Protein AF-A0A9P5XS07-F1 (afdb_monomer_lite)

InterPro domains:
  IPR011990 Tetratricopeptide-like helical domain superfamily [G3DSA:1.25.40.10] (224-424)

Organism: NCBI:txid64659

Radius of gyration: 29.18 Å; chains: 1; bounding box: 98×61×80 Å

pLDDT: mean 80.81, std 22.45, range [21.7, 98.25]

Sequence (428 aa):
MYEQVEEVTSKSSESTYLFSCTNDTVDKWHVKGGLESIRISPFGTRDLDRSVEDPEAATLKYTLQAIAATPDGHPDLPQMHGALGVLYTDKYRNTGSIEDLGAALGYNLAAVAATPIGHPDWNGRCQNLAVSYTEKYKLTGEIQSLEGALRYNLAAVAATPEGDHSLSDSYINLVISYTDKYQRTGDLEDLGEALKYNLIAISTTPSSHLSLAERQENVAGLYMDKYRQIGDSEDLEASIRHDLLAVAMTPENHPILSSRQFNLALSFSYRYSQTDDLKDLEAALKYKLLALANTSDGHPAFGIQCQSLATSYIDRYRRTGDINNLEDALKFNMTALRATPEGHPDLAGRYHNLATAYSDRYQRSGYSEDLEANLRNNIAAVSATPDDDPMLPTRLQNLAASYTDRFRRTGDLQLQKAILNSPGDTTA

Structure (mmCIF, N/CA/C/O backbone):
data_AF-A0A9P5XS07-F1
#
_entry.id   AF-A0A9P5XS07-F1
#
loop_
_atom_site.group_PDB
_atom_site.id
_atom_site.type_symbol
_atom_site.label_atom_id
_atom_site.label_alt_id
_atom_site.label_comp_id
_atom_site.label_asym_id
_atom_site.label_entity_id
_atom_site.label_seq_id
_atom_site.pdbx_PDB_ins_code
_atom_site.Cartn_x
_atom_site.Cartn_y
_atom_site.Cartn_z
_atom_site.occupancy
_atom_site.B_iso_or_equiv
_atom_site.auth_seq_id
_atom_site.auth_comp_id
_atom_site.auth_asym_id
_atom_site.auth_atom_id
_atom_site.pdbx_PDB_model_num
ATOM 1 N N . MET A 1 1 ? -50.010 4.561 40.537 1.00 34.41 1 MET A N 1
ATOM 2 C CA . MET A 1 1 ? -50.470 3.742 39.402 1.00 34.41 1 MET A CA 1
ATOM 3 C C . MET A 1 1 ? -49.491 3.991 38.285 1.00 34.41 1 MET A C 1
ATOM 5 O O . MET A 1 1 ? -49.400 5.115 37.816 1.00 34.41 1 MET A O 1
ATOM 9 N N . TYR A 1 2 ? -48.666 2.985 38.027 1.00 27.38 2 TYR A N 1
ATOM 10 C CA . TYR A 1 2 ? -47.754 2.926 36.897 1.00 27.38 2 TYR A CA 1
ATOM 11 C C . TYR A 1 2 ? -48.581 2.669 35.640 1.00 27.38 2 TYR A C 1
ATOM 13 O O . TYR A 1 2 ? -49.398 1.753 35.658 1.00 27.38 2 TYR A O 1
ATOM 21 N N . GLU A 1 3 ? -48.339 3.417 34.572 1.00 26.19 3 GLU A N 1
ATOM 22 C CA . GLU A 1 3 ? -48.674 2.952 33.231 1.00 26.19 3 GLU A CA 1
ATOM 23 C C . GLU A 1 3 ? -47.475 3.222 32.325 1.00 26.19 3 GLU A C 1
ATOM 25 O O . GLU A 1 3 ? -46.968 4.340 32.227 1.00 26.19 3 GLU A O 1
ATOM 30 N N . GLN A 1 4 ? -46.957 2.114 31.802 1.00 28.47 4 GLN A N 1
ATOM 31 C CA . GLN A 1 4 ? -45.814 2.007 30.915 1.00 28.47 4 GLN A CA 1
ATOM 32 C C . GLN A 1 4 ? -46.151 2.668 29.580 1.00 28.47 4 GLN A C 1
ATOM 34 O O . GLN A 1 4 ? -47.153 2.326 28.957 1.00 28.47 4 GLN A O 1
ATOM 39 N N . VAL A 1 5 ? -45.276 3.549 29.109 1.00 26.25 5 VAL A N 1
ATOM 40 C CA . VAL A 1 5 ? -45.142 3.802 27.677 1.00 26.25 5 VAL A CA 1
ATOM 41 C C . VAL A 1 5 ? -43.817 3.173 27.288 1.00 26.25 5 VAL A C 1
ATOM 43 O O . VAL A 1 5 ? -42.759 3.619 27.726 1.00 26.25 5 VAL A O 1
ATOM 46 N N . GLU A 1 6 ? -43.909 2.062 26.563 1.00 25.34 6 GLU A N 1
ATOM 47 C CA . GLU A 1 6 ? -42.781 1.375 25.949 1.00 25.34 6 GLU A CA 1
ATOM 48 C C . GLU A 1 6 ? -42.018 2.362 25.063 1.00 25.34 6 GLU A C 1
ATOM 50 O O . GLU A 1 6 ? -42.521 2.865 24.056 1.00 25.34 6 GLU A O 1
ATOM 55 N N . GLU A 1 7 ? -40.793 2.664 25.476 1.00 23.67 7 GLU A N 1
ATOM 56 C CA . GLU A 1 7 ? -39.838 3.424 24.695 1.00 23.67 7 GLU A CA 1
ATOM 57 C C . GLU A 1 7 ? -39.332 2.505 23.579 1.00 23.67 7 GLU A C 1
ATOM 59 O O . GLU A 1 7 ? -38.515 1.609 23.792 1.00 23.67 7 GLU A O 1
ATOM 64 N N . VAL A 1 8 ? -39.868 2.701 22.372 1.00 24.47 8 VAL A N 1
ATOM 65 C CA . VAL A 1 8 ? -39.263 2.209 21.133 1.00 24.47 8 VAL A CA 1
ATOM 66 C C . VAL A 1 8 ? -37.918 2.917 21.021 1.00 24.47 8 VAL A C 1
ATOM 68 O O . VAL A 1 8 ? -37.829 4.029 20.501 1.00 24.47 8 VAL A O 1
ATOM 71 N N . THR A 1 9 ? -36.873 2.300 21.576 1.00 26.14 9 THR A N 1
ATOM 72 C CA . THR A 1 9 ? -35.501 2.774 21.439 1.00 26.14 9 THR A CA 1
ATOM 73 C C . THR A 1 9 ? -35.202 2.887 19.958 1.00 26.14 9 THR A C 1
ATOM 75 O O . THR A 1 9 ? -35.224 1.904 19.211 1.00 26.14 9 THR A O 1
ATOM 78 N N . SER A 1 10 ? -34.984 4.135 19.561 1.00 25.45 10 SER A N 1
ATOM 79 C CA . SER A 1 10 ? -34.553 4.570 18.250 1.00 25.45 10 SER A CA 1
ATOM 80 C C . SER A 1 10 ? -33.513 3.616 17.682 1.00 25.45 10 SER A C 1
ATOM 82 O O . SER A 1 10 ? -32.544 3.288 18.368 1.00 25.45 10 SER A O 1
ATOM 84 N N . LYS A 1 11 ? -33.679 3.260 16.404 1.00 24.42 11 LYS A N 1
ATOM 85 C CA . LYS A 1 11 ? -32.571 2.909 15.515 1.00 24.42 11 LYS A CA 1
ATOM 86 C C . LYS A 1 11 ? -31.484 3.970 15.700 1.00 24.42 11 LYS A C 1
ATOM 88 O O . LYS A 1 11 ? -31.583 5.068 15.158 1.00 24.42 11 LYS A O 1
ATOM 93 N N . SER A 1 12 ? -30.521 3.676 16.563 1.00 24.03 12 SER A N 1
ATOM 94 C CA . SER A 1 12 ? -29.389 4.534 16.842 1.00 24.03 12 SER A CA 1
ATOM 95 C C . SER A 1 12 ? -28.490 4.470 15.627 1.00 24.03 12 SER A C 1
ATOM 97 O O . SER A 1 12 ? -27.966 3.402 15.317 1.00 24.03 12 SER A O 1
ATOM 99 N N . SER A 1 13 ? -28.387 5.620 14.964 1.00 24.70 13 SER A N 1
ATOM 100 C CA . SER A 1 13 ? -27.220 6.085 14.223 1.00 24.70 13 SER A CA 1
ATOM 101 C C . SER A 1 13 ? -26.519 5.009 13.405 1.00 24.70 13 SER A C 1
ATOM 103 O O . SER A 1 13 ? -25.694 4.257 13.931 1.00 24.70 13 SER A O 1
ATOM 105 N N . GLU A 1 14 ? -26.804 5.017 12.101 1.00 22.39 14 GLU A N 1
ATOM 106 C CA . GLU A 1 14 ? -25.824 4.669 11.077 1.00 22.39 14 GLU A CA 1
ATOM 107 C C . GLU A 1 14 ? -24.457 5.164 11.550 1.00 22.39 14 GLU A C 1
ATOM 109 O O . GLU A 1 14 ? -24.159 6.358 11.578 1.00 22.39 14 GLU A O 1
ATOM 114 N N . SER A 1 15 ? -23.664 4.225 12.051 1.00 23.98 15 SER A N 1
ATOM 115 C CA . SER A 1 1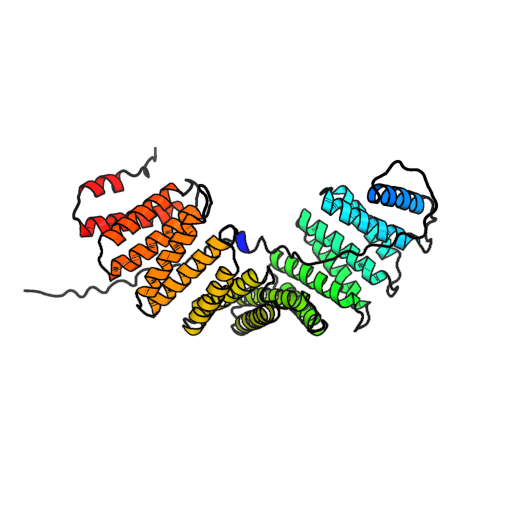5 ? -22.266 4.438 12.344 1.00 23.98 15 SER A CA 1
ATOM 116 C C . SER A 1 15 ? -21.639 4.429 10.968 1.00 23.98 15 SER A C 1
ATOM 118 O O . SER A 1 15 ? -21.204 3.396 10.464 1.00 23.98 15 SER A O 1
ATOM 120 N N . THR A 1 16 ? -21.677 5.589 10.320 1.00 22.78 16 THR A N 1
ATOM 121 C CA . THR A 1 16 ? -20.798 5.910 9.212 1.00 22.78 16 THR A CA 1
ATOM 122 C C . THR A 1 16 ? -19.393 5.870 9.802 1.00 22.78 16 THR A C 1
ATOM 124 O O . THR A 1 16 ? -18.820 6.890 10.176 1.00 22.78 16 THR A O 1
ATOM 127 N N . TYR A 1 17 ? -18.854 4.659 9.963 1.00 25.16 17 TYR A N 1
ATOM 128 C CA . TYR A 1 17 ? -17.429 4.414 10.028 1.00 25.16 17 TYR A CA 1
ATOM 129 C C . TYR A 1 17 ? -16.907 4.838 8.661 1.00 25.16 17 TYR A C 1
ATOM 131 O O . TYR A 1 17 ? -16.719 4.028 7.757 1.00 25.16 17 TYR A O 1
ATOM 139 N N . LEU A 1 18 ? -16.756 6.153 8.491 1.00 21.70 18 LEU A N 1
ATOM 140 C CA . LEU A 1 18 ? -15.837 6.715 7.530 1.00 21.70 18 LEU A CA 1
ATOM 141 C C . LEU A 1 18 ? -14.516 6.026 7.846 1.00 21.70 18 LEU A C 1
ATOM 143 O O . LEU A 1 18 ? -13.853 6.340 8.834 1.00 21.70 18 LEU A O 1
ATOM 147 N N . PHE A 1 19 ? -14.172 5.041 7.022 1.00 23.86 19 PHE A N 1
ATOM 148 C CA . PHE A 1 19 ? -12.802 4.648 6.777 1.00 23.86 19 PHE A CA 1
ATOM 149 C C . PHE A 1 19 ? -12.080 5.903 6.267 1.00 23.86 19 PHE A C 1
ATOM 151 O O . PHE A 1 19 ? -11.786 6.037 5.088 1.00 23.86 19 PHE A O 1
ATOM 158 N N . SER A 1 20 ? -11.772 6.844 7.162 1.00 21.98 20 SER A N 1
ATOM 159 C CA . SER A 1 20 ? -10.674 7.781 6.977 1.00 21.98 20 SER A CA 1
ATOM 160 C C . SER A 1 20 ? -9.380 7.034 7.316 1.00 21.98 20 SER A C 1
ATOM 162 O O . SER A 1 20 ? -8.594 7.443 8.170 1.00 21.98 20 SER A O 1
ATOM 164 N N . CYS A 1 21 ? -9.169 5.890 6.664 1.00 23.05 21 CYS A N 1
ATOM 165 C CA . CYS A 1 21 ? -7.821 5.464 6.349 1.00 23.05 21 CYS A CA 1
ATOM 166 C C . CYS A 1 21 ? -7.387 6.417 5.244 1.00 23.05 21 CYS A C 1
ATOM 168 O O . CYS A 1 21 ? -7.743 6.239 4.086 1.00 23.05 21 CYS A O 1
ATOM 170 N N . THR A 1 22 ? -6.776 7.511 5.686 1.00 24.66 22 THR A N 1
ATOM 171 C CA . THR A 1 22 ? -5.874 8.376 4.935 1.00 24.66 22 THR A CA 1
ATOM 172 C C . THR A 1 22 ? -5.660 7.936 3.482 1.00 24.66 22 THR A C 1
ATOM 174 O O . THR A 1 22 ? -4.943 6.970 3.203 1.00 24.66 22 THR A O 1
ATOM 177 N N . ASN A 1 23 ? -6.209 8.727 2.554 1.00 22.88 23 ASN A N 1
ATOM 178 C CA . ASN A 1 23 ? -5.793 8.742 1.147 1.00 22.88 23 ASN A CA 1
ATOM 179 C C . ASN A 1 23 ? -4.259 8.905 0.989 1.00 22.88 23 ASN A C 1
ATOM 181 O O . ASN A 1 23 ? -3.732 8.633 -0.078 1.00 22.88 23 ASN A O 1
ATOM 185 N N . ASP A 1 24 ? -3.519 9.220 2.059 1.00 23.36 24 ASP A N 1
ATOM 186 C CA . ASP A 1 24 ? -2.052 9.268 2.088 1.00 23.36 24 ASP A CA 1
ATOM 187 C C . ASP A 1 24 ? -1.337 7.900 2.156 1.00 23.36 24 ASP A C 1
ATOM 189 O O . ASP A 1 24 ? -0.105 7.859 2.122 1.00 23.36 24 ASP A O 1
ATOM 193 N N . THR A 1 25 ? -2.052 6.771 2.273 1.00 25.11 25 THR A N 1
ATOM 194 C CA . THR A 1 25 ? -1.415 5.430 2.270 1.00 25.11 25 THR A CA 1
ATOM 195 C C . THR A 1 25 ? -1.393 4.739 0.908 1.00 25.11 25 THR A C 1
ATOM 197 O O . THR A 1 25 ? -0.665 3.760 0.745 1.00 25.11 25 THR A O 1
ATOM 200 N N . VAL A 1 26 ? -2.111 5.265 -0.090 1.00 27.11 26 VAL A N 1
ATOM 201 C CA . VAL A 1 26 ? -2.014 4.792 -1.484 1.00 27.11 26 VAL A CA 1
ATOM 202 C C . VAL A 1 26 ? -0.903 5.541 -2.240 1.00 27.11 26 VAL A C 1
ATOM 204 O O . VAL A 1 26 ? -0.209 4.940 -3.053 1.00 27.11 26 VAL A O 1
ATOM 207 N N . ASP A 1 27 ? -0.595 6.782 -1.853 1.00 22.69 27 ASP A N 1
ATOM 208 C CA . ASP A 1 27 ? 0.423 7.628 -2.504 1.00 22.69 27 ASP A CA 1
ATOM 209 C C . ASP A 1 27 ? 1.887 7.341 -2.097 1.00 22.69 27 ASP A C 1
ATOM 211 O O . ASP A 1 27 ? 2.800 8.094 -2.440 1.00 22.69 27 ASP A O 1
ATOM 215 N N . LYS A 1 28 ? 2.165 6.246 -1.374 1.00 24.89 28 LYS A N 1
ATOM 216 C CA . LYS A 1 28 ? 3.539 5.877 -0.962 1.00 24.89 28 LYS A CA 1
ATOM 217 C C . LYS A 1 28 ? 3.944 4.434 -1.253 1.00 24.89 28 LYS A C 1
ATOM 219 O O . LYS A 1 28 ? 4.938 3.959 -0.700 1.00 24.89 28 LYS A O 1
ATOM 224 N N . TRP A 1 29 ? 3.273 3.764 -2.187 1.00 25.67 29 TRP A N 1
ATOM 225 C CA . TRP A 1 29 ? 3.807 2.549 -2.811 1.00 25.67 29 TRP A CA 1
ATOM 226 C C . TRP A 1 29 ? 4.801 2.934 -3.905 1.00 25.67 29 TRP A C 1
ATOM 228 O O . TRP A 1 29 ? 4.594 2.710 -5.093 1.00 25.67 29 TRP A O 1
ATOM 238 N N . HIS A 1 30 ? 5.923 3.533 -3.504 1.00 22.00 30 HIS A N 1
ATOM 239 C CA . HIS A 1 30 ? 7.099 3.458 -4.353 1.00 22.00 30 HIS A CA 1
ATOM 240 C C . HIS A 1 30 ? 7.526 1.997 -4.398 1.00 22.00 30 HIS A C 1
ATOM 242 O O . HIS A 1 30 ? 8.008 1.455 -3.403 1.00 22.00 30 HIS A O 1
ATOM 248 N N . VAL A 1 31 ? 7.375 1.391 -5.574 1.00 23.16 31 VAL A N 1
ATOM 249 C CA . VAL A 1 31 ? 8.144 0.227 -6.003 1.00 23.16 31 VAL A CA 1
ATOM 250 C C . VAL A 1 31 ? 9.624 0.546 -5.753 1.00 23.16 31 VAL A C 1
ATOM 252 O O . VAL A 1 31 ? 10.285 1.224 -6.538 1.00 23.16 31 VAL A O 1
ATOM 255 N N . LYS A 1 32 ? 10.139 0.132 -4.593 1.00 27.23 32 LYS A N 1
ATOM 256 C CA . LYS A 1 32 ? 11.572 0.023 -4.312 1.00 27.23 32 LYS A CA 1
ATOM 257 C C . LYS A 1 32 ? 11.964 -1.439 -4.499 1.00 27.23 32 LYS A C 1
ATOM 259 O O . LYS A 1 32 ? 12.234 -2.161 -3.548 1.00 27.23 32 LYS A O 1
ATOM 264 N N . GLY A 1 33 ? 11.997 -1.822 -5.765 1.00 21.81 33 GLY A N 1
ATOM 265 C CA . GLY A 1 33 ? 12.605 -3.017 -6.338 1.00 21.81 33 GLY A CA 1
ATOM 266 C C . GLY A 1 33 ? 12.713 -2.718 -7.832 1.00 21.81 33 GLY A C 1
ATOM 267 O O . GLY A 1 33 ? 11.775 -2.223 -8.430 1.00 21.81 33 GLY A O 1
ATOM 268 N N . GLY A 1 34 ? 13.820 -2.820 -8.536 1.00 21.81 34 GLY A N 1
ATOM 269 C CA . GLY A 1 34 ? 15.127 -3.371 -8.280 1.00 21.81 34 GLY A CA 1
ATOM 270 C C . GLY A 1 34 ? 15.751 -3.435 -9.670 1.00 21.81 34 GLY A C 1
ATOM 271 O O . GLY A 1 34 ? 15.275 -4.174 -10.519 1.00 21.81 34 GLY A O 1
ATOM 272 N N . LEU A 1 35 ? 16.776 -2.631 -9.920 1.00 23.66 35 LEU A N 1
ATOM 273 C CA . LEU A 1 35 ? 17.780 -2.939 -10.931 1.00 23.66 35 LEU A CA 1
ATOM 274 C C . LEU A 1 35 ? 19.116 -2.790 -10.214 1.00 23.66 35 LEU A C 1
ATOM 276 O O . LEU A 1 35 ? 19.699 -1.710 -10.139 1.00 23.66 35 LEU A O 1
ATOM 280 N N . GLU A 1 36 ? 19.553 -3.883 -9.589 1.00 23.67 36 GLU A N 1
ATOM 281 C CA . GLU A 1 36 ? 20.945 -4.031 -9.191 1.00 23.67 36 GLU A CA 1
ATOM 282 C C . GLU A 1 36 ? 21.805 -3.992 -10.463 1.00 23.67 36 GLU A C 1
ATOM 284 O O . GLU A 1 36 ? 21.751 -4.881 -11.303 1.00 23.67 36 GLU A O 1
ATOM 289 N N . SER A 1 37 ? 22.555 -2.899 -10.602 1.00 22.44 37 SER A N 1
ATOM 290 C CA . SER A 1 37 ? 23.759 -2.696 -11.414 1.00 22.44 37 SER A CA 1
ATOM 291 C C . SER A 1 37 ? 23.989 -3.609 -12.631 1.00 22.44 37 SER A C 1
ATOM 293 O O . SER A 1 37 ? 24.504 -4.721 -12.499 1.00 22.44 37 SER A O 1
ATOM 295 N N . ILE A 1 38 ? 23.878 -3.044 -13.835 1.00 24.00 38 ILE A N 1
ATOM 296 C CA . ILE A 1 38 ? 24.762 -3.445 -14.937 1.00 24.00 38 ILE A CA 1
ATOM 297 C C . ILE A 1 38 ? 26.019 -2.578 -14.831 1.00 24.00 38 ILE A C 1
ATOM 299 O O . ILE A 1 38 ? 26.093 -1.478 -15.373 1.00 24.00 38 ILE A O 1
ATOM 303 N N . ARG A 1 39 ? 27.033 -3.058 -14.098 1.00 22.12 39 ARG A N 1
ATOM 304 C CA . ARG A 1 39 ? 28.393 -2.521 -14.245 1.00 22.12 39 ARG A CA 1
ATOM 305 C C . ARG A 1 39 ? 28.914 -2.960 -15.608 1.00 22.12 39 ARG A C 1
ATOM 307 O O . ARG A 1 39 ? 29.307 -4.112 -15.775 1.00 22.12 39 ARG A O 1
ATOM 314 N N . ILE A 1 40 ? 28.944 -2.046 -16.570 1.00 26.23 40 ILE A N 1
ATOM 315 C CA . ILE A 1 40 ? 29.686 -2.252 -17.814 1.00 26.23 40 ILE A CA 1
ATOM 316 C C . ILE A 1 40 ? 31.176 -2.295 -17.447 1.00 26.23 40 ILE A C 1
ATOM 318 O O . ILE A 1 40 ? 31.720 -1.330 -16.910 1.00 26.23 40 ILE A O 1
ATOM 322 N N . SER A 1 41 ? 31.844 -3.427 -17.690 1.00 22.09 41 SER A N 1
ATOM 323 C CA . SER A 1 41 ? 33.306 -3.506 -17.605 1.00 22.09 41 SER A CA 1
ATOM 324 C C . SER A 1 41 ? 33.927 -2.561 -18.642 1.00 22.09 41 SER A C 1
ATOM 326 O O . SER A 1 41 ? 33.643 -2.723 -19.831 1.00 22.09 41 SER A O 1
ATOM 328 N N . PRO A 1 42 ? 34.787 -1.602 -18.252 1.00 29.31 42 PRO A N 1
ATOM 329 C CA . PRO A 1 42 ? 35.484 -0.776 -19.223 1.00 29.31 42 PRO A CA 1
ATOM 330 C C . PRO A 1 42 ? 36.532 -1.631 -19.945 1.00 29.31 42 PRO A C 1
ATOM 332 O O . PRO A 1 42 ? 37.378 -2.277 -19.321 1.00 29.31 42 PRO A O 1
ATOM 335 N N . PHE A 1 43 ? 36.458 -1.654 -21.274 1.00 30.16 43 PHE A N 1
ATOM 336 C CA . PHE A 1 43 ? 37.481 -2.251 -22.124 1.00 30.16 43 PHE A CA 1
ATOM 337 C C . PHE A 1 43 ? 38.848 -1.585 -21.877 1.00 30.16 43 PHE A C 1
ATOM 339 O O . PHE A 1 43 ? 38.964 -0.366 -21.922 1.00 30.16 43 PHE A O 1
ATOM 346 N N . GLY A 1 44 ? 39.871 -2.418 -21.655 1.00 27.69 44 GLY A N 1
ATOM 347 C CA . GLY A 1 44 ? 41.287 -2.197 -21.986 1.00 27.69 44 GLY A CA 1
ATOM 348 C C . GLY A 1 44 ? 41.918 -0.847 -21.628 1.00 27.69 44 GLY A C 1
ATOM 349 O O . GLY A 1 44 ? 41.900 0.091 -22.417 1.00 27.69 44 GLY A O 1
ATOM 350 N N . THR A 1 45 ? 42.613 -0.804 -20.491 1.00 32.91 45 THR A N 1
ATOM 351 C CA . THR A 1 45 ? 43.469 0.308 -20.058 1.00 32.91 45 THR A CA 1
ATOM 352 C C . THR A 1 45 ? 44.561 0.652 -21.077 1.00 32.91 45 THR A C 1
ATOM 354 O O . THR A 1 45 ? 45.411 -0.185 -21.395 1.00 32.91 45 THR A O 1
ATOM 357 N N . ARG A 1 46 ? 44.617 1.922 -21.488 1.00 31.95 46 ARG A N 1
ATOM 358 C CA . ARG A 1 46 ? 45.861 2.578 -21.904 1.00 31.95 46 ARG A CA 1
ATOM 359 C C . ARG A 1 46 ? 45.994 3.886 -21.133 1.00 31.95 46 ARG A C 1
ATOM 361 O O . ARG A 1 46 ? 45.085 4.709 -21.167 1.00 31.95 46 ARG A O 1
ATOM 368 N N . ASP A 1 47 ? 47.102 3.996 -20.406 1.00 41.56 47 ASP A N 1
ATOM 369 C CA . ASP A 1 47 ? 47.431 5.072 -19.472 1.00 41.56 47 ASP A CA 1
ATOM 370 C C . ASP A 1 47 ? 47.218 6.464 -20.072 1.00 41.56 47 ASP A C 1
ATOM 372 O O . ASP A 1 47 ? 47.926 6.862 -20.999 1.00 41.56 47 ASP A O 1
ATOM 376 N N . LEU A 1 48 ? 46.278 7.216 -19.495 1.00 37.12 48 LEU A N 1
ATOM 377 C CA . LEU A 1 48 ? 46.193 8.664 -19.626 1.00 37.12 48 LEU A CA 1
ATOM 378 C C . LEU A 1 48 ? 45.947 9.303 -18.254 1.00 37.12 48 LEU A C 1
ATOM 380 O O . LEU A 1 48 ? 45.343 8.731 -17.349 1.00 37.12 48 LEU A O 1
ATOM 384 N N . ASP A 1 49 ? 46.539 10.480 -18.149 1.00 36.34 49 ASP A N 1
ATOM 385 C CA . ASP A 1 49 ? 47.000 11.212 -16.980 1.00 36.34 49 ASP A CA 1
ATOM 386 C C . ASP A 1 49 ? 45.911 11.592 -15.955 1.00 36.34 49 ASP A C 1
ATOM 388 O O . ASP A 1 49 ? 44.763 11.882 -16.295 1.00 36.34 49 ASP A O 1
ATOM 392 N N . ARG A 1 50 ? 46.289 11.615 -14.671 1.00 42.66 50 ARG A N 1
ATOM 393 C CA . ARG A 1 50 ? 45.399 11.875 -13.528 1.00 42.66 50 ARG A CA 1
ATOM 394 C C . ARG A 1 50 ? 45.187 13.378 -13.308 1.00 42.66 50 ARG A C 1
ATOM 396 O O . ARG A 1 50 ? 45.860 13.994 -12.489 1.00 42.66 50 ARG A O 1
ATOM 403 N N . SER A 1 51 ? 44.123 13.912 -13.896 1.00 44.44 51 SER A N 1
ATOM 404 C CA . SER A 1 51 ? 43.168 14.752 -13.161 1.00 44.44 51 SER A CA 1
ATOM 405 C C . SER A 1 51 ? 41.867 13.965 -13.145 1.00 44.44 51 SER A C 1
ATOM 407 O O . SER A 1 51 ? 41.348 13.679 -14.219 1.00 44.44 51 SER A O 1
ATOM 409 N N . VAL A 1 52 ? 41.391 13.515 -11.982 1.00 51.47 52 VAL A N 1
ATOM 410 C CA . VAL A 1 52 ? 40.230 12.610 -11.921 1.00 51.47 52 VAL A CA 1
ATOM 411 C C . VAL A 1 52 ? 38.969 13.407 -12.275 1.00 51.47 52 VAL A C 1
ATOM 413 O O . VAL A 1 52 ? 38.291 13.925 -11.394 1.00 51.47 52 VAL A O 1
ATOM 416 N N . GLU A 1 53 ? 38.705 13.572 -13.575 1.00 58.81 53 GLU A N 1
ATOM 417 C CA . GLU A 1 53 ? 37.367 13.869 -14.081 1.00 58.81 53 GLU A CA 1
ATOM 418 C C . GLU A 1 53 ? 36.442 12.772 -13.535 1.00 58.81 53 GLU A C 1
ATOM 420 O O . GLU A 1 53 ? 36.811 11.593 -13.514 1.00 58.81 53 GLU A O 1
ATOM 425 N N . ASP A 1 54 ? 35.268 13.168 -13.046 1.00 77.12 54 ASP A N 1
ATOM 426 C CA . ASP A 1 54 ? 34.203 12.238 -12.679 1.00 77.12 54 ASP A CA 1
ATOM 427 C C . ASP A 1 54 ? 34.009 11.220 -13.827 1.00 77.12 54 ASP A C 1
ATOM 429 O O . ASP A 1 54 ? 33.800 11.647 -14.969 1.00 77.12 54 ASP A O 1
ATOM 433 N N . PRO A 1 55 ? 34.133 9.898 -13.578 1.00 77.81 55 PRO A N 1
ATOM 434 C CA . PRO A 1 55 ? 34.043 8.876 -14.617 1.00 77.81 55 PRO A CA 1
ATOM 435 C C . PRO A 1 55 ? 32.776 8.982 -15.469 1.00 77.81 55 PRO A C 1
ATOM 437 O O . PRO A 1 55 ? 32.831 8.724 -16.673 1.00 77.81 55 PRO A O 1
ATOM 440 N N . GLU A 1 56 ? 31.651 9.393 -14.881 1.00 76.25 56 GLU A N 1
ATOM 441 C CA . GLU A 1 56 ? 30.390 9.588 -15.604 1.00 76.25 56 GLU A CA 1
ATOM 442 C C . GLU A 1 56 ? 30.470 10.807 -16.529 1.00 76.25 56 GLU A C 1
ATOM 444 O O . GLU A 1 56 ? 30.133 10.717 -17.712 1.00 76.25 56 GLU A O 1
ATOM 449 N N . ALA A 1 57 ? 31.013 11.924 -16.037 1.00 81.06 57 ALA A N 1
ATOM 450 C CA . ALA A 1 57 ? 31.229 13.132 -16.830 1.00 81.06 57 ALA A CA 1
ATOM 451 C C . ALA A 1 57 ? 32.230 12.908 -17.978 1.00 81.06 57 ALA A C 1
ATOM 453 O O . ALA A 1 57 ? 32.008 13.381 -19.096 1.00 81.06 57 ALA A O 1
ATOM 454 N N . ALA A 1 58 ? 33.304 12.152 -17.731 1.00 85.50 58 ALA A N 1
ATOM 455 C CA . ALA A 1 58 ? 34.270 11.761 -18.752 1.00 85.50 58 ALA A CA 1
ATOM 456 C C . ALA A 1 58 ? 33.617 10.858 -19.810 1.00 85.50 58 ALA A C 1
ATOM 458 O O . ALA A 1 58 ? 33.742 11.118 -21.008 1.00 85.50 58 ALA A O 1
ATOM 459 N N . THR A 1 59 ? 32.860 9.841 -19.385 1.00 87.06 59 THR A N 1
ATOM 460 C CA . THR A 1 59 ? 32.144 8.933 -20.297 1.00 87.06 59 THR A CA 1
ATOM 461 C C . THR A 1 59 ? 31.152 9.699 -21.169 1.00 87.06 59 THR A C 1
ATOM 463 O O . THR A 1 59 ? 31.136 9.518 -22.388 1.00 87.06 59 THR A O 1
ATOM 466 N N . LEU A 1 60 ? 30.380 10.612 -20.575 1.00 88.06 60 LEU A N 1
ATOM 467 C CA . LEU A 1 60 ? 29.431 11.462 -21.288 1.00 88.06 60 LEU A CA 1
ATOM 468 C C . LEU A 1 60 ? 30.135 12.324 -22.348 1.00 88.06 60 LEU A C 1
ATOM 470 O O . LEU A 1 60 ? 29.758 12.316 -23.520 1.00 88.06 60 LEU A O 1
ATOM 474 N N . LYS A 1 61 ? 31.205 13.019 -21.948 1.00 89.25 61 LYS A N 1
ATOM 475 C CA . LYS A 1 61 ? 32.014 13.888 -22.814 1.00 89.25 61 LYS A CA 1
ATOM 476 C C . LYS A 1 61 ? 32.602 13.130 -24.004 1.00 89.25 61 LYS A C 1
ATOM 478 O O . LYS A 1 61 ? 32.456 13.581 -25.140 1.00 89.25 61 LYS A O 1
ATOM 483 N N . TYR A 1 62 ? 33.244 11.986 -23.769 1.00 90.50 62 TYR A N 1
ATOM 484 C CA . TYR A 1 62 ? 33.885 11.222 -24.842 1.00 90.50 62 TYR A CA 1
ATOM 485 C C . TYR A 1 62 ? 32.872 10.514 -25.747 1.00 90.50 62 TYR A C 1
ATOM 487 O O . TYR A 1 62 ? 33.098 10.446 -26.953 1.00 90.50 62 TYR A O 1
ATOM 495 N N . THR A 1 63 ? 31.727 10.069 -25.220 1.00 89.94 63 THR A N 1
ATOM 496 C CA . THR A 1 63 ? 30.661 9.476 -26.048 1.00 89.94 63 THR A CA 1
ATOM 497 C C . THR A 1 63 ? 30.028 10.522 -26.973 1.00 89.94 63 THR A C 1
ATOM 499 O O . THR A 1 63 ? 29.820 10.250 -28.154 1.00 89.94 63 THR A O 1
ATOM 502 N N . LEU A 1 64 ? 29.804 11.751 -26.487 1.00 91.25 64 LEU A N 1
ATOM 503 C CA . LEU A 1 64 ? 29.335 12.871 -27.318 1.00 91.25 64 LEU A CA 1
ATOM 504 C C . LEU A 1 64 ? 30.330 13.221 -28.436 1.00 91.25 64 LEU A C 1
ATOM 506 O O . LEU A 1 64 ? 29.926 13.435 -29.579 1.00 91.25 64 LEU A O 1
ATOM 510 N N . GLN A 1 65 ? 31.631 13.250 -28.130 1.00 91.81 65 GLN A N 1
ATOM 511 C CA . GLN A 1 65 ? 32.674 13.477 -29.138 1.00 91.81 65 GLN A CA 1
ATOM 512 C C . GLN A 1 65 ? 32.737 12.346 -30.170 1.00 91.81 65 GLN A C 1
ATOM 514 O O . GLN A 1 65 ? 32.893 12.618 -31.359 1.00 91.81 65 GLN A O 1
ATOM 519 N N . ALA A 1 66 ? 32.588 11.093 -29.730 1.00 89.56 66 ALA A N 1
ATOM 520 C CA . ALA A 1 66 ? 32.559 9.936 -30.617 1.00 89.56 66 ALA A CA 1
ATOM 521 C C . ALA A 1 66 ? 31.380 10.011 -31.596 1.00 89.56 66 ALA A C 1
ATOM 523 O O . ALA A 1 66 ? 31.586 9.838 -32.794 1.00 89.56 66 ALA A O 1
ATOM 524 N N . ILE A 1 67 ? 30.177 10.355 -31.122 1.00 89.44 67 ILE A N 1
ATOM 525 C CA . ILE A 1 67 ? 28.999 10.548 -31.983 1.00 89.44 67 ILE A CA 1
ATOM 526 C C . ILE A 1 67 ? 29.237 11.671 -32.993 1.00 89.44 67 ILE A C 1
ATOM 528 O O . ILE A 1 67 ? 29.016 11.469 -34.181 1.00 89.44 67 ILE A O 1
ATOM 532 N N . ALA A 1 68 ? 29.756 12.823 -32.555 1.00 89.38 68 ALA A N 1
ATOM 533 C CA . ALA A 1 68 ? 30.030 13.951 -33.447 1.00 89.38 68 ALA A CA 1
ATOM 534 C C . ALA A 1 68 ? 31.071 13.632 -34.541 1.00 89.38 68 ALA A C 1
ATOM 536 O O . ALA A 1 68 ? 31.060 14.252 -35.603 1.00 89.38 68 ALA A O 1
ATOM 537 N N . ALA A 1 69 ? 31.975 12.681 -34.284 1.00 90.00 69 ALA A N 1
ATOM 538 C CA . ALA A 1 69 ? 32.982 12.217 -35.237 1.00 90.00 69 ALA A CA 1
ATOM 539 C C . ALA A 1 69 ? 32.520 11.023 -36.096 1.00 90.00 69 ALA A C 1
ATOM 541 O O . ALA A 1 69 ? 33.215 10.648 -37.043 1.00 90.00 69 ALA A O 1
ATOM 542 N N . THR A 1 70 ? 31.378 10.415 -35.770 1.00 88.19 70 THR A N 1
ATOM 543 C CA . THR A 1 70 ? 30.861 9.220 -36.441 1.00 88.19 70 THR A CA 1
ATOM 544 C C . THR A 1 70 ? 29.903 9.624 -37.569 1.00 88.19 70 THR A C 1
ATOM 546 O O . THR A 1 70 ? 28.957 10.365 -37.314 1.00 88.19 70 THR A O 1
ATOM 549 N N . PRO A 1 71 ? 30.100 9.155 -38.816 1.00 89.50 71 PRO A N 1
ATOM 550 C CA . PRO A 1 71 ? 29.194 9.469 -39.920 1.00 89.50 71 PRO A CA 1
ATOM 551 C C . PRO A 1 71 ? 27.769 8.941 -39.709 1.00 89.50 71 PRO A C 1
ATOM 553 O O . PRO A 1 71 ? 27.569 7.874 -39.121 1.00 89.50 71 PRO A O 1
ATOM 556 N N . ASP A 1 72 ? 26.787 9.638 -40.284 1.00 82.88 72 ASP A N 1
ATOM 557 C CA . ASP A 1 72 ? 25.395 9.183 -40.305 1.00 82.88 72 ASP A CA 1
ATOM 558 C C . ASP A 1 72 ? 25.278 7.774 -40.911 1.00 82.88 72 ASP A C 1
ATOM 560 O O . ASP A 1 72 ? 25.857 7.468 -41.956 1.00 82.88 72 ASP A O 1
ATOM 564 N N . GLY A 1 73 ? 24.513 6.902 -40.248 1.00 79.88 73 GLY A N 1
ATOM 565 C CA . GLY A 1 73 ? 24.299 5.517 -40.683 1.00 79.88 73 GLY A CA 1
ATOM 566 C C . GLY A 1 73 ? 25.409 4.530 -40.298 1.00 79.88 73 GLY A C 1
ATOM 567 O O . GLY A 1 73 ? 25.327 3.363 -40.681 1.00 79.88 73 GLY A O 1
ATOM 568 N N . HIS A 1 74 ? 26.424 4.952 -39.535 1.00 86.81 74 HIS A N 1
ATOM 569 C CA . HIS A 1 74 ? 27.418 4.029 -38.983 1.00 86.81 74 HIS A CA 1
ATOM 570 C C . HIS A 1 74 ? 26.756 2.978 -38.063 1.00 86.81 74 HIS A C 1
ATOM 572 O O . HIS A 1 74 ? 25.928 3.348 -37.225 1.00 86.81 74 HIS A O 1
ATOM 578 N N . PRO A 1 75 ? 27.124 1.684 -38.157 1.00 85.31 75 PRO A N 1
ATOM 579 C CA . PRO A 1 75 ? 26.460 0.600 -37.421 1.00 85.31 75 PRO A CA 1
ATOM 580 C C . PRO A 1 75 ? 26.543 0.725 -35.892 1.00 85.31 75 PRO A C 1
ATOM 582 O O . PRO A 1 75 ? 25.644 0.251 -35.202 1.00 85.31 75 PRO A O 1
ATOM 585 N N . ASP A 1 76 ? 27.572 1.398 -35.368 1.00 86.81 76 ASP A N 1
ATOM 586 C CA . ASP A 1 76 ? 27.758 1.588 -33.917 1.00 86.81 76 ASP A CA 1
ATOM 587 C C . ASP A 1 76 ? 27.015 2.814 -33.361 1.00 86.81 76 ASP A C 1
ATOM 589 O O . ASP A 1 76 ? 26.847 2.953 -32.148 1.00 86.81 76 ASP A O 1
ATOM 593 N N . LEU A 1 77 ? 26.532 3.711 -34.228 1.00 88.00 77 LEU A N 1
ATOM 594 C CA . LEU A 1 77 ? 25.841 4.935 -33.815 1.00 88.00 77 LEU A CA 1
ATOM 595 C C . LEU A 1 77 ? 24.606 4.658 -32.926 1.00 88.00 77 LEU A C 1
ATOM 597 O O . LEU A 1 77 ? 24.446 5.326 -31.902 1.00 88.00 77 LEU A O 1
ATOM 601 N N . PRO A 1 78 ? 23.761 3.648 -33.218 1.00 91.75 78 PRO A N 1
ATOM 602 C CA . PRO A 1 78 ? 22.648 3.275 -32.348 1.00 91.75 78 PRO A CA 1
ATOM 603 C C . PRO A 1 78 ? 23.082 2.829 -30.942 1.00 91.75 78 PRO A C 1
ATOM 605 O O . PRO A 1 78 ? 22.374 3.093 -29.970 1.00 91.75 78 PRO A O 1
ATOM 608 N N . GLN A 1 79 ? 24.242 2.174 -30.812 1.00 90.38 79 GLN A N 1
ATOM 609 C CA . GLN A 1 79 ? 24.784 1.765 -29.514 1.00 90.38 79 GLN A CA 1
ATOM 610 C C . GLN A 1 79 ? 25.243 2.982 -28.707 1.00 90.38 79 GLN A C 1
ATOM 612 O O . GLN A 1 79 ? 24.929 3.083 -27.522 1.00 90.38 79 GLN A O 1
ATOM 617 N N . MET A 1 80 ? 25.934 3.928 -29.351 1.00 91.44 80 MET A N 1
ATOM 618 C CA . MET A 1 80 ? 26.377 5.168 -28.705 1.00 91.44 80 MET A CA 1
ATOM 619 C C . MET A 1 80 ? 25.187 6.019 -28.243 1.00 91.44 80 MET A C 1
ATOM 621 O O . MET A 1 80 ? 25.187 6.519 -27.119 1.00 91.44 80 MET A O 1
ATOM 625 N N . HIS A 1 81 ? 24.140 6.131 -29.068 1.00 93.19 81 HIS A N 1
ATOM 626 C CA . HIS A 1 81 ? 22.889 6.778 -28.672 1.00 93.19 81 HIS A CA 1
ATOM 627 C C . HIS A 1 81 ? 22.227 6.070 -27.484 1.00 93.19 81 HIS A C 1
ATOM 629 O O . HIS A 1 81 ? 21.840 6.729 -26.525 1.00 93.19 81 HIS A O 1
ATOM 635 N N . GLY A 1 82 ? 22.148 4.736 -27.492 1.00 91.25 82 GLY A N 1
ATOM 636 C CA . GLY A 1 82 ? 21.594 3.984 -26.363 1.00 91.25 82 GLY A CA 1
ATOM 637 C C . GLY A 1 82 ? 22.376 4.216 -25.066 1.00 91.25 82 GLY A C 1
ATOM 638 O O . GLY A 1 82 ? 21.778 4.433 -24.015 1.00 91.25 82 GLY A O 1
ATOM 639 N N . ALA A 1 83 ? 23.709 4.250 -25.143 1.00 91.25 83 ALA A N 1
ATOM 640 C CA . ALA A 1 83 ? 24.567 4.542 -23.997 1.00 91.25 83 ALA A CA 1
ATOM 641 C C . ALA A 1 83 ? 24.333 5.957 -23.443 1.00 91.25 83 ALA A C 1
ATOM 643 O O . ALA A 1 83 ? 24.190 6.122 -22.232 1.00 91.25 83 ALA A O 1
ATOM 644 N N . LEU A 1 84 ? 24.225 6.971 -24.310 1.00 93.44 84 LEU A N 1
ATOM 645 C CA . LEU A 1 84 ? 23.875 8.326 -23.878 1.00 93.44 84 LEU A CA 1
ATOM 646 C C . LEU A 1 84 ? 22.484 8.394 -23.250 1.00 93.44 84 LEU A C 1
ATOM 648 O O . LEU A 1 84 ? 22.315 9.056 -22.231 1.00 93.44 84 LEU A O 1
ATOM 652 N N . GLY A 1 85 ? 21.500 7.701 -23.823 1.00 93.62 85 GLY A N 1
ATOM 653 C CA . GLY A 1 85 ? 20.145 7.659 -23.281 1.00 93.62 85 GLY A CA 1
ATOM 654 C C . GLY A 1 85 ? 20.095 7.134 -21.842 1.00 93.62 85 GLY A C 1
ATOM 655 O O . GLY A 1 85 ? 19.412 7.716 -20.996 1.00 93.62 85 GLY A O 1
ATOM 656 N N . VAL A 1 86 ? 20.873 6.091 -21.534 1.00 90.62 86 VAL A N 1
ATOM 657 C CA . VAL A 1 86 ? 21.017 5.563 -20.165 1.00 90.62 86 VAL A CA 1
ATOM 658 C C . VAL A 1 86 ? 21.734 6.564 -19.257 1.00 90.62 86 VAL A C 1
ATOM 660 O O . VAL A 1 86 ? 21.191 6.924 -18.217 1.00 90.62 86 VAL A O 1
ATOM 663 N N . LEU A 1 87 ? 22.891 7.092 -19.673 1.00 91.81 87 LEU A N 1
ATOM 664 C CA . LEU A 1 87 ? 23.667 8.046 -18.866 1.00 91.81 87 LEU A CA 1
ATOM 665 C C . LEU A 1 87 ? 22.865 9.300 -18.504 1.00 91.81 87 LEU A C 1
ATOM 667 O O . LEU A 1 87 ? 22.913 9.763 -17.368 1.00 91.81 87 LEU A O 1
ATOM 671 N N . TYR A 1 88 ? 22.103 9.849 -19.451 1.00 93.06 88 TYR A N 1
ATOM 672 C CA . TYR A 1 88 ? 21.239 10.996 -19.185 1.00 93.06 88 TYR A CA 1
ATOM 673 C C . TYR A 1 88 ? 20.040 10.642 -18.296 1.00 93.06 88 TYR A C 1
ATOM 675 O O . TYR A 1 88 ? 19.613 11.483 -17.507 1.00 93.06 88 TYR A O 1
ATOM 683 N N . THR A 1 89 ? 19.525 9.408 -18.366 1.00 89.06 89 THR A N 1
ATOM 684 C CA . THR A 1 89 ? 18.480 8.931 -17.441 1.00 89.06 89 THR A CA 1
ATOM 685 C C . THR A 1 89 ? 19.015 8.865 -16.010 1.00 89.06 89 THR A C 1
ATOM 687 O O . THR A 1 89 ? 18.369 9.357 -15.086 1.00 89.06 89 THR A O 1
ATOM 690 N N . ASP A 1 90 ? 20.213 8.316 -15.818 1.00 88.12 90 ASP A N 1
ATOM 691 C CA . ASP A 1 90 ? 20.844 8.232 -14.498 1.00 88.12 90 ASP A CA 1
ATOM 692 C C . ASP A 1 90 ? 21.220 9.617 -13.966 1.00 88.12 90 ASP A C 1
ATOM 694 O O . ASP A 1 90 ? 20.955 9.946 -12.807 1.00 88.12 90 ASP A O 1
ATOM 698 N N . LYS A 1 91 ? 21.733 10.489 -14.838 1.00 89.81 91 LYS A N 1
ATOM 699 C CA . LYS A 1 91 ? 22.002 11.883 -14.491 1.00 89.81 91 LYS A CA 1
ATOM 700 C C . LYS A 1 91 ? 20.727 12.612 -14.066 1.00 89.81 91 LYS A C 1
ATOM 702 O O . LYS A 1 91 ? 20.747 13.277 -13.035 1.00 89.81 91 LYS A O 1
ATOM 707 N N . TYR A 1 92 ? 19.617 12.439 -14.786 1.00 88.88 92 TYR A N 1
ATOM 708 C CA . TYR A 1 92 ? 18.316 12.971 -14.377 1.00 88.88 92 TYR A CA 1
ATOM 709 C C . TYR A 1 92 ? 17.900 12.460 -12.994 1.00 88.88 92 TYR A C 1
ATOM 711 O O . TYR A 1 92 ? 17.491 13.256 -12.155 1.00 88.88 92 TYR A O 1
ATOM 719 N N . ARG A 1 93 ? 18.042 11.161 -12.712 1.00 86.44 93 ARG A N 1
ATOM 720 C CA . ARG A 1 93 ? 17.704 10.600 -11.391 1.00 86.44 93 ARG A CA 1
ATOM 721 C C . ARG A 1 93 ? 18.521 11.221 -10.258 1.00 86.44 93 ARG A C 1
ATOM 723 O O . ARG A 1 93 ? 18.008 11.364 -9.152 1.00 86.44 93 ARG A O 1
ATOM 730 N N . ASN A 1 94 ? 19.760 11.616 -10.541 1.00 85.75 94 ASN A N 1
ATOM 731 C CA . ASN A 1 94 ? 20.647 12.250 -9.570 1.00 85.75 94 ASN A CA 1
ATOM 732 C C . ASN A 1 94 ? 20.392 13.758 -9.411 1.00 85.75 94 ASN A C 1
ATOM 734 O O . ASN A 1 94 ? 20.507 14.284 -8.306 1.00 85.75 94 ASN A O 1
ATOM 738 N N . THR A 1 95 ? 20.082 14.470 -10.499 1.00 87.50 95 THR A N 1
ATOM 739 C CA . THR A 1 95 ? 20.016 15.945 -10.515 1.00 87.50 95 THR A CA 1
ATOM 740 C C . THR A 1 95 ? 18.597 16.507 -10.524 1.00 87.50 95 THR A C 1
ATOM 742 O O . THR A 1 95 ? 18.397 17.663 -10.158 1.00 87.50 95 THR A O 1
ATOM 745 N N . GLY A 1 96 ? 17.620 15.726 -10.982 1.00 85.62 96 GLY A N 1
ATOM 746 C CA . GLY A 1 96 ? 16.261 16.169 -11.285 1.00 85.62 96 GLY A CA 1
ATOM 747 C C . GLY A 1 96 ? 16.144 17.079 -12.518 1.00 85.62 96 GLY A C 1
ATOM 748 O O . GLY A 1 96 ? 15.077 17.650 -12.735 1.00 85.62 96 GLY A O 1
ATOM 749 N N . SER A 1 97 ? 17.203 17.252 -13.324 1.00 90.88 97 SER A N 1
ATOM 750 C CA . SER A 1 97 ? 17.193 18.177 -14.473 1.00 90.88 97 SER A CA 1
ATOM 751 C C . SER A 1 97 ? 16.285 17.691 -15.605 1.00 90.88 97 SER A C 1
ATOM 753 O O . SER A 1 97 ? 16.510 16.649 -16.220 1.00 90.88 97 SER A O 1
ATOM 755 N N . ILE A 1 98 ? 15.276 18.498 -15.934 1.00 90.06 98 ILE A N 1
ATOM 756 C CA . ILE A 1 98 ? 14.318 18.213 -17.011 1.00 90.06 98 ILE A CA 1
ATOM 757 C C . ILE A 1 98 ? 15.027 18.146 -18.371 1.00 90.06 98 ILE A C 1
ATOM 759 O O . ILE A 1 98 ? 14.654 17.352 -19.234 1.00 90.06 98 ILE A O 1
ATOM 763 N N . GLU A 1 99 ? 16.076 18.945 -18.557 1.00 91.81 99 GLU A N 1
ATOM 764 C CA . GLU A 1 99 ? 16.904 18.944 -19.760 1.00 91.81 99 GLU A CA 1
ATOM 765 C C . GLU A 1 99 ? 17.634 17.611 -19.942 1.00 91.81 99 GLU A C 1
ATOM 767 O O . GLU A 1 99 ? 17.671 17.086 -21.056 1.00 91.81 99 GLU A O 1
ATOM 772 N N . ASP A 1 100 ? 18.160 17.036 -18.855 1.00 92.25 100 ASP A N 1
ATOM 773 C CA . ASP A 1 100 ? 18.801 15.720 -18.884 1.00 92.25 100 ASP A CA 1
ATOM 774 C C . ASP A 1 100 ? 17.783 14.626 -19.255 1.00 92.25 100 ASP A C 1
ATOM 776 O O . ASP A 1 100 ? 18.073 13.776 -20.095 1.00 92.25 100 ASP A O 1
ATOM 780 N N . LEU A 1 101 ? 16.549 14.692 -18.743 1.00 92.56 101 LEU A N 1
ATOM 781 C CA . LEU A 1 101 ? 15.481 13.766 -19.143 1.00 92.56 101 LEU A CA 1
ATOM 782 C C . LEU A 1 101 ? 15.072 13.934 -20.619 1.00 92.56 101 LEU A C 1
ATOM 784 O O . LEU A 1 101 ? 14.828 12.951 -21.323 1.00 92.56 101 LEU A O 1
ATOM 788 N N . GLY A 1 102 ? 15.025 15.174 -21.111 1.00 93.94 102 GLY A N 1
ATOM 789 C CA . GLY A 1 102 ? 14.792 15.470 -22.525 1.00 93.94 102 GLY A CA 1
ATOM 790 C C . GLY A 1 102 ? 15.890 14.898 -23.426 1.00 93.94 102 GLY A C 1
ATOM 791 O O . GLY A 1 102 ? 15.591 14.293 -24.459 1.00 93.94 102 GLY A O 1
ATOM 792 N N . ALA A 1 103 ? 17.153 15.022 -23.010 1.00 94.00 103 ALA A N 1
ATOM 793 C CA . ALA A 1 103 ? 18.290 14.421 -23.699 1.00 94.00 103 ALA A CA 1
ATOM 794 C C . ALA A 1 103 ? 18.212 12.887 -23.684 1.00 94.00 103 ALA A C 1
ATOM 796 O O . ALA A 1 103 ? 18.389 12.262 -24.731 1.00 94.00 103 ALA A O 1
ATOM 797 N N . ALA A 1 104 ? 17.870 12.281 -22.541 1.00 94.81 104 ALA A N 1
ATOM 798 C CA . ALA A 1 104 ? 17.680 10.838 -22.420 1.00 94.81 104 ALA A CA 1
ATOM 799 C C . ALA A 1 104 ? 16.641 10.310 -23.420 1.00 94.81 104 ALA A C 1
ATOM 801 O O . ALA A 1 104 ? 16.921 9.374 -24.170 1.00 94.81 104 ALA A O 1
ATOM 802 N N . LEU A 1 105 ? 15.471 10.956 -23.486 1.00 94.75 105 LEU A N 1
ATOM 803 C CA . LEU A 1 105 ? 14.413 10.622 -24.442 1.00 94.75 105 LEU A CA 1
ATOM 804 C C . LEU A 1 105 ? 14.889 10.749 -25.890 1.00 94.75 105 LEU A C 1
ATOM 806 O O . LEU A 1 105 ? 14.650 9.846 -26.690 1.00 94.75 105 LEU A O 1
ATOM 810 N N . GLY A 1 106 ? 15.578 11.843 -26.227 1.00 95.31 106 GLY A N 1
ATOM 811 C CA . GLY A 1 106 ? 16.097 12.074 -27.574 1.00 95.31 106 GLY A CA 1
ATOM 812 C C . GLY A 1 106 ? 17.073 10.984 -28.021 1.00 95.31 106 GLY A C 1
ATOM 813 O O . GLY A 1 106 ? 16.911 10.412 -29.100 1.00 95.31 106 GLY A O 1
ATOM 814 N N . TYR A 1 107 ? 18.048 10.648 -27.174 1.00 95.81 107 TYR A N 1
ATOM 815 C CA . TYR A 1 107 ? 19.053 9.635 -27.488 1.00 95.81 107 TYR A CA 1
ATOM 816 C C . TYR A 1 107 ? 18.483 8.212 -27.501 1.00 95.81 107 TYR A C 1
ATOM 818 O O . TYR A 1 107 ? 18.763 7.460 -28.434 1.00 95.81 107 TYR A O 1
ATOM 826 N N . ASN A 1 108 ? 17.620 7.847 -26.547 1.00 95.25 108 ASN A N 1
ATOM 827 C CA . ASN A 1 108 ? 16.952 6.542 -26.562 1.00 95.25 108 ASN A CA 1
ATOM 828 C C . ASN A 1 108 ? 16.043 6.383 -27.793 1.00 95.25 108 ASN A C 1
ATOM 830 O O . ASN A 1 108 ? 16.033 5.322 -28.419 1.00 95.25 108 ASN A O 1
ATOM 834 N N . LEU A 1 109 ? 15.333 7.441 -28.200 1.00 95.31 109 LEU A N 1
ATOM 835 C CA . LEU A 1 109 ? 14.506 7.422 -29.407 1.00 95.31 109 LEU A CA 1
ATOM 836 C C . LEU A 1 109 ? 15.357 7.256 -30.673 1.00 95.31 109 LEU A C 1
ATOM 838 O O . LEU A 1 109 ? 15.019 6.437 -31.529 1.00 95.31 109 LEU A O 1
ATOM 842 N N . ALA A 1 110 ? 16.473 7.983 -30.779 1.00 93.62 110 ALA A N 1
ATOM 843 C CA . ALA A 1 110 ? 17.409 7.847 -31.894 1.00 93.62 110 ALA A CA 1
ATOM 844 C C . ALA A 1 110 ? 18.017 6.437 -31.964 1.00 93.62 110 ALA A C 1
ATOM 846 O O . ALA A 1 110 ? 18.142 5.869 -33.051 1.00 93.62 110 ALA A O 1
ATOM 847 N N . ALA A 1 111 ? 18.343 5.845 -30.811 1.00 94.12 111 ALA A N 1
ATOM 848 C CA . ALA A 1 111 ? 18.827 4.473 -30.722 1.00 94.12 111 ALA A CA 1
ATOM 849 C C . ALA A 1 111 ? 17.781 3.480 -31.246 1.00 94.12 111 ALA A C 1
ATOM 851 O O . ALA A 1 111 ? 18.093 2.691 -32.135 1.00 94.12 111 ALA A O 1
ATOM 852 N N . VAL A 1 112 ? 16.536 3.539 -30.758 1.00 94.12 112 VAL A N 1
ATOM 853 C CA . VAL A 1 112 ? 15.449 2.647 -31.203 1.00 94.12 112 VAL A CA 1
ATOM 854 C C . VAL A 1 112 ? 15.172 2.809 -32.698 1.00 94.12 112 VAL A C 1
ATOM 856 O O . VAL A 1 112 ? 15.115 1.811 -33.412 1.00 94.12 112 VAL A O 1
ATOM 859 N N . ALA A 1 113 ? 15.060 4.045 -33.195 1.00 92.44 113 ALA A N 1
ATOM 860 C CA . ALA A 1 113 ? 14.751 4.323 -34.599 1.00 92.44 113 ALA A CA 1
ATOM 861 C C . ALA A 1 113 ? 15.814 3.789 -35.573 1.00 92.44 113 ALA A C 1
ATOM 863 O O . ALA A 1 113 ? 15.485 3.381 -36.685 1.00 92.44 113 ALA A O 1
ATOM 864 N N . ALA A 1 114 ? 17.080 3.771 -35.153 1.00 90.75 114 ALA A N 1
ATOM 865 C CA . ALA A 1 114 ? 18.195 3.286 -35.959 1.00 90.75 114 ALA A CA 1
ATOM 866 C C . ALA A 1 114 ? 18.492 1.785 -35.762 1.00 90.75 114 ALA A C 1
ATOM 868 O O . ALA A 1 114 ? 19.440 1.260 -36.346 1.00 90.75 114 ALA A O 1
ATOM 869 N N . THR A 1 115 ? 17.692 1.080 -34.955 1.00 90.38 115 THR A N 1
ATOM 870 C CA . THR A 1 115 ? 17.841 -0.358 -34.701 1.00 90.38 115 THR A CA 1
ATOM 871 C C . THR A 1 115 ? 16.750 -1.141 -35.431 1.00 90.38 115 THR A C 1
ATOM 873 O O . THR A 1 115 ? 15.570 -0.914 -35.164 1.00 90.38 115 THR A O 1
ATOM 876 N N . PRO A 1 116 ? 17.087 -2.096 -36.314 1.00 89.19 116 PRO A N 1
ATOM 877 C CA . PRO A 1 116 ? 16.086 -2.960 -36.932 1.00 89.19 116 PRO A CA 1
ATOM 878 C C . PRO A 1 116 ? 15.325 -3.803 -35.898 1.00 89.19 116 PRO A C 1
ATOM 880 O O . PRO A 1 116 ? 15.921 -4.325 -34.954 1.00 89.19 116 PRO A O 1
ATOM 883 N N . ILE A 1 117 ? 14.019 -3.988 -36.109 1.00 84.81 117 ILE A N 1
ATOM 884 C CA . ILE A 1 117 ? 13.198 -4.905 -35.302 1.00 84.81 117 ILE A CA 1
ATOM 885 C C . ILE A 1 117 ? 13.775 -6.325 -35.426 1.00 84.81 117 ILE A C 1
ATOM 887 O O . ILE A 1 117 ? 14.078 -6.777 -36.530 1.00 84.81 117 ILE A O 1
ATOM 891 N N . GLY A 1 118 ? 13.937 -7.016 -34.295 1.00 78.94 118 GLY A N 1
ATOM 892 C CA . GLY A 1 118 ? 14.550 -8.349 -34.219 1.00 78.94 118 GLY A CA 1
ATOM 893 C C . GLY A 1 118 ? 16.072 -8.344 -34.031 1.00 78.94 118 GLY A C 1
ATOM 894 O O . GLY A 1 118 ? 16.659 -9.404 -33.820 1.00 78.94 118 GLY A O 1
ATOM 895 N N . HIS A 1 119 ? 16.727 -7.177 -34.063 1.00 85.19 119 HIS A N 1
ATOM 896 C CA . HIS A 1 119 ? 18.109 -7.061 -33.595 1.00 85.19 119 HIS A CA 1
ATOM 897 C C . HIS A 1 119 ? 18.179 -7.359 -32.081 1.00 85.19 119 HIS A C 1
ATOM 899 O O . HIS A 1 119 ? 17.305 -6.878 -31.357 1.00 85.19 119 HIS A O 1
ATOM 905 N N . PRO A 1 120 ? 19.213 -8.063 -31.572 1.00 83.31 120 PRO A N 1
ATOM 906 C CA . PRO A 1 120 ? 19.315 -8.422 -30.150 1.00 83.31 120 PRO A CA 1
ATOM 907 C C . PRO A 1 120 ? 19.143 -7.237 -29.186 1.00 83.31 120 PRO A C 1
ATOM 909 O O . PRO A 1 120 ? 18.395 -7.316 -28.219 1.00 83.31 120 PRO A O 1
ATOM 912 N N . ASP A 1 121 ? 19.757 -6.094 -29.502 1.00 84.88 121 ASP A N 1
ATOM 913 C CA . ASP A 1 121 ? 19.657 -4.886 -28.667 1.00 84.88 121 ASP A CA 1
ATOM 914 C C . ASP A 1 121 ? 18.323 -4.131 -28.787 1.00 84.88 121 ASP A C 1
ATOM 916 O O . ASP A 1 121 ? 18.089 -3.183 -28.036 1.00 84.88 121 ASP A O 1
ATOM 920 N N . TRP A 1 122 ? 17.464 -4.468 -29.756 1.00 87.38 122 TRP A N 1
ATOM 921 C CA . TRP A 1 122 ? 16.251 -3.690 -30.022 1.00 87.38 122 TRP A CA 1
ATOM 922 C C . TRP A 1 122 ? 15.297 -3.699 -28.825 1.00 87.38 122 TRP A C 1
ATOM 924 O O . TRP A 1 122 ? 14.769 -2.647 -28.461 1.00 87.38 122 TRP A O 1
ATOM 934 N N . ASN A 1 123 ? 15.136 -4.858 -28.177 1.00 85.94 123 ASN A N 1
ATOM 935 C CA . ASN A 1 123 ? 14.312 -4.996 -26.977 1.00 85.94 123 ASN A CA 1
ATOM 936 C C . ASN A 1 123 ? 14.847 -4.102 -25.842 1.00 85.94 123 ASN A C 1
ATOM 938 O O . ASN A 1 123 ? 14.138 -3.211 -25.377 1.00 85.94 123 ASN A O 1
ATOM 942 N N . GLY A 1 124 ? 16.130 -4.241 -25.489 1.00 85.19 124 GLY A N 1
ATOM 943 C CA . GLY A 1 124 ? 16.752 -3.426 -24.437 1.00 85.19 124 GLY A CA 1
ATOM 944 C C . GLY A 1 124 ? 16.670 -1.917 -24.706 1.00 85.19 124 GLY A C 1
ATOM 945 O O . GLY A 1 124 ? 16.434 -1.125 -23.796 1.00 85.19 124 GLY A O 1
ATOM 946 N N . ARG A 1 125 ? 16.776 -1.490 -25.971 1.00 90.38 125 ARG A N 1
ATOM 947 C CA . ARG A 1 125 ? 16.610 -0.075 -26.352 1.00 90.38 125 ARG A CA 1
ATOM 948 C C . ARG A 1 125 ? 15.165 0.403 -26.196 1.00 90.38 125 ARG A C 1
ATOM 950 O O . ARG A 1 125 ? 14.951 1.517 -25.719 1.00 90.38 125 ARG A O 1
ATOM 957 N N . CYS A 1 126 ? 14.180 -0.425 -26.547 1.00 91.00 126 CYS A N 1
ATOM 958 C CA . CYS A 1 126 ? 12.767 -0.118 -26.311 1.00 91.00 126 CYS A CA 1
ATOM 959 C C . CYS A 1 126 ? 12.452 -0.014 -24.815 1.00 91.00 126 CYS A C 1
ATOM 961 O O . CYS A 1 126 ? 11.749 0.912 -24.415 1.00 91.00 126 CYS A O 1
ATOM 963 N N . GLN A 1 127 ? 13.014 -0.903 -23.992 1.00 88.69 127 GLN A N 1
ATOM 964 C CA . GLN A 1 127 ? 12.882 -0.852 -22.534 1.00 88.69 127 GLN A CA 1
ATOM 965 C C . GLN A 1 127 ? 13.472 0.445 -21.964 1.00 88.69 127 GLN A C 1
ATOM 967 O O . GLN A 1 127 ? 12.792 1.151 -21.224 1.00 88.69 127 GLN A O 1
ATOM 972 N N . ASN A 1 128 ? 14.691 0.822 -22.365 1.00 89.94 128 ASN A N 1
ATOM 973 C CA . ASN A 1 128 ? 15.316 2.076 -21.924 1.00 89.94 128 ASN A CA 1
ATOM 974 C C . ASN A 1 128 ? 14.480 3.304 -22.310 1.00 89.94 128 ASN A C 1
ATOM 976 O O . ASN A 1 128 ? 14.279 4.206 -21.497 1.00 89.94 128 ASN A O 1
ATOM 980 N N . LEU A 1 129 ? 13.942 3.323 -23.533 1.00 93.62 129 LEU A N 1
ATOM 981 C CA . LEU A 1 129 ? 13.051 4.389 -23.980 1.00 93.62 129 LEU A CA 1
ATOM 982 C C . LEU A 1 129 ? 11.754 4.431 -23.158 1.00 93.62 129 LEU A C 1
ATOM 984 O O . LEU A 1 129 ? 11.318 5.511 -22.756 1.00 93.62 129 LEU A O 1
ATOM 988 N N . ALA A 1 130 ? 11.153 3.275 -22.873 1.00 91.88 130 ALA A N 1
ATOM 989 C CA . ALA A 1 130 ? 9.952 3.187 -22.052 1.00 91.88 130 ALA A CA 1
ATOM 990 C C . ALA A 1 130 ? 10.192 3.660 -20.608 1.00 91.88 130 ALA A C 1
ATOM 992 O O . ALA A 1 130 ? 9.335 4.335 -20.031 1.00 91.88 130 ALA A O 1
ATOM 993 N N . VAL A 1 131 ? 11.374 3.389 -20.044 1.00 88.19 131 VAL A N 1
ATOM 994 C CA . VAL A 1 131 ? 11.791 3.928 -18.742 1.00 88.19 131 VAL A CA 1
ATOM 995 C C . VAL A 1 131 ? 11.856 5.454 -18.790 1.00 88.19 131 VAL A C 1
ATOM 997 O O . VAL A 1 131 ? 11.237 6.097 -17.948 1.00 88.19 131 VAL A O 1
ATOM 1000 N N . SER A 1 132 ? 12.502 6.059 -19.793 1.00 91.31 132 SER A N 1
ATOM 1001 C CA . SER A 1 132 ? 12.543 7.527 -19.921 1.00 91.31 132 SER A CA 1
ATOM 1002 C C . SER A 1 132 ? 11.140 8.146 -20.052 1.00 91.31 132 SER A C 1
ATOM 1004 O O . SER A 1 132 ? 10.865 9.196 -19.472 1.00 91.31 132 SER A O 1
ATOM 1006 N N . TYR A 1 133 ? 10.225 7.491 -20.772 1.00 93.56 133 TYR A N 1
ATOM 1007 C CA . TYR A 1 133 ? 8.822 7.911 -20.849 1.00 93.56 133 TYR A CA 1
ATOM 1008 C C . TYR A 1 133 ? 8.098 7.816 -19.500 1.00 93.56 133 TYR A C 1
ATOM 1010 O O . TYR A 1 133 ? 7.348 8.725 -19.141 1.00 93.56 133 TYR A O 1
ATOM 1018 N N . THR A 1 134 ? 8.358 6.757 -18.733 1.00 89.69 134 THR A N 1
ATOM 1019 C CA . THR A 1 134 ? 7.809 6.573 -17.382 1.00 89.69 134 THR A CA 1
ATOM 1020 C C . THR A 1 134 ? 8.318 7.655 -16.427 1.00 89.69 134 THR A C 1
ATOM 1022 O O . THR A 1 134 ? 7.533 8.243 -15.689 1.00 89.69 134 THR A O 1
ATOM 1025 N N . GLU A 1 135 ? 9.611 7.990 -16.474 1.00 89.56 135 GLU A N 1
ATOM 1026 C CA . GLU A 1 135 ? 10.174 9.094 -15.681 1.00 89.56 135 GLU A CA 1
ATOM 1027 C C . GLU A 1 135 ? 9.542 10.443 -16.067 1.00 89.56 135 GLU A C 1
ATOM 1029 O O . GLU A 1 135 ? 9.170 11.238 -15.202 1.00 89.56 135 GLU A O 1
ATOM 1034 N N . LYS A 1 136 ? 9.317 10.683 -17.366 1.00 91.44 136 LYS A N 1
ATOM 1035 C CA . LYS A 1 136 ? 8.610 11.886 -17.827 1.00 91.44 136 LYS A CA 1
ATOM 1036 C C . LYS A 1 136 ? 7.170 11.932 -17.324 1.00 91.44 136 LYS A C 1
ATOM 1038 O O . LYS A 1 136 ? 6.712 13.000 -16.917 1.00 91.44 136 LYS A O 1
ATOM 1043 N N . TYR A 1 137 ? 6.464 10.804 -17.322 1.00 90.38 137 TYR A N 1
ATOM 1044 C CA . TYR A 1 137 ? 5.126 10.722 -16.743 1.00 90.38 137 TYR A CA 1
ATOM 1045 C C . TYR A 1 137 ? 5.144 11.070 -15.251 1.00 90.38 137 TYR A C 1
ATOM 1047 O O . TYR A 1 137 ? 4.384 11.938 -14.837 1.00 90.38 137 TYR A O 1
ATOM 1055 N N . LYS A 1 138 ? 6.056 10.491 -14.462 1.00 88.38 138 LYS A N 1
ATOM 1056 C CA . LYS A 1 138 ? 6.183 10.798 -13.025 1.00 88.38 138 LYS A CA 1
ATOM 1057 C C . LYS A 1 138 ? 6.423 12.284 -12.758 1.00 88.38 138 LYS A C 1
ATOM 1059 O O . LYS A 1 138 ? 5.888 12.827 -11.798 1.00 88.38 138 LYS A O 1
ATOM 1064 N N . LEU A 1 139 ? 7.205 12.942 -13.613 1.00 88.44 139 LEU A N 1
ATOM 1065 C CA . LEU A 1 139 ? 7.499 14.368 -13.490 1.00 88.44 139 LEU A CA 1
ATOM 1066 C C . LEU A 1 139 ? 6.316 15.268 -13.883 1.00 88.44 139 LEU A C 1
ATOM 1068 O O . LEU A 1 139 ? 6.092 16.301 -13.259 1.00 88.44 139 LEU A O 1
ATOM 1072 N N . THR A 1 140 ? 5.606 14.924 -14.958 1.00 89.81 140 THR A N 1
ATOM 1073 C CA . THR A 1 140 ? 4.664 15.842 -15.630 1.00 89.81 140 THR A CA 1
ATOM 1074 C C . THR A 1 140 ? 3.193 15.482 -15.437 1.00 89.81 140 THR A C 1
ATOM 1076 O O . THR A 1 140 ? 2.320 16.324 -15.632 1.00 89.81 140 THR A O 1
ATOM 1079 N N . GLY A 1 141 ? 2.894 14.227 -15.099 1.00 87.56 141 GLY A N 1
ATOM 1080 C CA . GLY A 1 141 ? 1.547 13.658 -15.115 1.00 87.56 141 GLY A CA 1
ATOM 1081 C C . GLY A 1 141 ? 0.931 13.532 -16.517 1.00 87.56 141 GLY A C 1
ATOM 1082 O O . GLY A 1 141 ? -0.268 13.264 -16.630 1.00 87.56 141 GLY A O 1
ATOM 1083 N N . GLU A 1 142 ? 1.708 13.743 -17.590 1.00 91.62 142 GLU A N 1
ATOM 1084 C CA . GLU A 1 142 ? 1.231 13.667 -18.976 1.00 91.62 142 GLU A CA 1
ATOM 1085 C C . GLU A 1 142 ? 0.940 12.219 -19.383 1.00 91.62 142 GLU A C 1
ATOM 1087 O O . GLU A 1 142 ? 1.861 11.424 -19.586 1.00 91.62 142 GLU A O 1
ATOM 1092 N N . ILE A 1 143 ? -0.339 11.894 -19.586 1.00 90.88 143 ILE A N 1
ATOM 1093 C CA . ILE A 1 143 ? -0.793 10.552 -19.989 1.00 90.88 143 ILE A CA 1
ATOM 1094 C C . ILE A 1 143 ? -0.119 10.087 -21.290 1.00 90.88 143 ILE A C 1
ATOM 1096 O O . ILE A 1 143 ? 0.216 8.915 -21.416 1.00 90.88 143 ILE A O 1
ATOM 1100 N N . GLN A 1 144 ? 0.184 10.994 -22.223 1.00 93.00 144 GLN A N 1
ATOM 1101 C CA . GLN A 1 144 ? 0.875 10.650 -23.473 1.00 93.00 144 GLN A CA 1
ATOM 1102 C C . GLN A 1 144 ? 2.273 10.066 -23.232 1.00 93.00 144 GLN A C 1
ATOM 1104 O O . GLN A 1 144 ? 2.762 9.266 -24.030 1.00 93.00 144 GLN A O 1
ATOM 1109 N N . SER A 1 145 ? 2.934 10.459 -22.138 1.00 93.12 145 SER A N 1
ATOM 1110 C CA . SER A 1 145 ? 4.222 9.876 -21.759 1.00 93.12 145 SER A CA 1
ATOM 1111 C C . SER A 1 145 ? 4.033 8.424 -21.321 1.00 93.12 145 SER A C 1
ATOM 1113 O O . SER A 1 145 ? 4.787 7.553 -21.743 1.00 93.12 145 SER A O 1
ATOM 1115 N N . LEU A 1 146 ? 2.969 8.134 -20.574 1.00 91.31 146 LEU A N 1
ATOM 1116 C CA . LEU A 1 146 ? 2.622 6.778 -20.163 1.00 91.31 146 LEU A CA 1
ATOM 1117 C C . LEU A 1 146 ? 2.208 5.886 -21.345 1.00 91.31 146 LEU A C 1
ATOM 1119 O O . LEU A 1 146 ? 2.661 4.748 -21.456 1.00 91.31 146 LEU A O 1
ATOM 1123 N N . GLU A 1 147 ? 1.426 6.419 -22.285 1.00 93.94 147 GLU A N 1
ATOM 1124 C CA . GLU A 1 147 ? 1.088 5.740 -23.545 1.00 93.94 147 GLU A CA 1
ATOM 1125 C C . GLU A 1 147 ? 2.338 5.452 -24.391 1.00 93.94 147 GLU A C 1
ATOM 1127 O O . GLU A 1 147 ? 2.445 4.395 -25.016 1.00 93.94 147 GLU A O 1
ATOM 1132 N N . GLY A 1 148 ? 3.315 6.365 -24.378 1.00 93.81 148 GLY A N 1
ATOM 1133 C CA . GLY A 1 148 ? 4.631 6.158 -24.978 1.00 93.81 148 GLY A CA 1
ATOM 1134 C C . GLY A 1 148 ? 5.373 4.974 -24.356 1.00 93.81 148 GLY A C 1
ATOM 1135 O O . GLY A 1 148 ? 5.851 4.105 -25.088 1.00 93.81 148 GLY A O 1
ATOM 1136 N N . ALA A 1 149 ? 5.418 4.895 -23.022 1.00 93.38 149 ALA A N 1
ATOM 1137 C CA . ALA A 1 149 ? 6.026 3.770 -22.311 1.00 93.38 149 ALA A CA 1
ATOM 1138 C C . ALA A 1 149 ? 5.348 2.437 -22.666 1.00 93.38 149 ALA A C 1
ATOM 1140 O O . ALA A 1 149 ? 6.025 1.482 -23.054 1.00 93.38 149 ALA A O 1
ATOM 1141 N N . LEU A 1 150 ? 4.011 2.394 -22.627 1.00 94.75 150 LEU A N 1
ATOM 1142 C CA . LEU A 1 150 ? 3.225 1.216 -23.004 1.00 94.75 150 LEU A CA 1
ATOM 1143 C C . LEU A 1 150 ? 3.511 0.775 -24.438 1.00 94.75 150 LEU A C 1
ATOM 1145 O O . LEU A 1 150 ? 3.773 -0.401 -24.678 1.00 94.75 150 LEU A O 1
ATOM 1149 N N . ARG A 1 151 ? 3.523 1.711 -25.391 1.00 94.50 151 ARG A N 1
ATOM 1150 C CA . ARG A 1 151 ? 3.779 1.414 -26.804 1.00 94.50 151 ARG A CA 1
ATOM 1151 C C . ARG A 1 151 ? 5.106 0.684 -27.006 1.00 94.50 151 ARG A C 1
ATOM 1153 O O . ARG A 1 151 ? 5.133 -0.318 -27.718 1.00 94.50 151 ARG A O 1
ATOM 1160 N N . TYR A 1 152 ? 6.194 1.178 -26.415 1.00 92.44 152 TYR A N 1
ATOM 1161 C CA . TYR A 1 152 ? 7.517 0.576 -26.610 1.00 92.44 152 TYR A CA 1
ATOM 1162 C C . TYR A 1 152 ? 7.703 -0.715 -25.809 1.00 92.44 152 TYR A C 1
ATOM 1164 O O . TYR A 1 152 ? 8.302 -1.648 -26.336 1.00 92.44 152 TYR A O 1
ATOM 1172 N N . ASN A 1 153 ? 7.127 -0.825 -24.608 1.00 91.06 153 ASN A N 1
ATOM 1173 C CA . ASN A 1 153 ? 7.135 -2.081 -23.853 1.00 91.06 153 ASN A CA 1
ATOM 1174 C C . ASN A 1 153 ? 6.322 -3.187 -24.555 1.00 91.06 153 ASN A C 1
ATOM 1176 O O . ASN A 1 153 ? 6.774 -4.326 -24.642 1.00 91.06 153 ASN A O 1
ATOM 1180 N N . LEU A 1 154 ? 5.150 -2.866 -25.117 1.00 93.31 154 LEU A N 1
ATOM 1181 C CA . LEU A 1 154 ? 4.349 -3.821 -25.894 1.00 93.31 154 LEU A CA 1
ATOM 1182 C C . LEU A 1 154 ? 5.073 -4.245 -27.173 1.00 93.31 154 LEU A C 1
ATOM 1184 O O . LEU A 1 154 ? 5.070 -5.423 -27.524 1.00 93.31 154 LEU A O 1
ATOM 1188 N N . ALA A 1 155 ? 5.723 -3.300 -27.856 1.00 90.62 155 ALA A N 1
ATOM 1189 C CA . ALA A 1 155 ? 6.512 -3.598 -29.044 1.00 90.62 155 ALA A CA 1
ATOM 1190 C C . ALA A 1 155 ? 7.709 -4.510 -28.706 1.00 90.62 155 ALA A C 1
ATOM 1192 O O . ALA A 1 155 ? 7.951 -5.482 -29.420 1.00 90.62 155 ALA A O 1
ATOM 1193 N N . ALA A 1 156 ? 8.397 -4.244 -27.590 1.00 88.19 156 ALA A N 1
ATOM 1194 C CA . ALA A 1 156 ? 9.449 -5.090 -27.025 1.00 88.19 156 ALA A CA 1
ATOM 1195 C C . ALA A 1 156 ? 8.970 -6.528 -26.779 1.00 88.19 156 ALA A C 1
ATOM 1197 O O . ALA A 1 156 ? 9.605 -7.472 -27.251 1.00 88.19 156 ALA A O 1
ATOM 1198 N N . VAL A 1 157 ? 7.829 -6.703 -26.105 1.00 88.69 157 VAL A N 1
ATOM 1199 C CA . VAL A 1 157 ? 7.232 -8.030 -25.878 1.00 88.69 157 VAL A CA 1
ATOM 1200 C C . VAL A 1 157 ? 6.890 -8.720 -27.199 1.00 88.69 157 VAL A C 1
ATOM 1202 O O . VAL A 1 157 ? 7.226 -9.884 -27.377 1.00 88.69 157 VAL A O 1
ATOM 1205 N N . ALA A 1 158 ? 6.275 -8.010 -28.149 1.00 88.62 158 ALA A N 1
ATOM 1206 C CA . ALA A 1 158 ? 5.850 -8.590 -29.422 1.00 88.62 158 ALA A CA 1
ATOM 1207 C C . ALA A 1 158 ? 7.014 -9.065 -30.312 1.00 88.62 158 ALA A C 1
ATOM 1209 O O . ALA A 1 158 ? 6.836 -9.982 -31.112 1.00 88.62 158 ALA A O 1
ATOM 1210 N N . ALA A 1 159 ? 8.193 -8.445 -30.201 1.00 85.00 159 ALA A N 1
ATOM 1211 C CA . ALA A 1 159 ? 9.365 -8.810 -30.999 1.00 85.00 159 ALA A CA 1
ATOM 1212 C C . ALA A 1 159 ? 10.270 -9.860 -30.337 1.00 85.00 159 ALA A C 1
ATOM 1214 O O . ALA A 1 159 ? 11.204 -10.340 -30.982 1.00 85.00 159 ALA A O 1
ATOM 1215 N N . THR A 1 160 ? 10.033 -10.193 -29.067 1.00 82.81 160 THR A N 1
ATOM 1216 C CA . THR A 1 160 ? 10.915 -11.071 -28.294 1.00 82.81 160 THR A CA 1
ATOM 1217 C C . THR A 1 160 ? 10.343 -12.494 -28.250 1.00 82.81 160 THR A C 1
ATOM 1219 O O . THR A 1 160 ? 9.188 -12.663 -27.858 1.00 82.81 160 THR A O 1
ATOM 1222 N N . PRO A 1 161 ? 11.107 -13.532 -28.648 1.00 82.69 161 PRO A N 1
ATOM 1223 C CA . PRO A 1 161 ? 10.633 -14.914 -28.617 1.00 82.69 161 PRO A CA 1
ATOM 1224 C C . PRO A 1 161 ? 10.259 -15.393 -27.209 1.00 82.69 161 PRO A C 1
ATOM 1226 O O . PRO A 1 161 ? 10.913 -15.039 -26.227 1.00 82.69 161 PRO A O 1
ATOM 1229 N N . GLU A 1 162 ? 9.252 -16.265 -27.119 1.00 77.12 162 GLU A N 1
ATOM 1230 C CA . GLU A 1 162 ? 8.884 -16.922 -25.861 1.00 77.12 162 GLU A CA 1
ATOM 1231 C C . GLU A 1 162 ? 10.086 -17.660 -25.245 1.00 77.12 162 GLU A C 1
ATOM 1233 O O . GLU A 1 162 ? 10.816 -18.381 -25.928 1.00 77.12 162 GLU A O 1
ATOM 1238 N N . GLY A 1 163 ? 10.286 -17.485 -23.936 1.00 70.88 163 GLY A N 1
ATOM 1239 C CA . GLY A 1 163 ? 11.389 -18.098 -23.189 1.00 70.88 163 GLY A CA 1
ATOM 1240 C C . GLY A 1 163 ? 12.674 -17.267 -23.125 1.00 70.88 163 GLY A C 1
ATOM 1241 O O . GLY A 1 163 ? 13.600 -17.659 -22.415 1.00 70.88 163 GLY A O 1
ATOM 1242 N N . ASP A 1 164 ? 12.740 -16.115 -23.799 1.00 75.50 164 ASP A N 1
ATOM 1243 C CA . ASP A 1 164 ? 13.830 -15.164 -23.590 1.00 75.50 164 ASP A CA 1
ATOM 1244 C C . ASP A 1 164 ? 13.730 -14.531 -22.191 1.00 75.50 164 ASP A C 1
ATOM 1246 O O . ASP A 1 164 ? 12.709 -13.955 -21.815 1.00 75.50 164 ASP A O 1
ATOM 1250 N N . HIS A 1 165 ? 14.817 -14.609 -21.423 1.00 72.31 165 HIS A N 1
ATOM 1251 C CA . HIS A 1 165 ? 14.940 -13.992 -20.101 1.00 72.31 165 HIS A CA 1
ATOM 1252 C C . HIS A 1 165 ? 14.595 -12.492 -20.068 1.00 72.31 165 HIS A C 1
ATOM 1254 O O . HIS A 1 165 ? 14.059 -12.019 -19.067 1.00 72.31 165 HIS A O 1
ATOM 1260 N N . SER A 1 166 ? 14.825 -11.759 -21.162 1.00 72.25 166 SER A N 1
ATOM 1261 C CA . SER A 1 166 ? 14.533 -10.324 -21.271 1.00 72.25 166 SER A CA 1
ATOM 1262 C C . SER A 1 166 ? 13.034 -9.993 -21.285 1.00 72.25 166 SER A C 1
ATOM 1264 O O . SER A 1 166 ? 12.660 -8.849 -21.019 1.00 72.25 166 SER A O 1
ATOM 1266 N N . LEU A 1 167 ? 12.152 -10.975 -21.530 1.00 78.81 167 LEU A N 1
ATOM 1267 C CA . LEU A 1 167 ? 10.697 -10.791 -21.434 1.00 78.81 167 LEU A CA 1
ATOM 1268 C C . LEU A 1 167 ? 10.240 -10.476 -20.008 1.00 78.81 167 LEU A C 1
ATOM 1270 O O . LEU A 1 167 ? 9.289 -9.718 -19.830 1.00 78.81 167 LEU A O 1
ATOM 1274 N N . SER A 1 168 ? 10.922 -11.030 -19.000 1.00 79.44 168 SER A N 1
ATOM 1275 C CA . SER A 1 168 ? 10.593 -10.817 -17.586 1.00 79.44 168 SER A CA 1
ATOM 1276 C C . SER A 1 168 ? 10.567 -9.328 -17.227 1.00 79.44 168 SER A C 1
ATOM 1278 O O . SER A 1 168 ? 9.622 -8.863 -16.585 1.00 79.44 168 SER A O 1
ATOM 1280 N N . ASP A 1 169 ? 11.575 -8.580 -17.675 1.00 76.75 169 ASP A N 1
ATOM 1281 C CA . ASP A 1 169 ? 11.709 -7.150 -17.384 1.00 76.75 169 ASP A CA 1
ATOM 1282 C C . ASP A 1 169 ? 10.677 -6.329 -18.165 1.00 76.75 169 ASP A C 1
ATOM 1284 O O . ASP A 1 169 ? 10.060 -5.413 -17.619 1.00 76.75 169 ASP A O 1
ATOM 1288 N N . SER A 1 170 ? 10.396 -6.716 -19.415 1.00 82.75 170 SER A N 1
ATOM 1289 C CA . SER A 1 170 ? 9.326 -6.101 -20.208 1.00 82.75 170 SER A CA 1
ATOM 1290 C C . SER A 1 170 ? 7.952 -6.284 -19.563 1.00 82.75 170 SER A C 1
ATOM 1292 O O . SER A 1 170 ? 7.168 -5.336 -19.528 1.00 82.75 170 SER A O 1
ATOM 1294 N N . TYR A 1 171 ? 7.650 -7.467 -19.015 1.00 88.06 171 TYR A N 1
ATOM 1295 C CA . TYR A 1 171 ? 6.392 -7.692 -18.305 1.00 88.06 171 TYR A CA 1
ATOM 1296 C C . TYR A 1 171 ? 6.284 -6.827 -17.053 1.00 88.06 171 TYR A C 1
ATOM 1298 O O . TYR A 1 171 ? 5.234 -6.232 -16.838 1.00 88.06 171 TYR A O 1
ATOM 1306 N N . ILE A 1 172 ? 7.354 -6.692 -16.263 1.00 84.50 172 ILE A N 1
ATOM 1307 C CA . ILE A 1 172 ? 7.348 -5.801 -15.091 1.00 84.50 172 ILE A CA 1
ATOM 1308 C C . ILE A 1 172 ? 7.076 -4.354 -15.514 1.00 84.50 172 ILE A C 1
ATOM 1310 O O . ILE A 1 172 ? 6.223 -3.693 -14.923 1.00 84.50 172 ILE A O 1
ATOM 1314 N N . ASN A 1 173 ? 7.743 -3.870 -16.561 1.00 86.38 173 ASN A N 1
ATOM 1315 C CA . ASN A 1 173 ? 7.529 -2.507 -17.039 1.00 86.38 173 ASN A CA 1
ATOM 1316 C C . ASN A 1 173 ? 6.093 -2.289 -17.542 1.00 86.38 173 ASN A C 1
ATOM 1318 O O . ASN A 1 173 ? 5.517 -1.234 -17.285 1.00 86.38 173 ASN A O 1
ATOM 1322 N N . LEU A 1 174 ? 5.485 -3.288 -18.196 1.00 92.19 174 LEU A N 1
ATOM 1323 C CA . LEU A 1 174 ? 4.064 -3.244 -18.561 1.00 92.19 174 LEU A CA 1
ATOM 1324 C C . LEU A 1 174 ? 3.159 -3.190 -17.332 1.00 92.19 174 LEU A C 1
ATOM 1326 O O . LEU A 1 174 ? 2.234 -2.385 -17.316 1.00 92.19 174 LEU A O 1
ATOM 1330 N N . VAL A 1 175 ? 3.432 -3.996 -16.301 1.00 91.81 175 VAL A N 1
ATOM 1331 C CA . VAL A 1 175 ? 2.667 -3.967 -15.045 1.00 91.81 175 VAL A CA 1
ATOM 1332 C C . VAL A 1 175 ? 2.702 -2.575 -14.428 1.00 91.81 175 VAL A C 1
ATOM 1334 O O . VAL A 1 175 ? 1.647 -2.052 -14.082 1.00 91.81 175 VAL A O 1
ATOM 1337 N N . ILE A 1 176 ? 3.881 -1.954 -14.340 1.00 87.69 176 ILE A N 1
ATOM 1338 C CA . ILE A 1 176 ? 4.033 -0.592 -13.810 1.00 87.69 176 ILE A CA 1
ATOM 1339 C C . ILE A 1 176 ? 3.229 0.394 -14.661 1.00 87.69 176 ILE A C 1
ATOM 1341 O O . ILE A 1 176 ? 2.388 1.112 -14.132 1.00 87.69 176 ILE A O 1
ATOM 1345 N N . SER A 1 177 ? 3.422 0.393 -15.984 1.00 91.25 177 SER A N 1
ATOM 1346 C CA . SER A 1 177 ? 2.755 1.361 -16.857 1.00 91.25 177 SER A CA 1
ATOM 1347 C C . SER A 1 177 ? 1.226 1.218 -16.873 1.00 91.25 177 SER A C 1
ATOM 1349 O O . SER A 1 177 ? 0.522 2.225 -16.871 1.00 91.25 177 SER A O 1
ATOM 1351 N N . TYR A 1 178 ? 0.690 -0.006 -16.873 1.00 94.75 178 TYR A N 1
ATOM 1352 C CA . TYR A 1 178 ? -0.758 -0.223 -16.798 1.00 94.75 178 TYR A CA 1
ATOM 1353 C C . TYR A 1 178 ? -1.324 0.121 -15.417 1.00 94.75 178 TYR A C 1
ATOM 1355 O O . TYR A 1 178 ? -2.397 0.713 -15.342 1.00 94.75 178 TYR A O 1
ATOM 1363 N N . THR A 1 179 ? -0.595 -0.172 -14.334 1.00 91.50 179 THR A N 1
ATOM 1364 C CA . THR A 1 179 ? -1.007 0.208 -12.970 1.00 91.50 179 THR A CA 1
ATOM 1365 C C . THR A 1 179 ? -1.072 1.727 -12.827 1.00 91.50 179 THR A C 1
ATOM 1367 O O . THR A 1 179 ? -2.090 2.253 -12.386 1.00 91.50 179 THR A O 1
ATOM 1370 N N . ASP A 1 180 ? -0.039 2.440 -13.280 1.00 89.88 180 ASP A N 1
ATOM 1371 C CA . ASP A 1 180 ? 0.000 3.906 -13.282 1.00 89.88 180 ASP A CA 1
ATOM 1372 C C . ASP A 1 180 ? -1.159 4.495 -14.108 1.00 89.88 180 ASP A C 1
ATOM 1374 O O . ASP A 1 180 ? -1.757 5.510 -13.735 1.00 89.88 180 ASP A O 1
ATOM 1378 N N . LYS A 1 181 ? -1.508 3.850 -15.231 1.00 93.06 181 LYS A N 1
ATOM 1379 C CA . LYS A 1 181 ? -2.579 4.313 -16.125 1.00 93.06 181 LYS A CA 1
ATOM 1380 C C . LYS A 1 181 ? -3.941 4.088 -15.491 1.00 93.06 181 LYS A C 1
ATOM 1382 O O . LYS A 1 181 ? -4.765 5.003 -15.498 1.00 93.06 181 LYS A O 1
ATOM 1387 N N . TYR A 1 182 ? -4.145 2.924 -14.880 1.00 92.81 182 TYR A N 1
ATOM 1388 C CA . TYR A 1 182 ? -5.330 2.624 -14.087 1.00 92.81 182 TYR A CA 1
ATOM 1389 C C . TYR A 1 182 ? -5.490 3.620 -12.935 1.00 92.81 182 TYR A C 1
ATOM 1391 O O . TYR A 1 182 ? -6.543 4.235 -12.816 1.00 92.81 182 TYR A O 1
ATOM 1399 N N . GLN A 1 183 ? -4.449 3.867 -12.137 1.00 90.38 183 GLN A N 1
ATOM 1400 C CA . GLN A 1 183 ? -4.515 4.827 -11.027 1.00 90.38 183 GLN A CA 1
ATOM 1401 C C . GLN A 1 183 ? -4.898 6.234 -11.499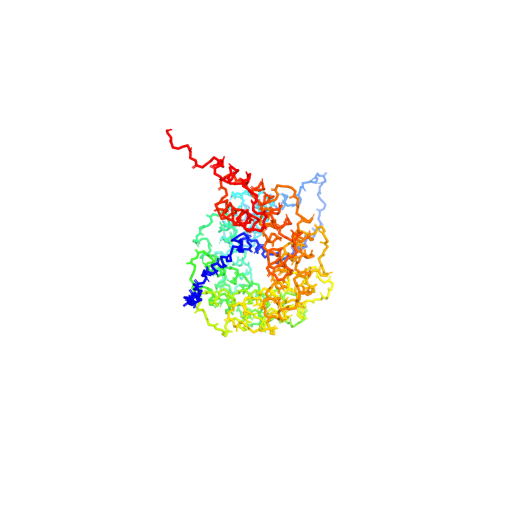 1.00 90.38 183 GLN A C 1
ATOM 1403 O O . GLN A 1 183 ? -5.606 6.962 -10.805 1.00 90.38 183 GLN A O 1
ATOM 1408 N N . ARG A 1 184 ? -4.455 6.620 -12.701 1.00 89.12 184 ARG A N 1
ATOM 1409 C CA . ARG A 1 184 ? -4.752 7.935 -13.271 1.00 89.12 184 ARG A CA 1
ATOM 1410 C C . ARG A 1 184 ? -6.153 8.055 -13.863 1.00 89.12 184 ARG A C 1
ATOM 1412 O O . ARG A 1 184 ? -6.729 9.140 -13.814 1.00 89.12 184 ARG A O 1
ATOM 1419 N N . THR A 1 185 ? -6.657 6.994 -14.482 1.00 91.81 185 THR A N 1
ATOM 1420 C CA . THR A 1 185 ? -7.880 7.028 -15.304 1.00 91.81 185 THR A CA 1
ATOM 1421 C C . THR A 1 185 ? -9.078 6.354 -14.641 1.00 91.81 185 THR A C 1
ATOM 1423 O O . THR A 1 185 ? -10.215 6.682 -14.969 1.00 91.81 185 THR A O 1
ATOM 1426 N N . GLY A 1 186 ? -8.833 5.430 -13.712 1.00 90.00 186 GLY A N 1
ATOM 1427 C CA . GLY A 1 186 ? -9.825 4.512 -13.161 1.00 90.00 186 GLY A CA 1
ATOM 1428 C C . GLY A 1 186 ? -10.269 3.415 -14.135 1.00 90.00 186 GLY A C 1
ATOM 1429 O O . GLY A 1 186 ? -11.252 2.735 -13.848 1.00 90.00 186 GLY A O 1
ATOM 1430 N N . ASP A 1 187 ? -9.599 3.243 -15.282 1.00 93.94 187 ASP A N 1
ATOM 1431 C CA . ASP A 1 187 ? -10.021 2.293 -16.314 1.00 93.94 187 ASP A CA 1
ATOM 1432 C C . ASP A 1 187 ? -9.734 0.836 -15.912 1.00 93.94 187 ASP A C 1
ATOM 1434 O O . ASP A 1 187 ? -8.587 0.411 -15.748 1.00 93.94 187 ASP A O 1
ATOM 1438 N N . LEU A 1 188 ? -10.800 0.047 -15.772 1.00 93.81 188 LEU A N 1
ATOM 1439 C CA . LEU A 1 188 ? -10.722 -1.363 -15.401 1.00 93.81 188 LEU A CA 1
ATOM 1440 C C . LEU A 1 188 ? -10.061 -2.236 -16.476 1.00 93.81 188 LEU A C 1
ATOM 1442 O O . LEU A 1 188 ? -9.568 -3.316 -16.144 1.00 93.81 188 LEU A O 1
ATOM 1446 N N . GLU A 1 189 ? -10.026 -1.802 -17.739 1.00 95.81 189 GLU A N 1
ATOM 1447 C CA . GLU A 1 189 ? -9.302 -2.522 -18.793 1.00 95.81 189 GLU A CA 1
ATOM 1448 C C . GLU A 1 189 ? -7.788 -2.470 -18.546 1.00 95.81 189 GLU A C 1
ATOM 1450 O O . GLU A 1 189 ? -7.113 -3.501 -18.613 1.00 95.81 189 GLU A O 1
ATOM 1455 N N . ASP A 1 190 ? -7.266 -1.308 -18.141 1.00 95.31 190 ASP A N 1
ATOM 1456 C CA . ASP A 1 190 ? -5.854 -1.148 -17.779 1.00 95.31 190 ASP A CA 1
ATOM 1457 C C . ASP A 1 190 ? -5.499 -1.970 -16.530 1.00 95.31 190 ASP A C 1
ATOM 1459 O O . ASP A 1 190 ? -4.454 -2.623 -16.491 1.00 95.31 190 ASP A O 1
ATOM 1463 N N . LEU A 1 191 ? -6.393 -2.024 -15.534 1.00 94.50 191 LEU A N 1
ATOM 1464 C CA . LEU A 1 191 ? -6.237 -2.906 -14.370 1.00 94.50 191 LEU A CA 1
ATOM 1465 C C . LEU A 1 191 ? -6.174 -4.389 -14.783 1.00 94.50 191 LEU A C 1
ATOM 1467 O O . LEU A 1 191 ? -5.357 -5.155 -14.265 1.00 94.50 191 LEU A O 1
ATOM 1471 N N . GLY A 1 192 ? -7.023 -4.794 -15.731 1.00 96.62 192 GLY A N 1
ATOM 1472 C CA . GLY A 1 192 ? -7.039 -6.143 -16.293 1.00 96.62 192 GLY A CA 1
ATOM 1473 C C . GLY A 1 192 ? -5.741 -6.501 -17.021 1.00 96.62 192 GLY A C 1
ATOM 1474 O O . GLY A 1 192 ? -5.198 -7.590 -16.812 1.00 96.62 192 GLY A O 1
ATOM 1475 N N . GLU A 1 193 ? -5.195 -5.585 -17.823 1.00 97.12 193 GLU A N 1
ATOM 1476 C CA . GLU A 1 193 ? -3.903 -5.786 -18.488 1.00 97.12 193 GLU A CA 1
ATOM 1477 C C . GLU A 1 193 ? -2.740 -5.817 -17.479 1.00 97.12 193 GLU A C 1
ATOM 1479 O O . GLU A 1 193 ? -1.862 -6.678 -17.598 1.00 97.12 193 GLU A O 1
ATOM 1484 N N . ALA A 1 194 ? -2.756 -4.983 -16.430 1.00 95.56 194 ALA A N 1
ATOM 1485 C CA . ALA A 1 194 ? -1.775 -5.056 -15.342 1.00 95.56 194 ALA A CA 1
ATOM 1486 C C . ALA A 1 194 ? -1.787 -6.436 -14.657 1.00 95.56 194 ALA A C 1
ATOM 1488 O O . ALA A 1 194 ? -0.733 -7.058 -14.493 1.00 95.56 194 ALA A O 1
ATOM 1489 N N . LEU A 1 195 ? -2.972 -6.958 -14.316 1.00 95.69 195 LEU A N 1
ATOM 1490 C CA . LEU A 1 195 ? -3.133 -8.299 -13.741 1.00 95.69 195 LEU A CA 1
ATOM 1491 C C . LEU A 1 195 ? -2.593 -9.385 -14.676 1.00 95.69 195 LEU A C 1
ATOM 1493 O O . LEU A 1 195 ? -1.817 -10.242 -14.253 1.00 95.69 195 LEU A O 1
ATOM 1497 N N . LYS A 1 196 ? -2.963 -9.333 -15.957 1.00 95.75 196 LYS A N 1
ATOM 1498 C CA . LYS A 1 196 ? -2.528 -10.291 -16.979 1.00 95.75 196 LYS A CA 1
ATOM 1499 C C . LYS A 1 196 ? -1.005 -10.360 -17.091 1.00 95.75 196 LYS A C 1
ATOM 1501 O O . LYS A 1 196 ? -0.451 -11.454 -16.987 1.00 95.75 196 LYS A O 1
ATOM 1506 N N . TYR A 1 197 ? -0.316 -9.230 -17.270 1.00 93.69 197 TYR A N 1
ATOM 1507 C CA . TYR A 1 197 ? 1.147 -9.242 -17.409 1.00 93.69 197 TYR A CA 1
ATOM 1508 C C . TYR A 1 197 ? 1.859 -9.641 -16.116 1.00 93.69 197 TYR A C 1
ATOM 1510 O O . TYR A 1 197 ? 2.883 -10.321 -16.176 1.00 93.69 197 TYR A O 1
ATOM 1518 N N . ASN A 1 198 ? 1.305 -9.305 -14.949 1.00 92.50 198 ASN A N 1
ATOM 1519 C CA . ASN A 1 198 ? 1.889 -9.715 -13.676 1.00 92.50 198 ASN A CA 1
ATOM 1520 C C . ASN A 1 198 ? 1.743 -11.230 -13.444 1.00 92.50 198 ASN A C 1
ATOM 1522 O O . ASN A 1 198 ? 2.698 -11.898 -13.050 1.00 92.50 198 ASN A O 1
ATOM 1526 N N . LEU A 1 199 ? 0.588 -11.812 -13.787 1.00 93.88 199 LEU A N 1
ATOM 1527 C CA . LEU A 1 199 ? 0.373 -13.262 -13.743 1.00 93.88 199 LEU A CA 1
ATOM 1528 C C . LEU A 1 199 ? 1.288 -14.012 -14.721 1.00 93.88 199 LEU A C 1
ATOM 1530 O O . LEU A 1 199 ? 1.847 -15.050 -14.356 1.00 93.88 199 LEU A O 1
ATOM 1534 N N . ILE A 1 200 ? 1.502 -13.472 -15.927 1.00 91.56 200 ILE A N 1
ATOM 1535 C CA . ILE A 1 200 ? 2.494 -14.012 -16.867 1.00 91.56 200 ILE A CA 1
ATOM 1536 C C . ILE A 1 200 ? 3.886 -13.966 -16.225 1.00 91.56 200 ILE A C 1
ATOM 1538 O O . ILE A 1 200 ? 4.547 -15.002 -16.155 1.00 91.56 200 ILE A O 1
ATOM 1542 N N . ALA A 1 201 ? 4.296 -12.821 -15.672 1.00 88.00 201 ALA A N 1
ATOM 1543 C CA . ALA A 1 201 ? 5.595 -12.673 -15.019 1.00 88.00 201 ALA A CA 1
ATOM 1544 C C . ALA A 1 201 ? 5.786 -13.654 -13.848 1.00 88.00 201 ALA A C 1
ATOM 1546 O O . ALA A 1 201 ? 6.870 -14.211 -13.685 1.00 88.00 201 ALA A O 1
ATOM 1547 N N . ILE A 1 202 ? 4.747 -13.913 -13.048 1.00 89.69 202 ILE A N 1
ATOM 1548 C CA . ILE A 1 202 ? 4.765 -14.946 -12.000 1.00 89.69 202 ILE A CA 1
ATOM 1549 C C . ILE A 1 202 ? 4.996 -16.330 -12.612 1.00 89.69 202 ILE A C 1
ATOM 1551 O O . ILE A 1 202 ? 5.856 -17.066 -12.134 1.00 89.69 202 ILE A O 1
ATOM 1555 N N . SER A 1 203 ? 4.266 -16.677 -13.675 1.00 88.81 203 SER A N 1
ATOM 1556 C CA . SER A 1 203 ? 4.341 -18.003 -14.306 1.00 88.81 203 SER A CA 1
ATOM 1557 C C . SER A 1 203 ? 5.699 -18.309 -14.949 1.00 88.81 203 SER A C 1
ATOM 1559 O O . SER A 1 203 ? 6.105 -19.469 -15.001 1.00 88.81 203 SER A O 1
ATOM 1561 N N . THR A 1 204 ? 6.423 -17.281 -15.400 1.00 85.00 204 THR A N 1
ATOM 1562 C CA . THR A 1 204 ? 7.742 -17.417 -16.038 1.00 85.00 204 THR A CA 1
ATOM 1563 C C . THR A 1 204 ? 8.904 -17.284 -15.058 1.00 85.00 204 THR A C 1
ATOM 1565 O O . THR A 1 204 ? 10.056 -17.498 -15.431 1.00 85.00 204 THR A O 1
ATOM 1568 N N . THR A 1 205 ? 8.636 -16.910 -13.807 1.00 81.62 205 THR A N 1
ATOM 1569 C CA . THR A 1 205 ? 9.678 -16.683 -12.804 1.00 81.62 205 THR A CA 1
ATOM 1570 C C . THR A 1 205 ? 9.965 -17.962 -12.024 1.00 81.62 205 THR A C 1
ATOM 1572 O O . THR A 1 205 ? 9.045 -18.531 -11.436 1.00 81.62 205 THR A O 1
ATOM 1575 N N . PRO A 1 206 ? 11.234 -18.406 -11.938 1.00 81.00 206 PRO A N 1
ATOM 1576 C CA . PRO A 1 206 ? 11.594 -19.554 -11.116 1.00 81.00 206 PRO A CA 1
ATOM 1577 C C . PRO A 1 206 ? 11.165 -19.368 -9.657 1.00 81.00 206 PRO A C 1
ATOM 1579 O O . PRO A 1 206 ? 11.346 -18.298 -9.077 1.00 81.00 206 PRO A O 1
ATOM 1582 N N . SER A 1 207 ? 10.674 -20.435 -9.026 1.00 75.25 207 SER A N 1
ATOM 1583 C CA . SER A 1 207 ? 10.184 -20.404 -7.638 1.00 75.25 207 SER A CA 1
ATOM 1584 C C . SER A 1 207 ? 11.240 -19.998 -6.603 1.00 75.25 207 SER A C 1
ATOM 1586 O O . SER A 1 207 ? 10.892 -19.623 -5.489 1.00 75.25 207 SER A O 1
ATOM 1588 N N . SER A 1 208 ? 12.527 -20.080 -6.951 1.00 72.38 208 SER A N 1
ATOM 1589 C CA . SER A 1 208 ? 13.655 -19.663 -6.113 1.00 72.38 208 SER A CA 1
ATOM 1590 C C . SER A 1 208 ? 14.003 -18.174 -6.231 1.00 72.38 208 SER A C 1
ATOM 1592 O O . SER A 1 208 ? 14.933 -17.720 -5.569 1.00 72.38 208 SER A O 1
ATOM 1594 N N . HIS A 1 209 ? 13.327 -17.418 -7.100 1.00 75.12 209 HIS A N 1
ATOM 1595 C CA . HIS A 1 209 ? 13.646 -16.016 -7.350 1.00 75.12 209 HIS A CA 1
ATOM 1596 C C . HIS A 1 209 ? 13.069 -15.101 -6.261 1.00 75.12 209 HIS A C 1
ATOM 1598 O O . HIS A 1 209 ? 11.874 -15.145 -5.970 1.00 75.12 209 HIS A O 1
ATOM 1604 N N . LEU A 1 210 ? 13.898 -14.211 -5.710 1.00 72.06 210 LEU A N 1
ATOM 1605 C CA . LEU A 1 210 ? 13.522 -13.327 -4.596 1.00 72.06 210 LEU A CA 1
ATOM 1606 C C . LEU A 1 210 ? 12.358 -12.379 -4.945 1.00 72.06 210 LEU A C 1
ATOM 1608 O O . LEU A 1 210 ? 11.487 -12.138 -4.111 1.00 72.06 210 LEU A O 1
ATOM 1612 N N . SER A 1 211 ? 12.283 -11.910 -6.193 1.00 79.12 211 SER A N 1
ATOM 1613 C CA . SER A 1 211 ? 11.196 -11.034 -6.668 1.00 79.12 211 SER A CA 1
ATOM 1614 C C . SER A 1 211 ? 9.846 -11.736 -6.852 1.00 79.12 211 SER A C 1
ATOM 1616 O O . SER A 1 211 ? 8.859 -11.075 -7.158 1.00 79.12 211 SER A O 1
ATOM 1618 N N . LEU A 1 212 ? 9.755 -13.064 -6.692 1.00 86.50 212 LEU A N 1
ATOM 1619 C CA . LEU A 1 212 ? 8.467 -13.752 -6.822 1.00 86.50 212 LEU A CA 1
ATOM 1620 C C . LEU A 1 212 ? 7.484 -13.285 -5.743 1.00 86.50 212 LEU A C 1
ATOM 1622 O O . LEU A 1 212 ? 6.335 -13.002 -6.057 1.00 86.50 212 LEU A O 1
ATOM 1626 N N . ALA A 1 213 ? 7.950 -13.121 -4.503 1.00 89.88 213 ALA A N 1
ATOM 1627 C CA . ALA A 1 213 ? 7.116 -12.641 -3.404 1.00 89.88 213 ALA A CA 1
ATOM 1628 C C . ALA A 1 213 ? 6.583 -11.214 -3.643 1.00 89.88 213 ALA A C 1
ATOM 1630 O O . ALA A 1 213 ? 5.444 -10.921 -3.303 1.00 89.88 213 ALA A O 1
ATOM 1631 N N . GLU A 1 214 ? 7.383 -10.347 -4.270 1.00 88.00 214 GLU A N 1
ATOM 1632 C CA . GLU A 1 214 ? 6.968 -8.989 -4.657 1.00 88.00 214 GLU A CA 1
ATOM 1633 C C . GLU A 1 214 ? 5.898 -9.013 -5.751 1.00 88.00 214 GLU A C 1
ATOM 1635 O O . GLU A 1 214 ? 4.894 -8.316 -5.660 1.00 88.00 214 GLU A O 1
ATOM 1640 N N . ARG A 1 215 ? 6.056 -9.873 -6.760 1.00 88.38 215 ARG A N 1
ATOM 1641 C CA . ARG A 1 215 ? 5.038 -10.021 -7.807 1.00 88.38 215 ARG A CA 1
ATOM 1642 C C . ARG A 1 215 ? 3.714 -10.544 -7.254 1.00 88.38 215 ARG A C 1
ATOM 1644 O O . ARG A 1 215 ? 2.663 -10.049 -7.648 1.00 88.38 215 ARG A O 1
ATOM 1651 N N . GLN A 1 216 ? 3.766 -11.500 -6.323 1.00 93.88 216 GLN A N 1
ATOM 1652 C CA . GLN A 1 216 ? 2.574 -11.993 -5.623 1.00 93.88 216 GLN A CA 1
ATOM 1653 C C . GLN A 1 216 ? 1.862 -10.856 -4.874 1.00 93.88 216 GLN A C 1
ATOM 1655 O O . GLN A 1 216 ? 0.660 -10.685 -5.036 1.00 93.88 216 GLN A O 1
ATOM 1660 N N . GLU A 1 217 ? 2.603 -10.040 -4.123 1.00 92.06 217 GLU A N 1
ATOM 1661 C CA . GLU A 1 217 ? 2.062 -8.873 -3.412 1.00 92.06 217 GLU A CA 1
ATOM 1662 C C . GLU A 1 217 ? 1.430 -7.850 -4.372 1.00 92.06 217 GLU A C 1
ATOM 1664 O O . GLU A 1 217 ? 0.312 -7.392 -4.146 1.00 92.06 217 GLU A O 1
ATOM 1669 N N . ASN A 1 218 ? 2.079 -7.558 -5.502 1.00 90.56 218 ASN A N 1
ATOM 1670 C CA . ASN A 1 218 ? 1.523 -6.654 -6.510 1.00 90.56 218 ASN A CA 1
ATOM 1671 C C . ASN A 1 218 ? 0.200 -7.188 -7.089 1.00 90.56 218 ASN A C 1
ATOM 1673 O O . ASN A 1 218 ? -0.756 -6.432 -7.243 1.00 90.56 218 ASN A O 1
ATOM 1677 N N . VAL A 1 219 ? 0.112 -8.491 -7.381 1.00 94.75 219 VAL A N 1
ATOM 1678 C CA . VAL A 1 219 ? -1.146 -9.115 -7.830 1.00 94.75 219 VAL A CA 1
ATOM 1679 C C . VAL A 1 219 ? -2.221 -9.035 -6.745 1.00 94.75 219 VAL A C 1
ATOM 1681 O O . VAL A 1 219 ? -3.380 -8.765 -7.061 1.00 94.75 219 VAL A O 1
ATOM 1684 N N . ALA A 1 220 ? -1.855 -9.219 -5.475 1.00 95.12 220 ALA A N 1
ATOM 1685 C CA . ALA A 1 220 ? -2.792 -9.093 -4.366 1.00 95.12 220 ALA A CA 1
ATOM 1686 C C . ALA A 1 220 ? -3.407 -7.688 -4.283 1.00 95.12 220 ALA A C 1
ATOM 1688 O O . ALA A 1 220 ? -4.628 -7.564 -4.138 1.00 95.12 220 ALA A O 1
ATOM 1689 N N . GLY A 1 221 ? -2.586 -6.645 -4.442 1.00 91.88 221 GLY A N 1
ATOM 1690 C CA . GLY A 1 221 ? -3.035 -5.252 -4.496 1.00 91.88 221 GLY A CA 1
ATOM 1691 C C . GLY A 1 221 ? -3.985 -4.979 -5.664 1.00 91.88 221 GLY A C 1
ATOM 1692 O O . GLY A 1 221 ? -5.073 -4.448 -5.456 1.00 91.88 221 GLY A O 1
ATOM 1693 N N . LEU A 1 222 ? -3.636 -5.428 -6.875 1.00 93.62 222 LEU A N 1
ATOM 1694 C CA . LEU A 1 222 ? -4.477 -5.239 -8.065 1.00 93.62 222 LEU A CA 1
ATOM 1695 C C . LEU A 1 222 ? -5.842 -5.939 -7.936 1.00 93.62 222 LEU A C 1
ATOM 1697 O O . LEU A 1 222 ? -6.865 -5.377 -8.324 1.00 93.62 222 LEU A O 1
ATOM 1701 N N . TYR A 1 223 ? -5.891 -7.142 -7.354 1.00 96.00 223 TYR A N 1
ATOM 1702 C CA . TYR A 1 223 ? -7.160 -7.818 -7.069 1.00 96.00 223 TYR A CA 1
ATOM 1703 C C . TYR A 1 223 ? -7.985 -7.104 -5.992 1.00 96.00 223 TYR A C 1
ATOM 1705 O O . TYR A 1 223 ? -9.206 -7.027 -6.116 1.00 96.00 223 TYR A O 1
ATOM 1713 N N . MET A 1 224 ? -7.348 -6.548 -4.957 1.00 92.94 224 MET A N 1
ATOM 1714 C CA . MET A 1 224 ? -8.046 -5.736 -3.953 1.00 92.94 224 MET A CA 1
ATOM 1715 C C . MET A 1 224 ? -8.658 -4.483 -4.589 1.00 92.94 224 MET A C 1
ATOM 1717 O O . MET A 1 224 ? -9.805 -4.141 -4.306 1.00 92.94 224 MET A O 1
ATOM 1721 N N . ASP A 1 225 ? -7.924 -3.814 -5.477 1.00 91.50 225 ASP A N 1
ATOM 1722 C CA . ASP A 1 225 ? -8.436 -2.657 -6.208 1.00 91.50 225 ASP A CA 1
ATOM 1723 C C . ASP A 1 225 ? -9.599 -3.044 -7.124 1.00 91.50 225 ASP A C 1
ATOM 1725 O O . ASP A 1 225 ? -10.632 -2.372 -7.123 1.00 91.50 225 ASP A O 1
ATOM 1729 N N . LYS A 1 226 ? -9.492 -4.176 -7.827 1.00 93.94 226 LYS A N 1
ATOM 1730 C CA . LYS A 1 226 ? -10.583 -4.717 -8.645 1.00 93.94 226 LYS A CA 1
ATOM 1731 C C . LYS A 1 226 ? -11.827 -5.016 -7.805 1.00 93.94 226 LYS A C 1
ATOM 1733 O O . LYS A 1 226 ? -12.927 -4.611 -8.182 1.00 93.94 226 LYS A O 1
ATOM 1738 N N . TYR A 1 227 ? -11.654 -5.631 -6.632 1.00 92.19 227 TYR A N 1
ATOM 1739 C CA . TYR A 1 227 ? -12.741 -5.851 -5.679 1.00 92.19 227 TYR A CA 1
ATOM 1740 C C . TYR A 1 227 ? -13.391 -4.533 -5.253 1.00 92.19 227 TYR A C 1
ATOM 1742 O O . TYR A 1 227 ? -14.612 -4.432 -5.248 1.00 92.19 227 TYR A O 1
ATOM 1750 N N . ARG A 1 228 ? -12.610 -3.503 -4.911 1.00 90.88 228 ARG A N 1
ATOM 1751 C CA . ARG A 1 228 ? -13.166 -2.210 -4.475 1.00 90.88 228 ARG A CA 1
ATOM 1752 C C . ARG A 1 228 ? -14.022 -1.542 -5.550 1.00 90.88 228 ARG A C 1
ATOM 1754 O O . ARG A 1 228 ? -14.959 -0.829 -5.204 1.00 90.88 228 ARG A O 1
ATOM 1761 N N . GLN A 1 229 ? -13.707 -1.769 -6.825 1.00 90.38 229 GLN A N 1
ATOM 1762 C CA . GLN A 1 229 ? -14.447 -1.198 -7.951 1.00 90.38 229 GLN A CA 1
ATOM 1763 C C . GLN A 1 229 ? -15.680 -2.024 -8.342 1.00 90.38 229 GLN A C 1
ATOM 1765 O O . GLN A 1 229 ? -16.723 -1.459 -8.659 1.00 90.38 229 GLN A O 1
ATOM 1770 N N . ILE A 1 230 ? -15.565 -3.356 -8.347 1.00 93.38 230 ILE A N 1
ATOM 1771 C CA . ILE A 1 230 ? -16.586 -4.259 -8.908 1.00 93.38 230 ILE A CA 1
ATOM 1772 C C . ILE A 1 230 ? -17.426 -4.935 -7.814 1.00 93.38 230 ILE A C 1
ATOM 1774 O O . ILE A 1 230 ? -18.606 -5.213 -8.018 1.00 93.38 230 ILE A O 1
ATOM 1778 N N . GLY A 1 231 ? -16.833 -5.187 -6.648 1.00 89.81 231 GLY A N 1
ATOM 1779 C CA . GLY A 1 231 ? -17.456 -5.872 -5.515 1.00 89.81 231 GLY A CA 1
ATOM 1780 C C . GLY A 1 231 ? -17.487 -7.400 -5.627 1.00 89.81 231 GLY A C 1
ATOM 1781 O O . GLY A 1 231 ? -18.210 -8.040 -4.867 1.00 89.81 231 GLY A O 1
ATOM 1782 N N . ASP A 1 232 ? -16.743 -8.000 -6.563 1.00 93.50 232 ASP A N 1
ATOM 1783 C CA . ASP A 1 232 ? -16.724 -9.455 -6.752 1.00 93.50 232 ASP A CA 1
ATOM 1784 C C . ASP A 1 232 ? -15.871 -10.153 -5.686 1.00 93.50 232 ASP A C 1
ATOM 1786 O O . ASP A 1 232 ? -14.645 -10.063 -5.695 1.00 93.50 232 ASP A O 1
ATOM 1790 N N . SER A 1 233 ? -16.511 -10.904 -4.788 1.00 92.44 233 SER A N 1
ATOM 1791 C CA . SER A 1 233 ? -15.844 -11.640 -3.709 1.00 92.44 233 SER A CA 1
ATOM 1792 C C . SER A 1 233 ? -14.704 -12.556 -4.166 1.00 92.44 233 SER A C 1
ATOM 1794 O O . SER A 1 233 ? -13.764 -12.752 -3.394 1.00 92.44 233 SER A O 1
ATOM 1796 N N . GLU A 1 234 ? -14.740 -13.086 -5.396 1.00 95.81 234 GLU A N 1
ATOM 1797 C CA . GLU A 1 234 ? -13.648 -13.917 -5.922 1.00 95.81 234 GLU A CA 1
ATOM 1798 C C . GLU A 1 234 ? -12.333 -13.130 -6.042 1.00 95.81 234 GLU A C 1
ATOM 1800 O O . GLU A 1 234 ? -11.257 -13.680 -5.784 1.00 95.81 234 GLU A O 1
ATOM 1805 N N . ASP A 1 235 ? -12.403 -11.832 -6.352 1.00 95.19 235 ASP A N 1
ATOM 1806 C CA . ASP A 1 235 ? -11.231 -10.956 -6.425 1.00 95.19 235 ASP A CA 1
ATOM 1807 C C . ASP A 1 235 ? -10.638 -10.709 -5.027 1.00 95.19 235 ASP A C 1
ATOM 1809 O O . ASP A 1 235 ? -9.423 -10.775 -4.844 1.00 95.19 235 ASP A O 1
ATOM 1813 N N . LEU A 1 236 ? -11.467 -10.524 -3.995 1.00 93.81 236 LEU A N 1
ATOM 1814 C CA . LEU A 1 236 ? -10.978 -10.404 -2.613 1.00 93.81 236 LEU A CA 1
ATOM 1815 C C . LEU A 1 236 ? -10.329 -11.707 -2.121 1.00 93.81 236 LEU A C 1
ATOM 1817 O O . LEU A 1 236 ? -9.296 -11.683 -1.447 1.00 93.81 236 LEU A O 1
ATOM 1821 N N . GLU A 1 237 ? -10.896 -12.859 -2.475 1.00 96.19 237 GLU A N 1
ATOM 1822 C CA . GLU A 1 237 ? -10.281 -14.155 -2.182 1.00 96.19 237 GLU A CA 1
ATOM 1823 C C . GLU A 1 237 ? -8.968 -14.362 -2.943 1.00 96.19 237 GLU A C 1
ATOM 1825 O O . GLU A 1 237 ? -8.009 -14.903 -2.385 1.00 96.19 237 GLU A O 1
ATOM 1830 N N . ALA A 1 238 ? -8.890 -13.931 -4.204 1.00 96.81 238 ALA A N 1
ATOM 1831 C CA . ALA A 1 238 ? -7.649 -13.934 -4.967 1.00 96.81 238 ALA A CA 1
ATOM 1832 C C . ALA A 1 238 ? -6.592 -13.042 -4.303 1.00 96.81 238 ALA A C 1
ATOM 1834 O O . ALA A 1 238 ? -5.473 -13.507 -4.085 1.00 96.81 238 ALA A O 1
ATOM 1835 N N . SER A 1 239 ? -6.963 -11.827 -3.889 1.00 96.31 239 SER A N 1
ATOM 1836 C CA . SER A 1 239 ? -6.086 -10.903 -3.166 1.00 96.31 239 SER A CA 1
ATOM 1837 C C . SER A 1 239 ? -5.463 -11.560 -1.927 1.00 96.31 239 SER A C 1
ATOM 1839 O O . SER A 1 239 ? -4.242 -11.692 -1.837 1.00 96.31 239 SER A O 1
ATOM 1841 N N . ILE A 1 240 ? -6.293 -12.121 -1.038 1.00 97.19 240 ILE A N 1
ATOM 1842 C CA . ILE A 1 240 ? -5.829 -12.797 0.185 1.00 97.19 240 ILE A CA 1
ATOM 1843 C C . ILE A 1 240 ? -4.933 -14.006 -0.133 1.00 97.19 240 ILE A C 1
ATOM 1845 O O . ILE A 1 240 ? -3.934 -14.235 0.553 1.00 97.19 240 ILE A O 1
ATOM 1849 N N . ARG A 1 241 ? -5.256 -14.798 -1.166 1.00 98.06 241 ARG A N 1
ATOM 1850 C CA . ARG A 1 241 ? -4.415 -15.937 -1.582 1.00 98.06 241 ARG A CA 1
ATOM 1851 C C . ARG A 1 241 ? -3.028 -15.486 -2.035 1.00 98.06 241 ARG A C 1
ATOM 1853 O O . ARG A 1 241 ? -2.042 -16.123 -1.664 1.00 98.06 241 ARG A O 1
ATOM 1860 N N . HIS A 1 242 ? -2.946 -14.416 -2.817 1.00 96.44 242 HIS A N 1
ATOM 1861 C CA . HIS A 1 242 ? -1.679 -13.882 -3.306 1.00 96.44 242 HIS A CA 1
ATOM 1862 C C . HIS A 1 242 ? -0.849 -13.241 -2.178 1.00 96.44 242 HIS A C 1
ATOM 1864 O O . HIS A 1 242 ? 0.347 -13.521 -2.082 1.00 96.44 242 HIS A O 1
ATOM 1870 N N . ASP A 1 243 ? -1.478 -12.520 -1.246 1.00 95.88 243 ASP A N 1
ATOM 1871 C CA . ASP A 1 243 ? -0.816 -12.013 -0.033 1.00 95.88 243 ASP A CA 1
ATOM 1872 C C . ASP A 1 243 ? -0.242 -13.155 0.829 1.00 95.88 243 ASP A C 1
ATOM 1874 O O . ASP A 1 243 ? 0.893 -13.087 1.309 1.00 95.88 243 ASP A O 1
ATOM 1878 N N . LEU A 1 244 ? -0.995 -14.251 1.004 1.00 97.50 244 LEU A N 1
ATOM 1879 C CA . LEU A 1 244 ? -0.527 -15.436 1.732 1.00 97.50 244 LEU A CA 1
ATOM 1880 C C . LEU A 1 244 ? 0.716 -16.056 1.083 1.00 97.50 244 LEU A C 1
ATOM 1882 O O . LEU A 1 244 ? 1.650 -16.436 1.794 1.00 97.50 244 LEU A O 1
ATOM 1886 N N . LEU A 1 245 ? 0.748 -16.143 -0.251 1.00 95.75 245 LEU A N 1
ATOM 1887 C CA . LEU A 1 245 ? 1.918 -16.622 -0.991 1.00 95.75 245 LEU A CA 1
ATOM 1888 C C . LEU A 1 245 ? 3.113 -15.680 -0.811 1.00 95.75 245 LEU A C 1
ATOM 1890 O O . LEU A 1 245 ? 4.215 -16.153 -0.535 1.00 95.75 245 LEU A O 1
ATOM 1894 N N . ALA A 1 246 ? 2.899 -14.364 -0.904 1.00 93.94 246 ALA A N 1
ATOM 1895 C CA . ALA A 1 246 ? 3.946 -13.368 -0.696 1.00 93.94 246 ALA A CA 1
ATOM 1896 C C . ALA A 1 246 ? 4.571 -13.486 0.705 1.00 93.94 246 ALA A C 1
ATOM 1898 O O . ALA A 1 246 ? 5.796 -13.533 0.838 1.00 93.94 246 ALA A O 1
ATOM 1899 N N . VAL A 1 247 ? 3.745 -13.605 1.751 1.00 94.88 247 VAL A N 1
ATOM 1900 C CA . VAL A 1 247 ? 4.210 -13.809 3.132 1.00 94.88 247 VAL A CA 1
ATOM 1901 C C . VAL A 1 247 ? 4.971 -15.130 3.270 1.00 94.88 247 VAL A C 1
ATOM 1903 O O . VAL A 1 247 ? 6.059 -15.136 3.837 1.00 94.88 247 VAL A O 1
ATOM 1906 N N . ALA A 1 248 ? 4.454 -16.234 2.722 1.00 94.12 248 ALA A N 1
ATOM 1907 C CA . ALA A 1 248 ? 5.088 -17.552 2.825 1.00 94.12 248 ALA A CA 1
ATOM 1908 C C . ALA A 1 248 ? 6.445 -17.642 2.103 1.00 94.12 248 ALA A C 1
ATOM 1910 O O . ALA A 1 248 ? 7.323 -18.391 2.525 1.00 94.12 248 ALA A O 1
ATOM 1911 N N . MET A 1 249 ? 6.622 -16.884 1.019 1.00 91.69 249 MET A N 1
ATOM 1912 C CA . MET A 1 249 ? 7.873 -16.822 0.254 1.00 91.69 249 MET A CA 1
ATOM 1913 C C . MET A 1 249 ? 8.913 -15.874 0.864 1.00 91.69 249 MET A C 1
ATOM 1915 O O . MET A 1 249 ? 10.072 -15.886 0.452 1.00 91.69 249 MET A O 1
ATOM 1919 N N . THR A 1 250 ? 8.519 -15.031 1.819 1.00 90.75 250 THR A N 1
ATOM 1920 C CA . THR A 1 250 ? 9.407 -14.033 2.417 1.00 90.75 250 THR A CA 1
ATOM 1921 C C . THR A 1 250 ? 10.158 -14.640 3.609 1.00 90.75 250 THR A C 1
ATOM 1923 O O . THR A 1 250 ? 9.510 -15.108 4.545 1.00 90.75 250 THR A O 1
ATOM 1926 N N . PRO A 1 251 ? 11.506 -14.625 3.632 1.00 90.50 251 PRO A N 1
ATOM 1927 C CA . PRO A 1 251 ? 12.271 -15.138 4.769 1.00 90.50 251 PRO A CA 1
ATOM 1928 C C . PRO A 1 251 ? 11.929 -14.418 6.081 1.00 90.50 251 PRO A C 1
ATOM 1930 O O . PRO A 1 251 ? 11.740 -13.204 6.080 1.00 90.50 251 PRO A O 1
ATOM 1933 N N . GLU A 1 252 ? 11.940 -15.141 7.207 1.00 87.56 252 GLU A N 1
ATOM 1934 C CA . GLU A 1 252 ? 11.555 -14.613 8.533 1.00 87.56 252 GLU A CA 1
ATOM 1935 C C . GLU A 1 252 ? 12.332 -13.354 8.953 1.00 87.56 252 GLU A C 1
ATOM 1937 O O . GLU A 1 252 ? 11.774 -12.454 9.569 1.00 87.56 252 GLU A O 1
ATOM 1942 N N . ASN A 1 253 ? 13.606 -13.256 8.565 1.00 87.00 253 ASN A N 1
ATOM 1943 C CA . ASN A 1 253 ? 14.474 -12.126 8.910 1.00 87.00 253 ASN A CA 1
ATOM 1944 C C . ASN A 1 253 ? 14.472 -11.007 7.855 1.00 87.00 253 ASN A C 1
ATOM 1946 O O . ASN A 1 253 ? 15.289 -10.088 7.928 1.00 87.00 253 ASN A O 1
ATOM 1950 N N . HIS A 1 254 ? 13.622 -11.096 6.828 1.00 87.06 254 HIS A N 1
ATOM 1951 C CA . HIS A 1 254 ? 13.605 -10.112 5.756 1.00 87.06 254 HIS A CA 1
ATOM 1952 C C . HIS A 1 254 ? 12.882 -8.825 6.205 1.00 87.06 254 HIS A C 1
ATOM 1954 O O . HIS A 1 254 ? 11.732 -8.909 6.640 1.00 87.06 254 HIS A O 1
ATOM 1960 N N . PRO A 1 255 ? 13.467 -7.622 6.027 1.00 86.25 255 PRO A N 1
ATOM 1961 C CA . PRO A 1 255 ? 12.885 -6.368 6.526 1.00 86.25 255 PRO A CA 1
ATOM 1962 C C . PRO A 1 255 ? 11.453 -6.077 6.045 1.00 86.25 255 PRO A C 1
ATOM 1964 O O . PRO A 1 255 ? 10.652 -5.519 6.787 1.00 86.25 255 PRO A O 1
ATOM 1967 N N . ILE A 1 256 ? 11.107 -6.482 4.816 1.00 88.56 256 ILE A N 1
ATOM 1968 C CA . ILE A 1 256 ? 9.762 -6.271 4.243 1.00 88.56 256 ILE A CA 1
ATOM 1969 C C . ILE A 1 256 ? 8.673 -7.191 4.821 1.00 88.56 256 ILE A C 1
ATOM 1971 O O . ILE A 1 256 ? 7.490 -6.960 4.575 1.00 88.56 256 ILE A O 1
ATOM 1975 N N . LEU A 1 257 ? 9.042 -8.245 5.563 1.00 91.06 257 LEU A N 1
ATOM 1976 C CA . LEU A 1 257 ? 8.083 -9.246 6.035 1.00 91.06 257 LEU A CA 1
ATOM 1977 C C . LEU A 1 257 ? 6.992 -8.620 6.908 1.00 91.06 257 LEU A C 1
ATOM 1979 O O . LEU A 1 257 ? 5.823 -8.968 6.754 1.00 91.06 257 LEU A O 1
ATOM 1983 N N . SER A 1 258 ? 7.364 -7.676 7.779 1.00 92.31 258 SER A N 1
ATOM 1984 C CA . SER A 1 258 ? 6.404 -6.964 8.625 1.00 92.31 258 SER A CA 1
ATOM 1985 C C . SER A 1 258 ? 5.335 -6.252 7.792 1.00 92.31 258 SER A C 1
ATOM 1987 O O . SER A 1 258 ? 4.143 -6.421 8.045 1.00 92.31 258 SER A O 1
ATOM 1989 N N . SER A 1 259 ? 5.743 -5.520 6.750 1.00 91.44 259 SER A N 1
ATOM 1990 C CA . SER A 1 259 ? 4.814 -4.814 5.864 1.00 91.44 259 SER A CA 1
ATOM 1991 C C . SER A 1 259 ? 3.874 -5.778 5.141 1.00 91.44 259 SER A C 1
ATOM 1993 O O . SER A 1 259 ? 2.665 -5.564 5.157 1.00 91.44 259 SER A O 1
ATOM 1995 N N . ARG A 1 260 ? 4.392 -6.890 4.603 1.00 92.75 260 ARG A N 1
ATOM 1996 C CA . ARG A 1 260 ? 3.571 -7.919 3.938 1.00 92.75 260 ARG A CA 1
ATOM 1997 C C . ARG A 1 260 ? 2.560 -8.567 4.877 1.00 92.75 260 ARG A C 1
ATOM 1999 O O . ARG A 1 260 ? 1.396 -8.733 4.527 1.00 92.75 260 ARG A O 1
ATOM 2006 N N . GLN A 1 261 ? 2.991 -8.913 6.090 1.00 95.81 261 GLN A N 1
ATOM 2007 C CA . GLN A 1 261 ? 2.103 -9.448 7.124 1.00 95.81 261 GLN A CA 1
ATOM 2008 C C . GLN A 1 261 ? 1.020 -8.435 7.495 1.00 95.81 261 GLN A C 1
ATOM 2010 O O . GLN A 1 261 ? -0.140 -8.808 7.659 1.00 95.81 261 GLN A O 1
ATOM 2015 N N . PHE A 1 262 ? 1.379 -7.156 7.599 1.00 95.00 262 PHE A N 1
ATOM 2016 C CA . PHE A 1 262 ? 0.422 -6.103 7.892 1.00 95.00 262 PHE A CA 1
ATOM 2017 C C . PHE A 1 262 ? -0.609 -5.943 6.769 1.00 95.00 262 PHE A C 1
ATOM 2019 O O . PHE A 1 262 ? -1.800 -5.934 7.068 1.00 95.00 262 PHE A O 1
ATOM 2026 N N . ASN A 1 263 ? -0.184 -5.911 5.502 1.00 92.00 263 ASN A N 1
ATOM 2027 C CA . ASN A 1 263 ? -1.082 -5.833 4.342 1.00 92.00 263 ASN A CA 1
ATOM 2028 C C . ASN A 1 263 ? -2.076 -6.996 4.315 1.00 92.00 263 ASN A C 1
ATOM 2030 O O . ASN A 1 263 ? -3.283 -6.765 4.287 1.00 92.00 263 ASN A O 1
ATOM 2034 N N . LEU A 1 264 ? -1.583 -8.232 4.455 1.00 96.81 264 LEU A N 1
ATOM 2035 C CA . LEU A 1 264 ? -2.430 -9.423 4.545 1.00 96.81 264 LEU A CA 1
ATOM 2036 C C . LEU A 1 264 ? -3.463 -9.295 5.676 1.00 96.81 264 LEU A C 1
ATOM 2038 O O . LEU A 1 264 ? -4.627 -9.672 5.535 1.00 96.81 264 LEU A O 1
ATOM 2042 N N . ALA A 1 265 ? -3.052 -8.739 6.815 1.00 97.12 265 ALA A N 1
ATOM 2043 C CA . ALA A 1 265 ? -3.950 -8.522 7.935 1.00 97.12 265 ALA A CA 1
ATOM 2044 C C . ALA A 1 265 ? -5.022 -7.456 7.662 1.00 97.12 265 ALA A C 1
ATOM 2046 O O . ALA A 1 265 ? -6.134 -7.556 8.193 1.00 97.12 265 ALA A O 1
ATOM 2047 N N . LEU A 1 266 ? -4.711 -6.437 6.856 1.00 93.12 266 LEU A N 1
ATOM 2048 C CA . LEU A 1 266 ? -5.694 -5.464 6.380 1.00 93.12 266 LEU A CA 1
ATOM 2049 C C . LEU A 1 266 ? -6.680 -6.123 5.412 1.00 93.12 266 LEU A C 1
ATOM 2051 O O . LEU A 1 266 ? -7.877 -5.900 5.570 1.00 93.12 266 LEU A O 1
ATOM 2055 N N . SER A 1 267 ? -6.220 -6.993 4.507 1.00 92.69 267 SER A N 1
ATOM 2056 C CA . SER A 1 267 ? -7.084 -7.774 3.607 1.00 92.69 267 SER A CA 1
ATOM 2057 C C . SER A 1 267 ? -8.092 -8.629 4.394 1.00 92.69 267 SER A C 1
ATOM 2059 O O . SER A 1 267 ? -9.292 -8.593 4.116 1.00 92.69 267 SER A O 1
ATOM 2061 N N . PHE A 1 268 ? -7.647 -9.307 5.460 1.00 97.50 268 PHE A N 1
ATOM 2062 C CA . PHE A 1 268 ? -8.546 -10.019 6.380 1.00 97.50 268 PHE A CA 1
ATOM 2063 C C . PHE A 1 268 ? -9.479 -9.087 7.166 1.00 97.50 268 PHE A C 1
ATOM 2065 O O . PHE A 1 268 ? -10.669 -9.369 7.274 1.00 97.50 268 PHE A O 1
ATOM 2072 N N . SER A 1 269 ? -8.975 -7.963 7.693 1.00 94.69 269 SER A N 1
ATOM 2073 C CA . SER A 1 269 ? -9.808 -6.983 8.419 1.00 94.69 269 SER A CA 1
ATOM 2074 C C . SER A 1 269 ? -10.919 -6.436 7.524 1.00 94.69 269 SER A C 1
ATOM 2076 O O . SER A 1 269 ? -12.050 -6.228 7.958 1.00 94.69 269 SER A O 1
ATOM 2078 N N . TYR A 1 270 ? -10.587 -6.214 6.257 1.00 91.81 270 TYR A N 1
ATOM 2079 C CA . TYR A 1 270 ? -11.517 -5.722 5.268 1.00 91.81 270 TYR A CA 1
ATOM 2080 C C . TYR A 1 270 ? -12.577 -6.776 4.938 1.00 91.81 270 TYR A C 1
ATOM 2082 O O . TYR A 1 270 ? -13.761 -6.464 5.031 1.00 91.81 270 TYR A O 1
ATOM 2090 N N . ARG A 1 271 ? -12.200 -8.038 4.680 1.00 94.25 271 ARG A N 1
ATOM 2091 C CA . ARG A 1 271 ? -13.179 -9.124 4.477 1.00 94.25 271 ARG A CA 1
ATOM 2092 C C . ARG A 1 271 ? -14.075 -9.343 5.697 1.00 94.25 271 ARG A C 1
ATOM 2094 O O . ARG A 1 271 ? -15.281 -9.526 5.536 1.00 94.25 271 ARG A O 1
ATOM 2101 N N . TYR A 1 272 ? -13.522 -9.228 6.904 1.00 95.50 272 TYR A N 1
ATOM 2102 C CA . TYR A 1 272 ? -14.306 -9.226 8.137 1.00 95.50 272 TYR A CA 1
ATOM 2103 C C . TYR A 1 272 ? -15.358 -8.109 8.141 1.00 95.50 272 TYR A C 1
ATOM 2105 O O . TYR A 1 272 ? -16.517 -8.384 8.427 1.00 95.50 272 TYR A O 1
ATOM 2113 N N . SER A 1 273 ? -15.008 -6.879 7.746 1.00 91.94 273 SER A N 1
ATOM 2114 C CA . SER A 1 273 ? -15.981 -5.772 7.696 1.00 91.94 273 SER A CA 1
ATOM 2115 C C . SER A 1 273 ? -17.174 -6.033 6.764 1.00 91.94 273 SER A C 1
ATOM 2117 O O . SER A 1 273 ? -18.238 -5.455 6.962 1.00 91.94 273 SER A O 1
ATOM 2119 N N . GLN A 1 274 ? -17.002 -6.899 5.759 1.00 90.19 274 GLN A N 1
ATOM 2120 C CA . GLN A 1 274 ? -18.029 -7.230 4.768 1.00 90.19 274 GLN A CA 1
ATOM 2121 C C . GLN A 1 274 ? -18.868 -8.453 5.163 1.00 90.19 274 GLN A C 1
ATOM 2123 O O . GLN A 1 274 ? -20.052 -8.525 4.847 1.00 90.19 274 GLN A O 1
ATOM 2128 N N . THR A 1 275 ? -18.251 -9.431 5.826 1.00 93.31 275 THR A N 1
ATOM 2129 C CA . THR A 1 275 ? -18.850 -10.754 6.083 1.00 93.31 275 THR A CA 1
ATOM 2130 C C . THR A 1 275 ? -19.229 -10.977 7.542 1.00 93.31 275 THR A C 1
ATOM 2132 O O . THR A 1 275 ? -20.010 -11.878 7.840 1.00 93.31 275 THR A O 1
ATOM 2135 N N . ASP A 1 276 ? -18.661 -10.181 8.449 1.00 92.50 276 ASP A N 1
ATOM 2136 C CA . ASP A 1 276 ? -18.745 -10.354 9.897 1.00 92.50 276 ASP A CA 1
ATOM 2137 C C . ASP A 1 276 ? -18.247 -11.747 10.372 1.00 92.50 276 ASP A C 1
ATOM 2139 O O . ASP A 1 276 ? -18.614 -12.218 11.457 1.00 92.50 276 ASP A O 1
ATOM 2143 N N . ASP A 1 277 ? -17.385 -12.423 9.589 1.00 95.38 277 ASP A N 1
ATOM 2144 C CA . ASP A 1 277 ? -16.791 -13.720 9.952 1.00 95.38 277 ASP A CA 1
ATOM 2145 C C . ASP A 1 277 ? -15.657 -13.545 10.971 1.00 95.38 277 ASP A C 1
ATOM 2147 O O . ASP A 1 277 ? -14.571 -13.041 10.675 1.00 95.38 277 ASP A O 1
ATOM 2151 N N . LEU A 1 278 ? -15.888 -14.027 12.192 1.00 95.00 278 LEU A N 1
ATOM 2152 C CA . LEU A 1 278 ? -14.926 -13.949 13.289 1.00 95.00 278 LEU A CA 1
ATOM 2153 C C . LEU A 1 278 ? -13.569 -14.595 12.948 1.00 95.00 278 LEU A C 1
ATOM 2155 O O . LEU A 1 278 ? -12.549 -14.151 13.472 1.00 95.00 278 LEU A O 1
ATOM 2159 N N . LYS A 1 279 ? -13.523 -15.593 12.055 1.00 96.88 279 LYS A N 1
ATOM 2160 C CA . LYS A 1 279 ? -12.259 -16.216 11.625 1.00 96.88 279 LYS A CA 1
ATOM 2161 C C . LYS A 1 279 ? -11.341 -15.228 10.912 1.00 96.88 279 LYS A C 1
ATOM 2163 O O . LYS A 1 279 ? -10.126 -15.289 11.095 1.00 96.88 279 LYS A O 1
ATOM 2168 N N . ASP A 1 280 ? -11.908 -14.310 10.136 1.00 97.38 280 ASP A N 1
ATOM 2169 C CA . ASP A 1 280 ? -11.140 -13.274 9.450 1.00 97.38 280 ASP A CA 1
ATOM 2170 C C . ASP A 1 280 ? -10.602 -12.242 10.430 1.00 97.38 280 ASP A C 1
ATOM 2172 O O . ASP A 1 280 ? -9.443 -11.841 10.331 1.00 97.38 280 ASP A O 1
ATOM 2176 N N . LEU A 1 281 ? -11.391 -11.874 11.441 1.00 97.38 281 LEU A N 1
ATOM 2177 C CA . LEU A 1 281 ? -10.909 -11.009 12.512 1.00 97.38 281 LEU A CA 1
ATOM 2178 C C . LEU A 1 281 ? -9.752 -11.656 13.290 1.00 97.38 281 LEU A C 1
ATOM 2180 O O . LEU A 1 281 ? -8.767 -10.993 13.616 1.00 97.38 281 LEU A O 1
ATOM 2184 N N . GLU A 1 282 ? -9.839 -12.957 13.566 1.00 97.94 282 GLU A N 1
ATOM 2185 C CA . GLU A 1 282 ? -8.768 -13.705 14.230 1.00 97.94 282 GLU A CA 1
ATOM 2186 C C . GLU A 1 282 ? -7.510 -13.816 13.359 1.00 97.94 282 GLU A C 1
ATOM 2188 O O . GLU A 1 282 ? -6.395 -13.635 13.861 1.00 97.94 282 GLU A O 1
ATOM 2193 N N . ALA A 1 283 ? -7.666 -14.038 12.051 1.00 98.12 283 ALA A N 1
ATOM 2194 C CA . ALA A 1 283 ? -6.558 -14.015 11.102 1.00 98.12 283 ALA A CA 1
ATOM 2195 C C . ALA A 1 283 ? -5.904 -12.624 11.031 1.00 98.12 283 ALA A C 1
ATOM 2197 O O . ALA A 1 283 ? -4.678 -12.516 11.105 1.00 98.12 283 ALA A O 1
ATOM 2198 N N . ALA A 1 284 ? -6.704 -11.557 10.973 1.00 98.06 284 ALA A N 1
ATOM 2199 C CA . ALA A 1 284 ? -6.219 -10.184 11.000 1.00 98.06 284 ALA A CA 1
ATOM 2200 C C . ALA A 1 284 ? -5.412 -9.890 12.274 1.00 98.06 284 ALA A C 1
ATOM 2202 O O . ALA A 1 284 ? -4.291 -9.391 12.194 1.00 98.06 284 ALA A O 1
ATOM 2203 N N . LEU A 1 285 ? -5.931 -10.240 13.453 1.00 98.25 285 LEU A N 1
ATOM 2204 C CA . LEU A 1 285 ? -5.212 -10.063 14.719 1.00 98.25 285 LEU A CA 1
ATOM 2205 C C . LEU A 1 285 ? -3.887 -10.829 14.734 1.00 98.25 285 LEU A C 1
ATOM 2207 O O . LEU A 1 285 ? -2.856 -10.260 15.095 1.00 98.25 285 LEU A O 1
ATOM 2211 N N . LYS A 1 286 ? -3.891 -12.091 14.289 1.00 98.19 286 LYS A N 1
ATOM 2212 C CA . LYS A 1 286 ? -2.679 -12.913 14.193 1.00 98.19 286 LYS A CA 1
ATOM 2213 C C . LYS A 1 286 ? -1.601 -12.225 13.353 1.00 98.19 286 LYS A C 1
ATOM 2215 O O . LYS A 1 286 ? -0.471 -12.086 13.815 1.00 98.19 286 LYS A O 1
ATOM 2220 N N . TYR A 1 287 ? -1.929 -11.797 12.135 1.00 98.00 287 TYR A N 1
ATOM 2221 C CA . TYR A 1 287 ? -0.937 -11.206 11.234 1.00 98.00 287 TYR A CA 1
ATOM 2222 C C . TYR A 1 287 ? -0.516 -9.791 11.648 1.00 98.00 287 TYR A C 1
ATOM 2224 O O . TYR A 1 287 ? 0.659 -9.460 11.507 1.00 98.00 287 TYR A O 1
ATOM 2232 N N . LYS A 1 288 ? -1.402 -8.989 12.258 1.00 97.88 288 LYS A N 1
ATOM 2233 C CA . LYS A 1 288 ? -1.015 -7.699 12.858 1.00 97.88 288 LYS A CA 1
ATOM 2234 C C . LYS A 1 288 ? -0.030 -7.871 14.015 1.00 97.88 288 LYS A C 1
ATOM 2236 O O . LYS A 1 288 ? 0.918 -7.100 14.118 1.00 97.88 288 LYS A O 1
ATOM 2241 N N . LEU A 1 289 ? -0.226 -8.879 14.871 1.00 97.50 289 LEU A N 1
ATOM 2242 C CA . LEU A 1 289 ? 0.704 -9.177 15.965 1.00 97.50 289 LEU A CA 1
ATOM 2243 C C . LEU A 1 289 ? 2.069 -9.636 15.440 1.00 97.50 289 LEU A C 1
ATOM 2245 O O . LEU A 1 289 ? 3.092 -9.189 15.953 1.00 97.50 289 LEU A O 1
ATOM 2249 N N . LEU A 1 290 ? 2.094 -10.482 14.404 1.00 96.06 290 LEU A N 1
ATOM 2250 C CA . LEU A 1 290 ? 3.339 -10.892 13.744 1.00 96.06 290 LEU A CA 1
ATOM 2251 C C . LEU A 1 290 ? 4.068 -9.698 13.112 1.00 96.06 290 LEU A C 1
ATOM 2253 O O . LEU A 1 290 ? 5.272 -9.545 13.307 1.00 96.06 290 LEU A O 1
ATOM 2257 N N . ALA A 1 291 ? 3.337 -8.820 12.420 1.00 94.88 291 ALA A N 1
ATOM 2258 C CA . ALA A 1 291 ? 3.904 -7.615 11.826 1.00 94.88 291 ALA A CA 1
ATOM 2259 C C . ALA A 1 291 ? 4.516 -6.691 12.890 1.00 94.88 291 ALA A C 1
ATOM 2261 O O . ALA A 1 291 ? 5.643 -6.215 12.723 1.00 94.88 291 ALA A O 1
ATOM 2262 N N . LEU A 1 292 ? 3.808 -6.484 14.005 1.00 94.75 292 LEU A N 1
ATOM 2263 C CA . LEU A 1 292 ? 4.285 -5.649 15.105 1.00 94.75 292 LEU A CA 1
ATOM 2264 C C . LEU A 1 292 ? 5.524 -6.243 15.781 1.00 94.75 292 LEU A C 1
ATOM 2266 O O . LEU A 1 292 ? 6.460 -5.507 16.066 1.00 94.75 292 LEU A O 1
ATOM 2270 N N . ALA A 1 293 ? 5.572 -7.563 15.983 1.00 93.06 293 ALA A N 1
ATOM 2271 C CA . ALA A 1 293 ? 6.730 -8.236 16.578 1.00 93.06 293 ALA A CA 1
ATOM 2272 C C . ALA A 1 293 ? 8.026 -8.046 15.764 1.00 93.06 293 ALA A C 1
ATOM 2274 O O . ALA A 1 293 ? 9.117 -8.083 16.328 1.00 93.06 293 ALA A O 1
ATOM 2275 N N . ASN A 1 294 ? 7.897 -7.810 14.455 1.00 87.38 294 ASN A N 1
ATOM 2276 C CA . ASN A 1 294 ? 9.004 -7.553 13.533 1.00 87.38 294 ASN A CA 1
ATOM 2277 C C . ASN A 1 294 ? 9.277 -6.054 13.297 1.00 87.38 294 ASN A C 1
ATOM 2279 O O . ASN A 1 294 ? 10.121 -5.708 12.470 1.00 87.38 294 ASN A O 1
ATOM 2283 N N . THR A 1 295 ? 8.574 -5.158 13.995 1.00 88.12 295 THR A N 1
ATOM 2284 C CA . THR A 1 295 ? 8.713 -3.703 13.857 1.00 88.12 295 THR A CA 1
ATOM 2285 C C . THR A 1 295 ? 9.337 -3.122 15.116 1.00 88.12 295 THR A C 1
ATOM 2287 O O . THR A 1 295 ? 8.827 -3.326 16.213 1.00 88.12 295 THR A O 1
ATOM 2290 N N . SER A 1 296 ? 10.428 -2.369 14.978 1.00 86.00 296 SER A N 1
ATOM 2291 C CA . SER A 1 296 ? 11.021 -1.676 16.124 1.00 86.00 296 SER A CA 1
ATOM 2292 C C . SER A 1 296 ? 10.174 -0.476 16.555 1.00 86.00 296 SER A C 1
ATOM 2294 O O . SER A 1 296 ? 9.574 0.200 15.722 1.00 86.00 296 SER A O 1
ATOM 2296 N N . ASP A 1 297 ? 10.183 -0.157 17.850 1.00 79.19 297 ASP A N 1
ATOM 2297 C CA . ASP A 1 297 ? 9.399 0.946 18.429 1.00 79.19 297 ASP A CA 1
ATOM 2298 C C . ASP A 1 297 ? 9.679 2.317 17.782 1.00 79.19 297 ASP A C 1
ATOM 2300 O O . ASP A 1 297 ? 8.807 3.180 17.736 1.00 79.19 297 ASP A O 1
ATOM 2304 N N . GLY A 1 298 ? 10.896 2.527 17.265 1.00 79.31 298 GLY A N 1
ATOM 2305 C CA . GLY A 1 298 ? 11.287 3.759 16.569 1.00 79.31 298 GLY A CA 1
ATOM 2306 C C . GLY A 1 298 ? 10.884 3.811 15.091 1.00 79.31 298 GLY A C 1
ATOM 2307 O O . GLY A 1 298 ? 11.150 4.807 14.420 1.00 79.31 298 GLY A O 1
ATOM 2308 N N . HIS A 1 299 ? 10.295 2.742 14.553 1.00 82.31 299 HIS A N 1
ATOM 2309 C CA . HIS A 1 299 ? 9.902 2.675 13.154 1.00 82.31 299 HIS A CA 1
ATOM 2310 C C . HIS A 1 299 ? 8.589 3.447 12.918 1.00 82.31 299 HIS A C 1
ATOM 2312 O O . HIS A 1 299 ? 7.628 3.244 13.662 1.00 82.31 299 HIS A O 1
ATOM 2318 N N . PRO A 1 300 ? 8.466 4.257 11.846 1.00 81.12 300 PRO A N 1
ATOM 2319 C CA . PRO A 1 300 ? 7.258 5.051 11.586 1.00 81.12 300 PRO A CA 1
ATOM 2320 C C . PRO A 1 300 ? 5.952 4.241 11.533 1.00 81.12 300 PRO A C 1
ATOM 2322 O O . PRO A 1 300 ? 4.896 4.724 11.932 1.00 81.12 300 PRO A O 1
ATOM 2325 N N . ALA A 1 301 ? 6.015 2.985 11.079 1.00 84.56 301 ALA A N 1
ATOM 2326 C CA . ALA A 1 301 ? 4.839 2.114 11.008 1.00 84.56 301 ALA A CA 1
ATOM 2327 C C . ALA A 1 301 ? 4.367 1.585 12.376 1.00 84.56 301 ALA A C 1
ATOM 2329 O O . ALA A 1 301 ? 3.231 1.127 12.477 1.00 84.56 301 ALA A O 1
ATOM 2330 N N . PHE A 1 302 ? 5.191 1.650 13.428 1.00 88.88 302 PHE A N 1
ATOM 2331 C CA . PHE A 1 302 ? 4.885 1.048 14.730 1.00 88.88 302 PHE A CA 1
ATOM 2332 C C . PHE A 1 302 ? 3.587 1.604 15.335 1.00 88.88 302 PHE A C 1
ATOM 2334 O O . PHE A 1 302 ? 2.688 0.851 15.718 1.00 88.88 302 PHE A O 1
ATOM 2341 N N . GLY A 1 303 ? 3.440 2.934 15.345 1.00 89.62 303 GLY A N 1
ATOM 2342 C CA . GLY A 1 303 ? 2.236 3.594 15.850 1.00 89.62 303 GLY A CA 1
ATOM 2343 C C . GLY A 1 303 ? 0.980 3.247 15.043 1.00 89.62 303 GLY A C 1
ATOM 2344 O O . GLY A 1 303 ? -0.101 3.085 15.615 1.00 89.62 303 GLY A O 1
ATOM 2345 N N . ILE A 1 304 ? 1.108 3.098 13.723 1.00 89.38 304 ILE A N 1
ATOM 2346 C CA . ILE A 1 304 ? 0.008 2.719 12.821 1.00 89.38 304 ILE A CA 1
ATOM 2347 C C . ILE A 1 304 ? -0.418 1.266 13.077 1.00 89.38 304 ILE A C 1
ATOM 2349 O O . ILE A 1 304 ? -1.609 0.979 13.210 1.00 89.38 304 ILE A O 1
ATOM 2353 N N . GLN A 1 305 ? 0.541 0.350 13.219 1.00 92.62 305 GLN A N 1
ATOM 2354 C CA . GLN A 1 305 ? 0.270 -1.059 13.508 1.00 92.62 305 GLN A CA 1
ATOM 2355 C C . GLN A 1 305 ? -0.403 -1.244 14.875 1.00 92.62 305 GLN A C 1
ATOM 2357 O O . GLN A 1 305 ? -1.390 -1.974 14.977 1.00 92.62 305 GLN A O 1
ATOM 2362 N N . CYS A 1 306 ? 0.058 -0.524 15.906 1.00 94.81 306 CYS A N 1
ATOM 2363 C CA . CYS A 1 306 ? -0.580 -0.510 17.225 1.00 94.81 306 CYS A CA 1
ATOM 2364 C C . CYS A 1 306 ? -2.035 -0.028 17.148 1.00 94.81 306 CYS A C 1
ATOM 2366 O O . CYS A 1 306 ? -2.931 -0.657 17.703 1.00 94.81 306 CYS A O 1
ATOM 2368 N N . GLN A 1 307 ? -2.297 1.054 16.417 1.00 92.44 307 GLN A N 1
ATOM 2369 C CA . GLN A 1 307 ? -3.660 1.555 16.239 1.00 92.44 307 GLN A CA 1
ATOM 2370 C C . GLN A 1 307 ? -4.555 0.531 15.524 1.00 92.44 307 GLN A C 1
ATOM 2372 O O . GLN A 1 307 ? -5.670 0.269 15.969 1.00 92.44 307 GLN A O 1
ATOM 2377 N N . SER A 1 308 ? -4.058 -0.099 14.458 1.00 93.69 308 SER A N 1
ATOM 2378 C CA . SER A 1 308 ? -4.803 -1.124 13.717 1.00 93.69 308 SER A CA 1
ATOM 2379 C C . SER A 1 308 ? -5.106 -2.369 14.565 1.00 93.69 308 SER A C 1
ATOM 2381 O O . SER A 1 308 ? -6.172 -2.973 14.416 1.00 93.69 308 SER A O 1
ATOM 2383 N N . LEU A 1 309 ? -4.200 -2.747 15.478 1.00 96.94 309 LEU A N 1
ATOM 2384 C CA . LEU A 1 309 ? -4.455 -3.779 16.489 1.00 96.94 309 LEU A CA 1
ATOM 2385 C C . LEU A 1 309 ? -5.561 -3.355 17.447 1.00 96.94 309 LEU A C 1
ATOM 2387 O O . LEU A 1 309 ? -6.483 -4.133 17.683 1.00 96.94 309 LEU A O 1
ATOM 2391 N N . ALA A 1 310 ? -5.495 -2.127 17.967 1.00 96.00 310 ALA A N 1
ATOM 2392 C CA . ALA A 1 310 ? -6.494 -1.616 18.894 1.00 96.00 310 ALA A CA 1
ATOM 2393 C C . ALA A 1 310 ? -7.908 -1.672 18.298 1.00 96.00 310 ALA A C 1
ATOM 2395 O O . ALA A 1 310 ? -8.824 -2.154 18.962 1.00 96.00 310 ALA A O 1
ATOM 2396 N N . THR A 1 311 ? -8.076 -1.274 17.033 1.00 93.06 311 THR A N 1
ATOM 2397 C CA . THR A 1 311 ? -9.358 -1.383 16.319 1.00 93.06 311 THR A CA 1
ATOM 2398 C C . THR A 1 311 ? -9.855 -2.827 16.248 1.00 93.06 311 THR A C 1
ATOM 2400 O O . THR A 1 311 ? -10.983 -3.098 16.646 1.00 93.06 311 THR A O 1
ATOM 2403 N N . SER A 1 312 ? -9.016 -3.782 15.834 1.00 95.75 312 SER A N 1
ATOM 2404 C CA . SER A 1 312 ? -9.440 -5.189 15.758 1.00 95.75 312 SER A CA 1
ATOM 2405 C C . SER A 1 312 ? -9.777 -5.797 17.121 1.00 95.75 312 SER A C 1
ATOM 2407 O O . SER A 1 312 ? -10.671 -6.637 17.215 1.00 95.75 312 SER A O 1
ATOM 2409 N N . TYR A 1 313 ? -9.105 -5.374 18.192 1.00 97.06 313 TYR A N 1
ATOM 2410 C CA . TYR A 1 313 ? -9.469 -5.788 19.545 1.00 97.06 313 TYR A CA 1
ATOM 2411 C C . TYR A 1 313 ? -10.803 -5.178 20.004 1.00 97.06 313 TYR A C 1
ATOM 2413 O O . TYR A 1 313 ? -11.587 -5.877 20.643 1.00 97.06 313 TYR A O 1
ATOM 2421 N N . ILE A 1 314 ? -11.115 -3.930 19.633 1.00 92.88 314 ILE A N 1
ATOM 2422 C CA . ILE A 1 314 ? -12.443 -3.332 19.866 1.00 92.88 314 ILE A CA 1
ATOM 2423 C C . ILE A 1 314 ? -13.524 -4.116 19.115 1.00 92.88 314 ILE A C 1
ATOM 2425 O O . ILE A 1 314 ? -14.560 -4.443 19.693 1.00 92.88 314 ILE A O 1
ATOM 2429 N N . ASP A 1 315 ? -13.284 -4.475 17.856 1.00 92.31 315 ASP A N 1
ATOM 2430 C CA . ASP A 1 315 ? -14.236 -5.273 17.081 1.00 92.31 315 ASP A CA 1
ATOM 2431 C C . ASP A 1 315 ? -14.457 -6.644 17.726 1.00 92.31 315 ASP A C 1
ATOM 2433 O O . ASP A 1 315 ? -15.596 -7.075 17.925 1.00 92.31 315 ASP A O 1
ATOM 2437 N N . ARG A 1 316 ? -13.378 -7.300 18.168 1.00 95.12 316 ARG A N 1
ATOM 2438 C CA . ARG A 1 316 ? -13.471 -8.596 18.849 1.00 95.12 316 ARG A CA 1
ATOM 2439 C C . ARG A 1 316 ? -14.205 -8.471 20.176 1.00 95.12 316 ARG A C 1
ATOM 2441 O O . ARG A 1 316 ? -15.020 -9.334 20.504 1.00 95.12 316 ARG A O 1
ATOM 2448 N N . TYR A 1 317 ? -13.977 -7.385 20.910 1.00 93.06 317 TYR A N 1
ATOM 2449 C CA . TYR A 1 317 ? -14.728 -7.059 22.114 1.00 93.06 317 TYR A CA 1
ATOM 2450 C C . TYR A 1 317 ? -16.227 -6.935 21.818 1.00 93.06 317 TYR A C 1
ATOM 2452 O O . TYR A 1 317 ? -17.035 -7.568 22.490 1.00 93.06 317 TYR A O 1
ATOM 2460 N N . ARG A 1 318 ? -16.615 -6.182 20.785 1.00 90.12 318 ARG A N 1
ATOM 2461 C CA . ARG A 1 318 ? -18.028 -5.989 20.420 1.00 90.12 318 ARG A CA 1
ATOM 2462 C C . ARG A 1 318 ? -18.725 -7.296 20.056 1.00 90.12 318 ARG A C 1
ATOM 2464 O O . ARG A 1 318 ? -19.895 -7.465 20.389 1.00 90.12 318 ARG A O 1
ATOM 2471 N N . ARG A 1 319 ? -18.008 -8.228 19.422 1.00 91.00 319 ARG A N 1
ATOM 2472 C CA . ARG A 1 319 ? -18.544 -9.545 19.040 1.00 91.00 319 ARG A CA 1
ATOM 2473 C C . ARG A 1 319 ? -18.631 -10.535 20.193 1.00 91.00 319 ARG A C 1
ATOM 2475 O O . ARG A 1 319 ? -19.591 -11.293 20.274 1.00 91.00 319 ARG A O 1
ATOM 2482 N N . THR A 1 320 ? -17.626 -10.556 21.062 1.00 91.88 320 THR A N 1
ATOM 2483 C CA . THR A 1 320 ? -17.490 -11.585 22.108 1.00 91.88 320 THR A CA 1
ATOM 2484 C C . THR A 1 320 ? -17.981 -11.130 23.481 1.00 91.88 320 THR A C 1
ATOM 2486 O O . THR A 1 320 ? -18.283 -11.960 24.333 1.00 91.88 320 THR A O 1
ATOM 2489 N N . GLY A 1 321 ? -18.033 -9.818 23.721 1.00 89.19 321 GLY A N 1
ATOM 2490 C CA . GLY A 1 321 ? -18.262 -9.217 25.033 1.00 89.19 321 GLY A CA 1
ATOM 2491 C C . GLY A 1 321 ? -17.104 -9.393 26.023 1.00 89.19 321 GLY A C 1
ATOM 2492 O O . GLY A 1 321 ? -17.215 -8.930 27.158 1.00 89.19 321 GLY A O 1
ATOM 2493 N N . ASP A 1 322 ? -16.002 -10.040 25.629 1.00 91.81 322 ASP A N 1
ATOM 2494 C CA . ASP A 1 322 ? -14.876 -10.322 26.519 1.00 91.81 322 ASP A CA 1
ATOM 2495 C C . ASP A 1 322 ? -14.044 -9.061 26.767 1.00 91.81 322 ASP A C 1
ATOM 2497 O O . ASP A 1 322 ? -13.302 -8.594 25.896 1.00 91.81 322 ASP A O 1
ATOM 2501 N N . ILE A 1 323 ? -14.166 -8.544 27.991 1.00 89.69 323 ILE A N 1
ATOM 2502 C CA . ILE A 1 323 ? -13.548 -7.307 28.465 1.00 89.69 323 ILE A CA 1
ATOM 2503 C C . ILE A 1 323 ? -12.025 -7.281 28.296 1.00 89.69 323 ILE A C 1
ATOM 2505 O O . ILE A 1 323 ? -11.469 -6.200 28.112 1.00 89.69 323 ILE A O 1
ATOM 2509 N N . ASN A 1 324 ? -11.352 -8.438 28.281 1.00 92.75 324 ASN A N 1
ATOM 2510 C CA . ASN A 1 324 ? -9.904 -8.499 28.079 1.00 92.75 324 ASN A CA 1
ATOM 2511 C C . ASN A 1 324 ? -9.498 -7.921 26.715 1.00 92.75 324 ASN A C 1
ATOM 2513 O O . ASN A 1 324 ? -8.488 -7.228 26.619 1.00 92.75 324 ASN A O 1
ATOM 2517 N N . ASN A 1 325 ? -10.324 -8.106 25.677 1.00 94.06 325 ASN A N 1
ATOM 2518 C CA . ASN A 1 325 ? -10.067 -7.504 24.366 1.00 94.06 325 ASN A CA 1
ATOM 2519 C C . ASN A 1 325 ? -10.110 -5.972 24.436 1.00 94.06 325 ASN A C 1
ATOM 2521 O O . ASN A 1 325 ? -9.300 -5.297 23.808 1.00 94.06 325 ASN A O 1
ATOM 2525 N N . LEU A 1 326 ? -11.013 -5.399 25.233 1.00 91.88 326 LEU A N 1
ATOM 2526 C CA . LEU A 1 326 ? -11.074 -3.950 25.406 1.00 91.88 326 LEU A CA 1
ATOM 2527 C C . LEU A 1 326 ? -9.862 -3.415 26.179 1.00 91.88 326 LEU A C 1
ATOM 2529 O O . LEU A 1 326 ? -9.352 -2.337 25.874 1.00 91.88 326 LEU A O 1
ATOM 2533 N N . GLU A 1 327 ? -9.362 -4.177 27.151 1.00 93.50 327 GLU A N 1
ATOM 2534 C CA . GLU A 1 327 ? -8.125 -3.841 27.857 1.00 93.50 327 GLU A CA 1
ATOM 2535 C C . GLU A 1 327 ? -6.907 -3.892 26.931 1.00 93.50 327 GLU A C 1
ATOM 2537 O O . GLU A 1 327 ? -6.062 -2.997 26.986 1.00 93.50 327 GLU A O 1
ATOM 2542 N N . ASP A 1 328 ? -6.828 -4.880 26.041 1.00 95.88 328 ASP A N 1
ATOM 2543 C CA . ASP A 1 328 ? -5.771 -4.947 25.032 1.00 95.88 328 ASP A CA 1
ATOM 2544 C C . ASP A 1 328 ? -5.878 -3.804 24.017 1.00 95.88 328 ASP A C 1
ATOM 2546 O O . ASP A 1 328 ? -4.869 -3.164 23.709 1.00 95.88 328 ASP A O 1
ATOM 2550 N N . ALA A 1 329 ? -7.088 -3.444 23.583 1.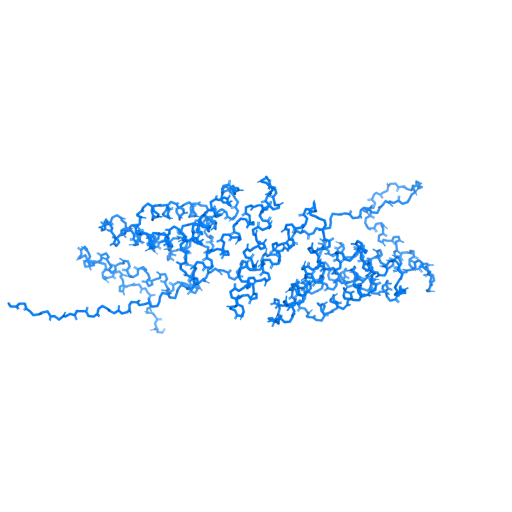00 95.25 329 ALA A N 1
ATOM 2551 C CA . ALA A 1 329 ? -7.296 -2.271 22.740 1.00 95.25 329 ALA A CA 1
ATOM 2552 C C . ALA A 1 329 ? -6.808 -0.973 23.402 1.00 95.25 329 ALA A C 1
ATOM 2554 O O . ALA A 1 329 ? -6.133 -0.163 22.762 1.00 95.25 329 ALA A O 1
ATOM 2555 N N . LEU A 1 330 ? -7.101 -0.776 24.692 1.00 95.12 330 LEU A N 1
ATOM 2556 C CA . LEU A 1 330 ? -6.606 0.371 25.457 1.00 95.12 330 LEU A CA 1
ATOM 2557 C C . LEU A 1 330 ? -5.075 0.380 25.536 1.00 95.12 330 LEU A C 1
ATOM 2559 O O . LEU A 1 330 ? -4.468 1.428 25.308 1.00 95.12 330 LEU A O 1
ATOM 2563 N N . LYS A 1 331 ? -4.439 -0.772 25.798 1.00 96.38 331 LYS A N 1
ATOM 2564 C CA . LYS A 1 331 ? -2.970 -0.889 25.812 1.00 96.38 331 LYS A CA 1
ATOM 2565 C C . LYS A 1 331 ? -2.374 -0.466 24.470 1.00 96.38 331 LYS A C 1
ATOM 2567 O O . LYS A 1 331 ? -1.487 0.384 24.448 1.00 96.38 331 LYS A O 1
ATOM 2572 N N . PHE A 1 332 ? -2.883 -0.997 23.359 1.00 96.19 332 PHE A N 1
ATOM 2573 C CA . PHE A 1 332 ? -2.368 -0.666 22.030 1.00 96.19 332 PHE A CA 1
ATOM 2574 C C . PHE A 1 332 ? -2.630 0.791 21.630 1.00 96.19 332 PHE A C 1
ATOM 2576 O O . PHE A 1 332 ? -1.728 1.427 21.086 1.00 96.19 332 PHE A O 1
ATOM 2583 N N . ASN A 1 333 ? -3.792 1.365 21.965 1.00 94.75 333 ASN A N 1
ATOM 2584 C CA . ASN A 1 333 ? -4.061 2.793 21.756 1.00 94.75 333 ASN A CA 1
ATOM 2585 C C . ASN A 1 333 ? -3.095 3.684 22.555 1.00 94.75 333 ASN A C 1
ATOM 2587 O O . ASN A 1 333 ? -2.581 4.669 22.027 1.00 94.75 333 ASN A O 1
ATOM 2591 N N . MET A 1 334 ? -2.795 3.331 23.810 1.00 95.12 334 MET A N 1
ATOM 2592 C CA . MET A 1 334 ? -1.803 4.059 24.607 1.00 95.12 334 MET A CA 1
ATOM 2593 C C . MET A 1 334 ? -0.394 3.946 24.023 1.00 95.12 334 MET A C 1
ATOM 2595 O O . MET A 1 334 ? 0.334 4.935 24.011 1.00 95.12 334 MET A O 1
ATOM 2599 N N . THR A 1 335 ? 0.003 2.765 23.550 1.00 94.38 335 THR A N 1
ATOM 2600 C CA . THR A 1 335 ? 1.309 2.557 22.908 1.00 94.38 335 THR A CA 1
ATOM 2601 C C . THR A 1 335 ? 1.424 3.373 21.622 1.00 94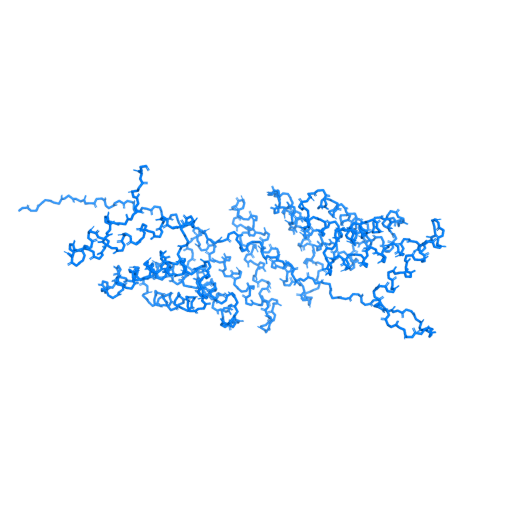.38 335 THR A C 1
ATOM 2603 O O . THR A 1 335 ? 2.399 4.099 21.442 1.00 94.38 335 THR A O 1
ATOM 2606 N N . ALA A 1 336 ? 0.392 3.337 20.778 1.00 92.25 336 ALA A N 1
ATOM 2607 C CA . ALA A 1 336 ? 0.274 4.165 19.584 1.00 92.25 336 ALA A CA 1
ATOM 2608 C C . ALA A 1 336 ? 0.418 5.663 19.901 1.00 92.25 336 ALA A C 1
ATOM 2610 O O . ALA A 1 336 ? 1.148 6.372 19.212 1.00 92.25 336 ALA A O 1
ATOM 2611 N N . LEU A 1 337 ? -0.250 6.140 20.955 1.00 92.38 337 LEU A N 1
ATOM 2612 C CA . LEU A 1 337 ? -0.168 7.532 21.390 1.00 92.38 337 LEU A CA 1
ATOM 2613 C C . LEU A 1 337 ? 1.247 7.909 21.856 1.00 92.38 337 LEU A C 1
ATOM 2615 O O . LEU A 1 337 ? 1.760 8.942 21.446 1.00 92.38 337 LEU A O 1
ATOM 2619 N N . ARG A 1 338 ? 1.910 7.062 22.656 1.00 91.62 338 ARG A N 1
ATOM 2620 C CA . ARG A 1 338 ? 3.290 7.309 23.125 1.00 91.62 338 ARG A CA 1
ATOM 2621 C C . ARG A 1 338 ? 4.316 7.330 21.994 1.00 91.62 338 ARG A C 1
ATOM 2623 O O . ARG A 1 338 ? 5.314 8.030 22.105 1.00 91.62 338 ARG A O 1
ATOM 2630 N N . ALA A 1 339 ? 4.078 6.562 20.933 1.00 88.62 339 ALA A N 1
ATOM 2631 C CA . ALA A 1 339 ? 4.931 6.533 19.748 1.00 88.62 339 ALA A CA 1
ATOM 2632 C C . ALA A 1 339 ? 4.713 7.739 18.813 1.00 88.62 339 ALA A C 1
ATOM 2634 O O . ALA A 1 339 ? 5.417 7.870 17.816 1.00 88.62 339 ALA A O 1
ATOM 2635 N N . THR A 1 340 ? 3.736 8.605 19.101 1.00 88.31 340 THR A N 1
ATOM 2636 C CA . THR A 1 340 ? 3.375 9.735 18.241 1.00 88.31 340 THR A CA 1
ATOM 2637 C C . THR A 1 340 ? 4.008 11.025 18.763 1.00 88.31 340 THR A C 1
ATOM 2639 O O . THR A 1 340 ? 3.690 11.433 19.881 1.00 88.31 340 THR A O 1
ATOM 2642 N N . PRO A 1 341 ? 4.884 11.689 17.986 1.00 88.38 341 PRO A N 1
ATOM 2643 C CA . PRO A 1 341 ? 5.463 12.970 18.379 1.00 88.38 341 PRO A CA 1
ATOM 2644 C C . PRO A 1 341 ? 4.410 14.073 18.541 1.00 88.38 341 PRO A C 1
ATOM 2646 O O . PRO A 1 341 ? 3.358 14.053 17.896 1.00 88.38 341 PRO A O 1
ATOM 2649 N N . GLU A 1 342 ? 4.724 15.080 19.355 1.00 86.31 342 GLU A N 1
ATOM 2650 C CA . GLU A 1 342 ? 3.924 16.305 19.425 1.00 86.31 342 GLU A CA 1
ATOM 2651 C C . GLU A 1 342 ? 3.830 16.972 18.041 1.00 86.31 342 GLU A C 1
ATOM 2653 O O . GLU A 1 342 ? 4.800 17.007 17.284 1.00 86.31 342 GLU A O 1
ATOM 2658 N N . GLY A 1 343 ? 2.643 17.479 17.695 1.00 83.62 343 GLY A N 1
ATOM 2659 C CA . GLY A 1 343 ? 2.375 18.110 16.397 1.00 83.62 343 GLY A CA 1
ATOM 2660 C C . GLY A 1 343 ? 2.178 17.143 15.222 1.00 83.62 343 GLY A C 1
ATOM 2661 O O . GLY A 1 343 ? 1.946 17.596 14.104 1.00 83.62 343 GLY A O 1
ATOM 2662 N N . HIS A 1 344 ? 2.241 15.825 15.438 1.00 86.12 344 HIS A N 1
ATOM 2663 C CA . HIS A 1 344 ? 1.947 14.855 14.383 1.00 86.12 344 HIS A CA 1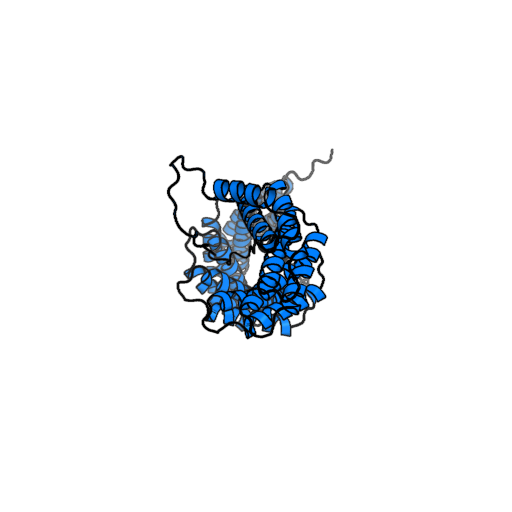
ATOM 2664 C C . HIS A 1 344 ? 0.456 14.913 13.973 1.00 86.12 344 HIS A C 1
ATOM 2666 O O . HIS A 1 344 ? -0.398 14.906 14.863 1.00 86.12 344 HIS A O 1
ATOM 2672 N N . PRO A 1 345 ? 0.111 14.872 12.669 1.00 86.12 345 PRO A N 1
ATOM 2673 C CA . PRO A 1 345 ? -1.279 14.969 12.196 1.00 86.12 345 PRO A CA 1
ATOM 2674 C C . PRO A 1 345 ? -2.243 13.955 12.839 1.00 86.12 345 PRO A C 1
ATOM 2676 O O . PRO A 1 345 ? -3.361 14.290 13.222 1.00 86.12 345 PRO A O 1
ATOM 2679 N N . ASP A 1 346 ? -1.789 12.715 13.044 1.00 86.69 346 ASP A N 1
ATOM 2680 C CA . ASP A 1 346 ? -2.608 11.668 13.674 1.00 86.69 346 ASP A CA 1
ATOM 2681 C C . ASP A 1 346 ? -2.877 11.862 15.175 1.00 86.69 346 ASP A C 1
ATOM 2683 O O . ASP A 1 346 ? -3.690 11.125 15.739 1.00 86.69 346 ASP A O 1
ATOM 2687 N N . LEU A 1 347 ? -2.184 12.778 15.862 1.00 91.25 347 LEU A N 1
ATOM 2688 C CA . LEU A 1 347 ? -2.204 12.859 17.326 1.00 91.25 347 LEU A CA 1
ATOM 2689 C C . LEU A 1 347 ? -3.631 13.033 17.867 1.00 91.25 347 LEU A C 1
ATOM 2691 O O . LEU A 1 347 ? -4.064 12.301 18.760 1.00 91.25 347 LEU A O 1
ATOM 2695 N N . ALA A 1 348 ? -4.396 13.939 17.262 1.00 92.31 348 ALA A N 1
ATOM 2696 C CA . ALA A 1 348 ? -5.785 14.175 17.629 1.00 92.31 348 ALA A CA 1
ATOM 2697 C C . ALA A 1 348 ? -6.690 12.956 17.361 1.00 92.31 348 ALA A C 1
ATOM 2699 O O . ALA A 1 348 ? -7.565 12.635 18.169 1.00 92.31 348 ALA A O 1
ATOM 2700 N N . GLY A 1 349 ? -6.449 12.223 16.269 1.00 90.56 349 GLY A N 1
ATOM 2701 C CA . GLY A 1 349 ? -7.149 10.969 15.970 1.00 90.56 349 GLY A CA 1
ATOM 2702 C C . GLY A 1 349 ? -6.853 9.871 16.996 1.00 90.56 349 GLY A C 1
ATOM 2703 O O . GLY A 1 349 ? -7.756 9.152 17.422 1.00 90.56 349 GLY A O 1
ATOM 2704 N N . ARG A 1 350 ? -5.605 9.774 17.468 1.00 91.75 350 ARG A N 1
ATOM 2705 C CA . ARG A 1 350 ? -5.194 8.792 18.486 1.00 91.75 350 ARG A CA 1
ATOM 2706 C C . ARG A 1 350 ? -5.834 9.071 19.843 1.00 91.75 350 ARG A C 1
ATOM 2708 O O . ARG A 1 350 ? -6.325 8.137 20.478 1.00 91.75 350 ARG A O 1
ATOM 2715 N N . TYR A 1 351 ? -5.908 10.338 20.252 1.00 94.62 351 TYR A N 1
ATOM 2716 C CA . TYR A 1 351 ? -6.666 10.733 21.442 1.00 94.62 351 TYR A CA 1
ATOM 2717 C C . TYR A 1 351 ? -8.151 10.374 21.323 1.00 94.62 351 TYR A C 1
ATOM 2719 O O . TYR A 1 351 ? -8.718 9.796 22.249 1.00 94.62 351 TYR A O 1
ATOM 2727 N N . HIS A 1 352 ? -8.772 10.641 20.172 1.00 91.69 352 HIS A N 1
ATOM 2728 C CA . HIS A 1 352 ? -10.173 10.292 19.936 1.00 91.69 352 HIS A CA 1
ATOM 2729 C C . HIS A 1 352 ? -10.438 8.775 20.031 1.00 91.69 352 HIS A C 1
ATOM 2731 O O . HIS A 1 352 ? -11.405 8.348 20.668 1.00 91.69 352 HIS A O 1
ATOM 2737 N N . ASN A 1 353 ? -9.557 7.941 19.472 1.00 90.00 353 ASN A N 1
ATOM 2738 C CA . ASN A 1 353 ? -9.689 6.483 19.563 1.00 90.00 353 ASN A CA 1
ATOM 2739 C C . ASN A 1 353 ? -9.570 5.986 21.008 1.00 90.00 353 ASN A C 1
ATOM 2741 O O . ASN A 1 353 ? -10.341 5.124 21.438 1.00 90.00 353 ASN A O 1
ATOM 2745 N N . LEU A 1 354 ? -8.648 6.566 21.785 1.00 93.62 354 LEU A N 1
ATOM 2746 C CA . LEU A 1 354 ? -8.509 6.248 23.203 1.00 93.62 354 LEU A CA 1
ATOM 2747 C C . LEU A 1 354 ? -9.750 6.691 23.997 1.00 93.62 354 LEU A C 1
ATOM 2749 O O . LEU A 1 354 ? -10.234 5.935 24.839 1.00 93.62 354 LEU A O 1
ATOM 2753 N N . ALA A 1 355 ? -10.314 7.864 23.688 1.00 92.69 355 ALA A N 1
ATOM 2754 C CA . ALA A 1 355 ? -11.572 8.319 24.274 1.00 92.69 355 ALA A CA 1
ATOM 2755 C C . ALA A 1 355 ? -12.715 7.334 23.988 1.00 92.69 355 ALA A C 1
ATOM 2757 O O . ALA A 1 355 ? -13.446 6.963 24.906 1.00 92.69 355 ALA A O 1
ATOM 2758 N N . THR A 1 356 ? -12.840 6.867 22.745 1.00 89.31 356 THR A N 1
ATOM 2759 C CA . THR A 1 356 ? -13.871 5.901 22.336 1.00 89.31 356 THR A CA 1
ATOM 2760 C C . THR A 1 356 ? -13.739 4.583 23.098 1.00 89.31 356 THR A C 1
ATOM 2762 O O . THR A 1 356 ? -14.715 4.116 23.676 1.00 89.31 356 THR A O 1
ATOM 2765 N N . ALA A 1 357 ? -12.527 4.031 23.213 1.00 90.56 357 ALA A N 1
ATOM 2766 C CA . ALA A 1 357 ? -12.291 2.804 23.976 1.00 90.56 357 ALA A CA 1
ATOM 2767 C C . ALA A 1 357 ? -12.651 2.952 25.470 1.00 90.56 357 ALA A C 1
ATOM 2769 O O . ALA A 1 357 ? -13.227 2.043 26.069 1.00 90.56 357 ALA A O 1
ATOM 2770 N N . TYR A 1 358 ? -12.368 4.111 26.075 1.00 92.75 358 TYR A N 1
ATOM 2771 C CA . TYR A 1 358 ? -12.804 4.407 27.443 1.00 92.75 358 TYR A CA 1
ATOM 2772 C C . TYR A 1 358 ? -14.323 4.559 27.569 1.00 92.75 358 TYR A C 1
ATOM 2774 O O . TYR A 1 358 ? -14.885 4.131 28.574 1.00 92.75 358 TYR A O 1
ATOM 2782 N N . SER A 1 359 ? -14.996 5.121 26.561 1.00 89.38 359 SER A N 1
ATOM 2783 C CA . SER A 1 359 ? -16.462 5.191 26.530 1.00 89.38 359 SER A CA 1
ATOM 2784 C C . SER A 1 359 ? -17.080 3.793 26.484 1.00 89.38 359 SER A C 1
ATOM 2786 O O . SER A 1 359 ? -17.932 3.475 27.313 1.00 89.38 359 SER A O 1
ATOM 2788 N N . ASP A 1 360 ? -16.579 2.925 25.598 1.00 87.25 360 ASP A N 1
ATOM 2789 C CA . ASP A 1 360 ? -17.030 1.534 25.474 1.00 87.25 360 ASP A CA 1
ATOM 2790 C C . ASP A 1 360 ? -16.848 0.780 26.808 1.00 87.25 360 ASP A C 1
ATOM 2792 O O . ASP A 1 360 ? -17.736 0.039 27.241 1.00 87.25 360 ASP A O 1
ATOM 2796 N N . ARG A 1 361 ? -15.733 1.018 27.519 1.00 88.81 361 ARG A N 1
ATOM 2797 C CA . ARG A 1 361 ? -15.479 0.397 28.831 1.00 88.81 361 ARG A CA 1
ATOM 2798 C C . ARG A 1 361 ? -16.415 0.951 29.894 1.00 88.81 361 ARG A C 1
ATOM 2800 O O . ARG A 1 361 ? -17.001 0.176 30.648 1.00 88.81 361 ARG A O 1
ATOM 2807 N N . TYR A 1 362 ? -16.607 2.267 29.905 1.00 88.62 362 TYR A N 1
ATOM 2808 C CA . TYR A 1 362 ? -17.492 2.957 30.832 1.00 88.62 362 TYR A CA 1
ATOM 2809 C C . TYR A 1 362 ? -18.944 2.484 30.721 1.00 88.62 362 TYR A C 1
ATOM 2811 O O . TYR A 1 362 ? -19.576 2.202 31.739 1.00 88.62 362 TYR A O 1
ATOM 2819 N N . GLN A 1 363 ? -19.472 2.336 29.502 1.00 85.94 363 GLN A N 1
ATOM 2820 C CA . GLN A 1 363 ? -20.843 1.860 29.276 1.00 85.94 363 GLN A CA 1
ATOM 2821 C C . GLN A 1 363 ? -21.105 0.482 29.901 1.00 85.94 363 GLN A C 1
ATOM 2823 O O . GLN A 1 363 ? -22.251 0.121 30.169 1.00 85.94 363 GLN A O 1
ATOM 2828 N N . ARG A 1 364 ? -20.045 -0.292 30.140 1.00 83.12 364 ARG A N 1
ATOM 2829 C CA . ARG A 1 364 ? -20.113 -1.683 30.588 1.00 83.12 364 ARG A CA 1
ATOM 2830 C C . ARG A 1 364 ? -19.736 -1.855 32.048 1.00 83.12 364 ARG A C 1
ATOM 2832 O O . ARG A 1 364 ? -20.392 -2.618 32.749 1.00 83.12 364 ARG A O 1
ATOM 2839 N N . SER A 1 365 ? -18.702 -1.153 32.497 1.00 83.38 365 SER A N 1
ATOM 2840 C CA . SER A 1 365 ? -18.214 -1.204 33.874 1.00 83.38 365 SER A CA 1
ATOM 2841 C C . SER A 1 365 ? -18.961 -0.239 34.798 1.00 83.38 365 SER A C 1
ATOM 2843 O O . SER A 1 365 ? -19.115 -0.509 35.986 1.00 83.38 365 SER A O 1
ATOM 2845 N N . GLY A 1 366 ? -19.422 0.896 34.261 1.00 82.06 366 GLY A N 1
ATOM 2846 C CA . GLY A 1 366 ? -19.970 2.012 35.025 1.00 82.06 366 GLY A CA 1
ATOM 2847 C C . GLY A 1 366 ? -18.930 2.786 35.843 1.00 82.06 366 GLY A C 1
ATOM 2848 O O . GLY A 1 366 ? -19.322 3.682 36.592 1.00 82.06 366 GLY A O 1
ATOM 2849 N N . TYR A 1 367 ? -17.633 2.477 35.720 1.00 86.25 367 TYR A N 1
ATOM 2850 C CA . TYR A 1 367 ? -16.585 3.121 36.515 1.00 86.25 367 TYR A CA 1
ATOM 2851 C C . TYR A 1 367 ? -16.383 4.579 36.102 1.00 86.25 367 TYR A C 1
ATOM 2853 O O . TYR A 1 367 ? -16.050 4.887 34.958 1.00 86.25 367 TYR A O 1
ATOM 2861 N N . SER A 1 368 ? -16.550 5.495 37.055 1.00 84.94 368 SER A N 1
ATOM 2862 C CA . SER A 1 368 ? -16.395 6.941 36.850 1.00 84.94 368 SER A CA 1
ATOM 2863 C C . SER A 1 368 ? -15.035 7.340 36.273 1.00 84.94 368 SER A C 1
ATOM 2865 O O . SER A 1 368 ? -14.925 8.321 35.545 1.00 84.94 368 SER A O 1
ATOM 2867 N N . GLU A 1 369 ? -13.999 6.567 36.571 1.00 89.25 369 GLU A N 1
ATOM 2868 C CA . GLU A 1 369 ? -12.628 6.768 36.130 1.00 89.25 369 GLU A CA 1
ATOM 2869 C C . GLU A 1 369 ? -12.498 6.644 34.610 1.00 89.25 369 GLU A C 1
ATOM 2871 O O . GLU A 1 369 ? -11.774 7.434 34.003 1.00 89.25 369 GLU A O 1
ATOM 2876 N N . ASP A 1 370 ? -13.225 5.705 33.994 1.00 90.38 370 ASP A N 1
ATOM 2877 C CA . ASP A 1 370 ? -13.249 5.530 32.540 1.00 90.38 370 ASP A CA 1
ATOM 2878 C C . ASP A 1 370 ? -13.978 6.712 31.870 1.00 90.38 370 ASP A C 1
ATOM 2880 O O . ASP A 1 370 ? -13.527 7.209 30.840 1.00 90.38 370 ASP A O 1
ATOM 2884 N N . LEU A 1 371 ? -15.044 7.243 32.486 1.00 88.81 371 LEU A N 1
ATOM 2885 C CA . LEU A 1 371 ? -15.734 8.446 31.997 1.00 88.81 371 LEU A CA 1
ATOM 2886 C C . LEU A 1 371 ? -14.836 9.692 32.059 1.00 88.81 371 LEU A C 1
ATOM 2888 O O . LEU A 1 371 ? -14.766 10.469 31.107 1.00 88.81 371 LEU A O 1
ATOM 2892 N N . GLU A 1 372 ? -14.103 9.873 33.158 1.00 91.25 372 GLU A N 1
ATOM 2893 C CA . GLU A 1 372 ? -13.139 10.971 33.295 1.00 91.25 372 GLU A CA 1
ATOM 2894 C C . GLU A 1 372 ? -11.948 10.812 32.333 1.00 91.25 372 GLU A C 1
ATOM 2896 O O . GLU A 1 372 ? -11.428 11.802 31.813 1.00 91.25 372 GLU A O 1
ATOM 2901 N N . ALA A 1 373 ? -11.512 9.578 32.058 1.00 93.19 373 ALA A N 1
ATOM 2902 C CA . ALA A 1 373 ? -10.483 9.300 31.060 1.00 93.19 373 ALA A CA 1
ATOM 2903 C C . ALA A 1 373 ? -10.981 9.564 29.629 1.00 93.19 373 ALA A C 1
ATOM 2905 O O . ALA A 1 373 ? -10.256 10.173 28.840 1.00 93.19 373 ALA A O 1
ATOM 2906 N N . ASN A 1 374 ? -12.215 9.176 29.299 1.00 93.62 374 ASN A N 1
ATOM 2907 C CA . ASN A 1 374 ? -12.869 9.523 28.037 1.00 93.62 374 ASN A CA 1
ATOM 2908 C C . ASN A 1 374 ? -12.889 11.047 27.832 1.00 93.62 374 ASN A C 1
ATOM 2910 O O . ASN A 1 374 ? -12.430 11.531 26.796 1.00 93.62 374 ASN A O 1
ATOM 2914 N N . LEU A 1 375 ? -13.329 11.802 28.844 1.00 92.88 375 LEU A N 1
ATOM 2915 C CA . LEU A 1 375 ? -13.393 13.258 28.772 1.00 92.88 375 LEU A CA 1
ATOM 2916 C C . LEU A 1 375 ? -12.012 13.888 28.553 1.00 92.88 375 LEU A C 1
ATOM 2918 O O . LEU A 1 375 ? -11.845 14.702 27.647 1.00 92.88 375 LEU A O 1
ATOM 2922 N N . ARG A 1 376 ? -11.007 13.488 29.344 1.00 95.06 376 ARG A N 1
ATOM 2923 C CA . ARG A 1 376 ? -9.628 13.988 29.200 1.00 95.06 376 ARG A CA 1
ATOM 2924 C C . ARG A 1 376 ? -9.078 13.771 27.792 1.00 95.06 376 ARG A C 1
ATOM 2926 O O . ARG A 1 376 ? -8.441 14.667 27.246 1.00 95.06 376 ARG A O 1
ATOM 2933 N N . ASN A 1 377 ? -9.343 12.609 27.201 1.00 95.00 377 ASN A N 1
ATOM 2934 C CA . ASN A 1 377 ? -8.877 12.295 25.856 1.00 95.00 377 ASN A CA 1
ATOM 2935 C C . ASN A 1 377 ? -9.641 13.066 24.771 1.00 95.00 377 ASN A C 1
ATOM 2937 O O . ASN A 1 377 ? -9.015 13.532 23.829 1.00 95.00 377 ASN A O 1
ATOM 2941 N N . ASN A 1 378 ? -10.952 13.285 24.910 1.00 92.88 378 ASN A N 1
ATOM 2942 C CA . ASN A 1 378 ? -11.690 14.136 23.967 1.00 92.88 378 ASN A CA 1
ATOM 2943 C C . ASN A 1 378 ? -11.252 15.610 24.042 1.00 92.88 378 ASN A C 1
ATOM 2945 O O . ASN A 1 378 ? -11.164 16.265 23.006 1.00 92.88 378 ASN A O 1
ATOM 2949 N N . ILE A 1 379 ? -10.908 16.121 25.231 1.00 94.31 379 ILE A N 1
ATOM 2950 C CA . ILE A 1 379 ? -10.305 17.458 25.377 1.00 94.31 379 ILE A CA 1
ATOM 2951 C C . ILE A 1 379 ? -8.963 17.509 24.639 1.00 94.31 379 ILE A C 1
ATOM 2953 O O . ILE A 1 379 ? -8.756 18.395 23.817 1.00 94.31 379 ILE A O 1
ATOM 2957 N N . ALA A 1 380 ? -8.079 16.538 24.886 1.00 95.00 380 ALA A N 1
ATOM 2958 C CA . ALA A 1 380 ? -6.777 16.473 24.227 1.00 95.00 380 ALA A CA 1
ATOM 2959 C C . ALA A 1 380 ? -6.894 16.325 22.699 1.00 95.00 380 ALA A C 1
ATOM 2961 O O . ALA A 1 380 ? -6.124 16.944 21.970 1.00 95.00 380 ALA A O 1
ATOM 2962 N N . ALA A 1 381 ? -7.882 15.568 22.209 1.00 94.25 381 ALA A N 1
ATOM 2963 C CA . ALA A 1 381 ? -8.167 15.448 20.783 1.00 94.25 381 ALA A CA 1
ATOM 2964 C C . ALA A 1 381 ? -8.510 16.808 20.168 1.00 94.25 381 ALA A C 1
ATOM 2966 O O . ALA A 1 381 ? -7.899 17.187 19.174 1.00 94.25 381 ALA A O 1
ATOM 2967 N N . VAL A 1 382 ? -9.434 17.564 20.772 1.00 94.19 382 VAL A N 1
ATOM 2968 C CA . VAL A 1 382 ? -9.796 18.914 20.307 1.00 94.19 382 VAL A CA 1
ATOM 2969 C C . VAL A 1 382 ? -8.593 19.856 20.375 1.00 94.19 382 VAL A C 1
ATOM 2971 O O . VAL A 1 382 ? -8.310 20.532 19.397 1.00 94.19 382 VAL A O 1
ATOM 2974 N N . SER A 1 383 ? -7.828 19.855 21.471 1.00 93.31 383 SER A N 1
ATOM 2975 C CA . SER A 1 383 ? -6.638 20.711 21.608 1.00 93.31 383 SER A CA 1
ATOM 2976 C C . SER A 1 383 ? -5.524 20.399 20.604 1.00 93.31 383 SER A C 1
ATOM 2978 O O . SER A 1 383 ? -4.760 21.291 20.257 1.00 93.31 383 SER A O 1
ATOM 2980 N N . ALA A 1 384 ? -5.412 19.149 20.149 1.00 92.62 384 ALA A N 1
ATOM 2981 C CA . ALA A 1 384 ? -4.439 18.730 19.141 1.00 92.62 384 ALA A CA 1
ATOM 2982 C C . ALA A 1 384 ? -4.942 18.907 17.694 1.00 92.62 384 ALA A C 1
ATOM 2984 O O . ALA A 1 384 ? -4.239 18.529 16.760 1.00 92.62 384 ALA A O 1
ATOM 2985 N N . THR A 1 385 ? -6.159 19.421 17.502 1.00 92.06 385 THR A N 1
ATOM 2986 C CA . THR A 1 385 ? -6.775 19.611 16.185 1.00 92.06 385 THR A CA 1
ATOM 2987 C C . THR A 1 385 ? -6.541 21.042 15.697 1.00 92.06 385 THR A C 1
ATOM 2989 O O . THR A 1 385 ? -6.931 21.965 16.409 1.00 92.06 385 THR A O 1
ATOM 2992 N N . PRO A 1 386 ? -5.940 21.255 14.512 1.00 92.12 386 PRO A N 1
ATOM 2993 C CA . PRO A 1 386 ? -5.893 22.575 13.882 1.00 92.12 386 PRO A CA 1
ATOM 2994 C C . PRO A 1 386 ? -7.294 23.156 13.637 1.00 92.12 386 PRO A C 1
ATOM 2996 O O . PRO A 1 386 ? -8.232 22.412 13.358 1.00 92.12 386 PRO A O 1
ATOM 2999 N N . ASP A 1 387 ? -7.433 24.482 13.695 1.00 90.06 387 ASP A N 1
ATOM 3000 C CA . ASP A 1 387 ? -8.731 25.159 13.526 1.00 90.06 387 ASP A CA 1
ATOM 3001 C C . ASP A 1 387 ? -9.365 24.927 12.138 1.00 90.06 387 ASP A C 1
ATOM 3003 O O . ASP A 1 387 ? -10.585 24.981 11.991 1.00 90.06 387 ASP A O 1
ATOM 3007 N N . ASP A 1 388 ? -8.544 24.657 11.121 1.00 91.19 388 ASP A N 1
ATOM 3008 C CA . ASP A 1 388 ? -8.945 24.381 9.740 1.00 91.19 388 ASP A CA 1
ATOM 3009 C C . ASP A 1 388 ? -9.114 22.879 9.431 1.00 91.19 388 ASP A C 1
ATOM 3011 O O . ASP A 1 388 ? -9.455 22.519 8.302 1.00 91.19 388 ASP A O 1
ATOM 3015 N N . ASP A 1 389 ? -8.925 21.993 10.417 1.00 88.69 389 ASP A N 1
ATOM 3016 C CA . ASP A 1 389 ? -9.095 20.547 10.248 1.00 88.69 389 ASP A CA 1
ATOM 3017 C C . ASP A 1 389 ? -10.587 20.197 10.023 1.00 88.69 389 ASP A C 1
ATOM 3019 O O . ASP A 1 389 ? -11.434 20.472 10.886 1.00 88.69 389 ASP A O 1
ATOM 3023 N N . PRO A 1 390 ? -10.942 19.516 8.913 1.00 91.69 390 PRO A N 1
ATOM 3024 C CA . PRO A 1 390 ? -12.317 19.093 8.629 1.00 91.69 390 PRO A CA 1
ATOM 3025 C C . PRO A 1 390 ? -12.960 18.205 9.709 1.00 91.69 390 PRO A C 1
ATOM 3027 O O . PRO A 1 390 ? -14.184 18.073 9.756 1.00 91.69 390 PRO A O 1
ATOM 3030 N N . MET A 1 391 ? -12.161 17.564 10.568 1.00 90.56 391 MET A N 1
ATOM 3031 C CA . MET A 1 391 ? -12.620 16.707 11.663 1.00 90.56 391 MET A CA 1
ATOM 3032 C C . MET A 1 391 ? -12.878 17.456 12.971 1.00 90.56 391 MET A C 1
ATOM 3034 O O . MET A 1 391 ? -13.459 16.863 13.888 1.00 90.56 391 MET A O 1
ATOM 3038 N N . LEU A 1 392 ? -12.515 18.739 13.076 1.00 91.62 392 LEU A N 1
ATOM 3039 C CA . LEU A 1 392 ? -12.757 19.543 14.276 1.00 91.62 392 LEU A CA 1
ATOM 3040 C C . LEU A 1 392 ? -14.236 19.540 14.717 1.00 91.62 392 LEU A C 1
ATOM 3042 O O . LEU A 1 392 ? -14.480 19.268 15.898 1.00 91.62 392 LEU A O 1
ATOM 3046 N N . PRO A 1 393 ? -15.239 19.727 13.828 1.00 93.12 393 PRO A N 1
ATOM 3047 C CA . PRO A 1 393 ? -16.648 19.700 14.228 1.00 93.12 393 PRO A CA 1
ATOM 3048 C C . PRO A 1 393 ? -17.060 18.368 14.869 1.00 93.12 393 PRO A C 1
ATOM 3050 O O . PRO A 1 393 ? -17.710 18.347 15.915 1.00 93.12 393 PRO A O 1
ATOM 3053 N N . THR A 1 394 ? -16.617 17.248 14.292 1.00 91.31 394 THR A N 1
ATOM 3054 C CA . THR A 1 394 ? -16.901 15.902 14.813 1.00 91.31 394 THR A CA 1
ATOM 3055 C C . THR A 1 394 ? -16.257 15.692 16.185 1.00 91.31 394 THR A C 1
ATOM 3057 O O . THR A 1 394 ? -16.881 15.156 17.102 1.00 91.31 394 THR A O 1
ATOM 3060 N N . ARG A 1 395 ? -15.014 16.154 16.372 1.00 91.06 395 ARG A N 1
ATOM 3061 C CA . ARG A 1 395 ? -14.308 16.061 17.661 1.00 91.06 395 ARG A CA 1
ATOM 3062 C C . ARG A 1 395 ? -14.985 16.909 18.744 1.00 91.06 395 ARG A C 1
ATOM 3064 O O . ARG A 1 395 ? -15.143 16.433 19.869 1.00 91.06 395 ARG A O 1
ATOM 3071 N N . LEU A 1 396 ? -15.458 18.110 18.405 1.00 92.31 396 LEU A N 1
ATOM 3072 C CA . LEU A 1 396 ? -16.236 18.965 19.311 1.00 92.31 396 LEU A CA 1
ATOM 3073 C C . LEU A 1 396 ? -17.576 18.325 19.701 1.00 92.31 396 LEU A C 1
ATOM 3075 O O . LEU A 1 396 ? -17.941 18.339 20.878 1.00 92.31 396 LEU A O 1
ATOM 3079 N N . GLN A 1 397 ? -18.281 17.709 18.749 1.00 91.75 397 GLN A N 1
ATOM 3080 C CA . GLN A 1 397 ? -19.525 16.984 19.021 1.00 91.75 397 GLN A CA 1
ATOM 3081 C C . GLN A 1 397 ? -19.302 15.824 20.003 1.00 91.75 397 GLN A C 1
ATOM 3083 O O . GLN A 1 397 ? -20.064 15.662 20.959 1.00 91.75 397 GLN A O 1
ATOM 3088 N N . ASN A 1 398 ? -18.230 15.053 19.815 1.00 89.19 398 ASN A N 1
ATOM 3089 C CA . ASN A 1 398 ? -17.872 13.958 20.717 1.00 89.19 398 ASN A CA 1
ATOM 3090 C C . ASN A 1 398 ? -17.524 14.460 22.125 1.00 89.19 398 ASN A C 1
ATOM 3092 O O . ASN A 1 398 ? -17.942 13.861 23.117 1.00 89.19 398 ASN A O 1
ATOM 3096 N N . LEU A 1 399 ? -16.820 15.590 22.233 1.00 92.38 399 LEU A N 1
ATOM 3097 C CA . LEU A 1 399 ? -16.541 16.228 23.520 1.00 92.38 399 LEU A CA 1
ATOM 3098 C C . LEU A 1 399 ? -17.829 16.696 24.223 1.00 92.38 399 LEU A C 1
ATOM 3100 O O . LEU A 1 399 ? -17.987 16.490 25.429 1.00 92.38 399 LEU A O 1
ATOM 3104 N N . ALA A 1 400 ? -18.777 17.276 23.483 1.00 90.06 400 ALA A N 1
ATOM 3105 C CA . ALA A 1 400 ? -20.077 17.672 24.024 1.00 90.06 400 ALA A CA 1
ATOM 3106 C C . ALA A 1 400 ? -20.889 16.466 24.536 1.00 90.06 400 ALA A C 1
ATOM 3108 O O . ALA A 1 400 ? -21.518 16.547 25.599 1.00 90.06 400 ALA A O 1
ATOM 3109 N N . ALA A 1 401 ? -20.837 15.331 23.829 1.00 88.31 401 ALA A N 1
ATOM 3110 C CA . ALA A 1 401 ? -21.459 14.084 24.271 1.00 88.31 401 ALA A CA 1
ATOM 3111 C C . ALA A 1 401 ? -20.855 13.591 25.600 1.00 88.31 401 ALA A C 1
ATOM 3113 O O . ALA A 1 401 ? -21.598 13.348 26.553 1.00 88.31 401 ALA A O 1
ATOM 3114 N N . SER A 1 402 ? -19.522 13.568 25.724 1.00 87.12 402 SER A N 1
ATOM 3115 C CA . SER A 1 402 ? -18.830 13.212 26.975 1.00 87.12 402 SER A CA 1
ATOM 3116 C C . SER A 1 402 ? -19.243 14.092 28.155 1.00 87.12 402 SER A C 1
ATOM 3118 O O . SER A 1 402 ? -19.493 13.599 29.258 1.00 87.12 402 SER A O 1
ATOM 3120 N N . TYR A 1 403 ? -19.343 15.407 27.941 1.00 87.06 403 TYR A N 1
ATOM 3121 C CA . TYR A 1 403 ? -19.792 16.327 28.984 1.00 87.06 403 TYR A CA 1
ATOM 3122 C C . TYR A 1 403 ? -21.254 16.106 29.384 1.00 87.06 403 TYR A C 1
ATOM 3124 O O . TYR A 1 403 ? -21.589 16.211 30.567 1.00 87.06 403 TYR A O 1
ATOM 3132 N N . THR A 1 404 ? -22.114 15.767 28.424 1.00 86.44 404 THR A N 1
ATOM 3133 C CA . THR A 1 404 ? -23.522 15.438 28.680 1.00 86.44 404 THR A CA 1
ATOM 3134 C C . THR A 1 404 ? -23.644 14.185 29.545 1.00 86.44 404 THR A C 1
ATOM 3136 O O . THR A 1 404 ? -24.396 14.181 30.521 1.00 86.44 404 THR A O 1
ATOM 3139 N N . ASP A 1 405 ? -22.875 13.139 29.242 1.00 83.81 405 ASP A N 1
ATOM 3140 C CA . ASP A 1 405 ? -22.891 11.897 30.019 1.00 83.81 405 ASP A CA 1
ATOM 3141 C C . ASP A 1 405 ? -22.357 12.098 31.439 1.00 83.81 405 ASP A C 1
ATOM 3143 O O . ASP A 1 405 ? -22.946 11.598 32.403 1.00 83.81 405 ASP A O 1
ATOM 3147 N N . ARG A 1 406 ? -21.315 12.922 31.598 1.00 84.19 406 ARG A N 1
ATOM 3148 C CA . ARG A 1 406 ? -20.835 13.351 32.917 1.00 84.19 406 ARG A CA 1
ATOM 3149 C C . ARG A 1 406 ? -21.911 14.091 33.701 1.00 84.19 406 ARG A C 1
ATOM 3151 O O . ARG A 1 406 ? -22.162 13.737 34.851 1.00 84.19 406 ARG A O 1
ATOM 3158 N N . PHE A 1 407 ?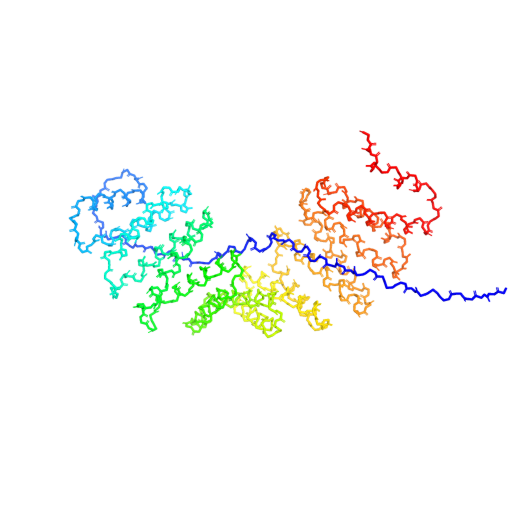 -22.585 15.059 33.083 1.00 82.62 407 PHE A N 1
ATOM 3159 C CA . PHE A 1 407 ? -23.655 15.820 33.728 1.00 82.62 407 PHE A CA 1
ATOM 3160 C C . PHE A 1 407 ? -24.806 14.924 34.195 1.00 82.62 407 PHE A C 1
ATOM 3162 O O . PHE A 1 407 ? -25.228 15.019 35.346 1.00 82.62 407 PHE A O 1
ATOM 3169 N N . ARG A 1 408 ? -25.278 14.009 33.337 1.00 83.00 408 ARG A N 1
ATOM 3170 C CA . ARG A 1 408 ? -26.342 13.052 33.690 1.00 83.00 408 ARG A CA 1
ATOM 3171 C C . ARG A 1 408 ? -25.993 12.210 34.918 1.00 83.00 408 ARG A C 1
ATOM 3173 O O . ARG A 1 408 ? -26.892 11.782 35.635 1.00 83.00 408 ARG A O 1
ATOM 3180 N N . ARG A 1 409 ? -24.704 11.959 35.157 1.00 78.12 409 ARG A N 1
ATOM 3181 C CA . ARG A 1 409 ? -24.221 11.137 36.271 1.00 78.12 409 ARG A CA 1
ATOM 3182 C C . ARG A 1 409 ? -23.932 11.918 37.543 1.00 78.12 409 ARG A C 1
ATOM 3184 O O . ARG A 1 409 ? -24.217 11.401 38.618 1.00 78.12 409 ARG A O 1
ATOM 3191 N N . THR A 1 410 ? -23.356 13.114 37.444 1.00 78.31 410 THR A N 1
ATOM 3192 C CA . THR A 1 410 ? -22.937 13.898 38.618 1.00 78.31 410 THR A CA 1
ATOM 3193 C C . THR A 1 410 ? -23.968 14.937 39.055 1.00 78.31 410 THR A C 1
ATOM 3195 O O . THR A 1 410 ? -23.930 15.373 40.202 1.00 78.31 410 THR A O 1
ATOM 3198 N N . GLY A 1 411 ? -24.884 15.345 38.168 1.00 68.62 411 GLY A N 1
ATOM 3199 C CA . GLY A 1 411 ? -25.847 16.423 38.421 1.00 68.62 411 GLY A CA 1
ATOM 3200 C C . GLY A 1 411 ? -25.213 17.816 38.544 1.00 68.62 411 GLY A C 1
ATOM 3201 O O . GLY A 1 411 ? -25.860 18.740 39.036 1.00 68.62 411 GLY A O 1
ATOM 3202 N N . ASP A 1 412 ? -23.952 17.982 38.135 1.00 64.69 412 ASP A N 1
ATOM 3203 C CA . ASP A 1 412 ? -23.190 19.213 38.362 1.00 64.69 412 ASP A CA 1
ATOM 3204 C C . ASP A 1 412 ? -23.529 20.322 37.340 1.00 64.69 412 ASP A C 1
ATOM 3206 O O . ASP A 1 412 ? -23.046 20.346 36.206 1.00 64.69 412 ASP A O 1
ATOM 3210 N N . LEU A 1 413 ? -24.368 21.271 37.770 1.00 53.75 413 LEU A N 1
ATOM 3211 C CA . LEU A 1 413 ? -24.863 22.432 37.011 1.00 53.75 413 LEU A CA 1
ATOM 3212 C C . LEU A 1 413 ? -23.780 23.438 36.569 1.00 53.75 413 LEU A C 1
ATOM 3214 O O . LEU A 1 413 ? -24.056 24.279 35.710 1.00 53.75 413 LEU A O 1
ATOM 3218 N N . GLN A 1 414 ? -22.557 23.390 37.112 1.00 55.88 414 GLN A N 1
ATOM 3219 C CA . GLN A 1 414 ? -21.473 24.304 36.706 1.00 55.88 414 GLN A CA 1
ATOM 3220 C C . GLN A 1 414 ? -21.001 24.052 35.259 1.00 55.88 414 GLN A C 1
ATOM 3222 O O . GLN A 1 414 ? -20.576 24.983 34.575 1.00 55.88 414 GLN A O 1
ATOM 3227 N N . LEU A 1 415 ? -21.152 22.823 34.752 1.00 53.88 415 LEU A N 1
ATOM 3228 C CA . LEU A 1 415 ? -20.735 22.413 33.403 1.00 53.88 415 LEU A CA 1
ATOM 3229 C C . LEU A 1 415 ? -21.592 22.997 32.270 1.00 53.88 415 LEU A C 1
ATOM 3231 O O . LEU A 1 415 ? -21.077 23.253 31.183 1.00 53.88 415 LEU A O 1
ATOM 3235 N N . GLN A 1 416 ? -22.872 23.286 32.526 1.00 45.94 416 GLN A N 1
ATOM 3236 C CA . GLN A 1 416 ? -23.787 23.857 31.530 1.00 45.94 416 GLN A CA 1
ATOM 3237 C C . GLN A 1 416 ? -23.303 25.226 31.018 1.00 45.94 416 GLN A C 1
ATOM 3239 O O . GLN A 1 416 ? -23.445 25.537 29.837 1.00 45.94 416 GLN A O 1
ATOM 3244 N N . LYS A 1 417 ? -22.669 26.026 31.886 1.00 49.72 417 LYS A N 1
ATOM 3245 C CA . LYS A 1 417 ? -22.104 27.331 31.511 1.00 49.72 417 LYS A CA 1
ATOM 3246 C C . LYS A 1 417 ? -20.844 27.216 30.654 1.00 49.72 417 LYS A C 1
ATOM 3248 O O . LYS A 1 417 ? -20.578 28.126 29.885 1.00 49.72 417 LYS A O 1
ATOM 3253 N N . ALA A 1 418 ? -20.077 26.132 30.766 1.00 51.75 418 ALA A N 1
ATOM 3254 C CA . ALA A 1 418 ? -18.872 25.933 29.959 1.00 51.75 418 ALA A CA 1
ATOM 3255 C C . ALA A 1 418 ? -19.204 25.443 28.538 1.00 51.75 418 ALA A C 1
ATOM 3257 O O . ALA A 1 418 ? -18.579 25.886 27.582 1.00 51.75 418 ALA A O 1
ATOM 3258 N N . ILE A 1 419 ? -20.226 24.588 28.396 1.00 53.41 419 ILE A N 1
ATOM 3259 C CA . ILE A 1 419 ? -20.699 24.081 27.095 1.00 53.41 419 ILE A CA 1
ATOM 3260 C C . ILE A 1 419 ? -21.390 25.191 26.285 1.00 53.41 419 ILE A C 1
ATOM 3262 O O . ILE A 1 419 ? -21.173 25.293 25.084 1.00 53.41 419 ILE A O 1
ATOM 3266 N N . LEU A 1 420 ? -22.181 26.052 26.939 1.00 50.41 420 LEU A N 1
ATOM 3267 C CA . LEU A 1 420 ? -22.876 27.171 26.284 1.00 50.41 420 LEU A CA 1
ATOM 3268 C C . LEU A 1 420 ? -21.971 28.373 25.956 1.00 50.41 420 LEU A C 1
ATOM 3270 O O . LEU A 1 420 ? -22.357 29.198 25.138 1.00 50.41 420 LEU A O 1
ATOM 3274 N N . ASN A 1 421 ? -20.788 28.482 26.572 1.00 46.16 421 ASN A N 1
ATOM 3275 C CA . ASN A 1 421 ? -19.861 29.607 26.375 1.00 46.16 421 ASN A CA 1
ATOM 3276 C C . ASN A 1 421 ? -18.657 29.264 25.476 1.00 46.16 421 ASN A C 1
ATOM 3278 O O . ASN A 1 421 ? -17.676 30.009 25.465 1.00 46.16 421 ASN A O 1
ATOM 3282 N N . SER A 1 422 ? -18.690 28.149 24.739 1.00 37.16 422 SER A N 1
ATOM 3283 C CA . SER A 1 422 ? -17.687 27.899 23.697 1.00 37.16 422 SER A CA 1
ATOM 3284 C C . SER A 1 422 ? -17.951 28.858 22.521 1.00 37.16 422 SER A C 1
ATOM 3286 O O . SER A 1 422 ? -19.103 28.961 22.095 1.00 37.16 422 SER A O 1
ATOM 3288 N N . PRO A 1 423 ? -16.953 29.618 22.029 1.00 42.22 423 PRO A N 1
ATOM 3289 C CA . PRO A 1 423 ? -17.170 30.706 21.078 1.00 42.22 423 PRO A CA 1
ATOM 3290 C C . PRO A 1 423 ? -17.478 30.151 19.681 1.00 42.22 423 PRO A C 1
ATOM 3292 O O . PRO A 1 423 ? -16.588 29.972 18.859 1.00 42.22 423 PRO A O 1
ATOM 3295 N N . GLY A 1 424 ? -18.754 29.857 19.438 1.00 41.00 424 GLY A N 1
ATOM 3296 C CA . GLY A 1 424 ? -19.305 29.471 18.136 1.00 41.00 424 GLY A CA 1
ATOM 3297 C C . GLY A 1 424 ? -20.323 30.463 17.569 1.00 41.00 424 GLY A C 1
ATOM 3298 O O . GLY A 1 424 ? -20.881 30.198 16.515 1.00 41.00 424 GLY A O 1
ATOM 3299 N N . ASP A 1 425 ? -20.550 31.599 18.234 1.00 40.69 425 ASP A N 1
ATOM 3300 C CA . ASP A 1 425 ? -21.438 32.663 17.757 1.00 40.69 425 ASP A CA 1
ATOM 3301 C C . ASP A 1 425 ? -20.719 34.018 17.824 1.00 40.69 425 ASP A C 1
ATOM 3303 O O . ASP A 1 425 ? -20.845 34.795 18.771 1.00 40.69 425 ASP A O 1
ATOM 3307 N N . THR A 1 426 ? -19.944 34.313 16.784 1.00 36.38 426 THR A N 1
ATOM 3308 C CA . THR A 1 426 ? -19.694 35.696 16.364 1.00 36.38 426 THR A CA 1
ATOM 3309 C C . THR A 1 426 ? -20.094 35.836 14.904 1.00 36.38 426 THR A C 1
ATOM 3311 O O . THR A 1 426 ? -19.255 35.983 14.021 1.00 36.38 426 THR A O 1
ATOM 3314 N N . THR A 1 427 ? -21.401 35.781 14.645 1.00 37.91 427 THR A N 1
ATOM 3315 C CA . THR A 1 427 ? -21.994 36.545 13.547 1.00 37.91 427 THR A CA 1
ATOM 3316 C C . THR A 1 427 ? -22.241 37.972 14.028 1.00 37.91 427 THR A C 1
ATOM 3318 O O . THR A 1 427 ? -23.178 38.216 14.791 1.00 37.91 427 THR A O 1
ATOM 3321 N N . ALA A 1 428 ? -21.403 38.899 13.573 1.00 34.25 428 ALA A N 1
ATOM 3322 C CA . ALA A 1 428 ? -21.737 40.304 13.352 1.00 34.25 428 ALA A CA 1
ATOM 3323 C C . ALA A 1 428 ? -20.804 40.860 12.273 1.00 34.25 428 ALA A C 1
ATOM 3325 O O . ALA A 1 428 ? -19.572 40.736 12.461 1.00 34.25 428 ALA A O 1
#

Foldseek 3Di:
DDDDDDPPPDPPDPPPPPPPPPPVVVVPPDPPDDDDDPPDDDPDDDDDDDPDDPPLNVLLVVLVVVLVVDDPLDPCNLVSLLVLLVSLLVVCVVPVDPVSLVSNLVSLVVSLVSDDQLDPCNLVSLQSNLVSLVVVCVVPVDVVSLVSSLVSLVSSLVRDDPPPPSVLSSLVSLLVSLVSVCVSPVDVVSLVSSLVSLVVSLVSDPLLDLCNLVSLQSNLVSLVSVCVVPVDVVSLVSSLVSLVVSLVSDDLLHLCNLVSLQVSLVSLVVVCVVPVDVVSLVSSLVSLVSSLVSDDLQDPCNLVSLQSNLVSLVSVCVVPVDCVSLVSSLVSLVSSQVSDDQLHPCNLVSLQSNLVSLVVVCVPVVDVVSLVSSLVSLVRSLVSDDPPHPCNVVSLVSNVVSLVVVCVPPVDPVSVVVNVPDPPDDDD

Secondary structure (DSSP, 8-state):
----------------------GGGTTT-----------PPPP-----------HHHHHHHHHHHHHHHSPTT-TTHHHHHHHHHHHHHHHHHHH--HHHHHHHHHHHHHHHHTS-TT-HHHHHHHHHHHHHHHHHHHHH--HHHHHHHHHHHHHHHHHSPTT-TTHHHHHHHHHHHHHHHHHHH--HHHHHHHHHHHHHHHHHS-TT-TTHHHHHHHHHHHHHHHHHHH--HHHHHHHHHHHHHHHHHS-TT-TTHHHHHHHHHHHHHHHHHHH--HHHHHHHHHHHHHHHHTS-TTSTHHHHHHHHHHHHHHHHHHHH--HHHHHHHHHHHHHHHHTSPTT-TTHHHHHHHHHHHHHHHHHHH--HHHHHHHHHHHHHHHHTS-TT-TTHHHHHHHHHHHHHHHHHHH--THHHHHHHTSS-----